Protein AF-A0AA46SJN4-F1 (afdb_monomer_lite)

Foldseek 3Di:
DDLQKDWDADPVLFWIWIDGPDLVVPPDQPDLVSVVVNCVVVLQDAAFDVVVSVCCRPCVPVDDPRDTGGGKFDKFAKAAKDKAFPQDDPPPPPPDDDDLQPEPPFSKDAAFDWGIAIDAIAQIGWIAGSNRDIRDYHTHHYQAADEDPQWDDDPRIIGGRHIAHWDDDSRYIDGDLEDEAEEEDDSVNGAYAGAHEYAYAYEYEADHHYEYVAEYHAAYEYALYEAEYCAEYHYAEEYANVCRYEHYHVYEYEYQEYHNYEYEYQEEYAYEEEYYQYHAYYQYEYHAQHYEYAHDEHAYLAEYHHAEAYDPVLGAYEYEYNDHVVLVVVLVVLVVVLVVLVVVLVVLVVVVVVLVVVCVVVVHDDPVSVVVNVVSVVVNVVSVVVNVVSVVVNVVSVVVSVVSQFHKYWHQAKYAFNYWYHRPPDIDGDHHIDTTDIDHDD

pLDDT: mean 83.05, std 11.33, range [38.12, 98.0]

Organism: Cytobacillus firmus (NCBI:txid1399)

Radius of gyration: 43.24 Å; chains: 1; bounding box: 99×78×110 Å

Secondary structure (DSSP, 8-state):
----EEEEE-TTSSEEEEEES-STT--S---HHHHHHHHHHTT--SSB-HHHHHHHHH-TTSSPSSEEEEEPBPPBPPPPPEEEE----------SS--TT-EEE--EE-TT-EEEEEEPPPPPB-EE-TTS-EEPPPPPPPP-PEEPTTEEEETTEEEESSSEEEEE-SSEEEEESEEEE-SS--TTT-EEEESSEEEESS-B-TT-EEEESS-EEESS-EES-EEEESS-EEEEEEEE-TTT-EEEESS-EEEEEEES-EEEESS-EEEEEEEEEEEEEESS-EEEEEEEEEEEEEEESS-EEEEEES-TT---EEEEES--HHHHHHHHHHHHHHHHHHHHHHHHHHHHHHHHHHHHHHSS--HHHHHHHHHHHHHHHHHHHHHHHHHHHHHHHHHHHHHTTT-EEEEEEEE-TTEEEEETTEEEEE-S-EEEEEEE--

Structure (mmCIF, N/CA/C/O backbone):
data_AF-A0AA46SJN4-F1
#
_entry.id   AF-A0AA46SJN4-F1
#
loop_
_atom_site.group_PDB
_atom_site.id
_atom_site.type_symbol
_atom_site.label_atom_id
_atom_site.label_alt_id
_atom_site.label_comp_id
_atom_site.label_asym_id
_atom_site.label_entity_id
_atom_site.label_seq_id
_atom_site.pdbx_PDB_ins_code
_atom_site.Cartn_x
_atom_site.Cartn_y
_atom_site.Cartn_z
_atom_site.occupancy
_atom_site.B_iso_or_equiv
_atom_site.auth_seq_id
_atom_site.auth_comp_id
_atom_site.auth_asym_id
_atom_site.auth_atom_id
_atom_site.pdbx_PDB_model_num
ATOM 1 N N . MET A 1 1 ? 60.130 16.871 -68.233 1.00 47.28 1 MET A N 1
ATOM 2 C CA . MET A 1 1 ? 59.474 17.885 -67.389 1.00 47.28 1 MET A CA 1
ATOM 3 C C . MET A 1 1 ? 59.466 17.303 -66.002 1.00 47.28 1 MET A C 1
ATOM 5 O O . MET A 1 1 ? 58.764 16.326 -65.778 1.00 47.28 1 MET A O 1
ATOM 9 N N . GLU A 1 2 ? 60.376 17.788 -65.167 1.00 53.44 2 GLU A N 1
ATOM 10 C CA . GLU A 1 2 ? 60.485 17.390 -63.766 1.00 53.44 2 GLU A CA 1
ATOM 11 C C . GLU A 1 2 ? 59.190 17.768 -63.045 1.00 53.44 2 GLU A C 1
ATOM 13 O O . GLU A 1 2 ? 58.645 18.856 -63.247 1.00 53.44 2 GLU A O 1
ATOM 18 N N . ASN A 1 3 ? 58.651 16.841 -62.258 1.00 61.62 3 ASN A N 1
ATOM 19 C CA . ASN A 1 3 ? 57.495 17.125 -61.422 1.00 61.62 3 ASN A CA 1
ATOM 20 C C . ASN A 1 3 ? 57.971 18.025 -60.277 1.00 61.62 3 ASN A C 1
ATOM 22 O O . ASN A 1 3 ? 58.484 17.525 -59.291 1.00 61.62 3 ASN A O 1
ATOM 26 N N . LEU A 1 4 ? 57.812 19.344 -60.399 1.00 70.88 4 LEU A N 1
ATOM 27 C CA . LEU A 1 4 ? 58.236 20.312 -59.369 1.00 70.88 4 LEU A CA 1
ATOM 28 C C . LEU A 1 4 ? 57.467 20.163 -58.042 1.00 70.88 4 LEU A C 1
ATOM 30 O O . LEU A 1 4 ? 57.902 20.641 -56.997 1.00 70.88 4 LEU A O 1
ATOM 34 N N . PHE A 1 5 ? 56.326 19.473 -58.071 1.00 77.62 5 PHE A N 1
ATOM 35 C CA . PHE A 1 5 ? 55.485 19.217 -56.911 1.00 77.62 5 PHE A CA 1
ATOM 36 C C . PHE A 1 5 ? 55.179 17.725 -56.768 1.00 77.62 5 PHE A C 1
ATOM 38 O O . PHE A 1 5 ? 55.080 16.983 -57.745 1.00 77.62 5 PHE A O 1
ATOM 45 N N . GLN A 1 6 ? 54.962 17.309 -55.528 1.00 80.94 6 GLN A N 1
ATOM 46 C CA . GLN A 1 6 ? 54.455 16.009 -55.132 1.00 80.94 6 GLN A CA 1
ATOM 47 C C . GLN A 1 6 ? 53.056 16.168 -54.526 1.00 80.94 6 GLN A C 1
ATOM 49 O O . GLN A 1 6 ? 52.810 17.036 -53.683 1.00 80.94 6 GLN A O 1
ATOM 54 N N . LEU A 1 7 ? 52.133 15.303 -54.953 1.00 82.25 7 LEU A N 1
ATOM 55 C CA . LEU A 1 7 ? 50.811 15.181 -54.348 1.00 82.25 7 LEU A CA 1
ATOM 56 C C . LEU A 1 7 ? 50.877 14.196 -53.180 1.00 82.25 7 LEU A C 1
ATOM 58 O O . LEU A 1 7 ? 51.206 13.024 -53.365 1.00 82.25 7 LEU A O 1
ATOM 62 N N . LEU A 1 8 ? 50.515 14.655 -51.990 1.00 82.56 8 LEU A N 1
ATOM 63 C CA . LEU A 1 8 ? 50.321 13.813 -50.819 1.00 82.56 8 LEU A CA 1
ATOM 64 C C . LEU A 1 8 ? 48.823 13.613 -50.634 1.00 82.56 8 LEU A C 1
ATOM 66 O O . LEU A 1 8 ? 48.085 14.572 -50.436 1.00 82.56 8 LEU A O 1
ATOM 70 N N . VAL A 1 9 ? 48.356 12.372 -50.714 1.00 83.12 9 VAL A N 1
ATOM 71 C CA . VAL A 1 9 ? 46.944 12.046 -50.500 1.00 83.12 9 VAL A CA 1
ATOM 72 C C . VAL A 1 9 ? 46.804 11.274 -49.202 1.00 83.12 9 VAL A C 1
ATOM 74 O O . VAL A 1 9 ? 47.594 10.375 -48.918 1.00 83.12 9 VAL A O 1
ATOM 77 N N . ASP A 1 10 ? 45.785 11.623 -48.425 1.00 82.69 10 ASP A N 1
ATOM 78 C CA . ASP A 1 10 ? 45.419 10.880 -47.225 1.00 82.69 10 ASP A CA 1
ATOM 79 C C . ASP A 1 10 ? 45.097 9.408 -47.549 1.00 82.69 10 ASP A C 1
ATOM 81 O O . ASP A 1 10 ? 44.529 9.101 -48.600 1.00 82.69 10 ASP A O 1
ATOM 85 N N . ALA A 1 11 ? 45.371 8.492 -46.617 1.00 73.56 11 ALA A N 1
ATOM 86 C CA . ALA A 1 11 ? 45.121 7.057 -46.780 1.00 73.56 11 ALA A CA 1
ATOM 87 C C . ALA A 1 11 ? 43.641 6.738 -47.076 1.00 73.56 11 ALA A C 1
ATOM 89 O O . ALA A 1 11 ? 43.330 5.752 -47.747 1.00 73.56 11 ALA A O 1
ATOM 90 N N . HIS A 1 12 ? 42.724 7.594 -46.615 1.00 72.19 12 HIS A N 1
ATOM 91 C CA . HIS A 1 12 ? 41.286 7.474 -46.854 1.00 72.19 12 HIS A CA 1
ATOM 92 C C . HIS A 1 12 ? 40.788 8.290 -48.062 1.00 72.19 12 HIS A C 1
ATOM 94 O O . HIS A 1 12 ? 39.598 8.253 -48.385 1.00 72.19 12 HIS A O 1
ATOM 100 N N . GLY A 1 13 ? 41.675 9.012 -48.760 1.00 78.00 13 GLY A N 1
ATOM 101 C CA . GLY A 1 13 ? 41.341 9.814 -49.942 1.00 78.00 13 GLY A CA 1
ATOM 102 C C . GLY A 1 13 ? 40.425 11.007 -49.653 1.00 78.00 13 GLY A C 1
ATOM 103 O O . GLY A 1 13 ? 39.707 11.460 -50.546 1.00 78.00 13 GLY A O 1
ATOM 104 N N . LEU A 1 14 ? 40.388 11.487 -48.407 1.00 81.69 14 LEU A N 1
ATOM 105 C CA . LEU A 1 14 ? 39.530 12.598 -47.978 1.00 81.69 14 LEU A CA 1
ATOM 106 C C . LEU A 1 14 ? 40.184 13.966 -48.156 1.00 81.69 14 LEU A C 1
ATOM 108 O O . LEU A 1 14 ? 39.474 14.951 -48.326 1.00 81.69 14 LEU A O 1
ATOM 112 N N . SER A 1 15 ? 41.510 14.024 -48.173 1.00 85.94 15 SER A N 1
ATOM 113 C CA . SER A 1 15 ? 42.264 15.260 -48.353 1.00 85.94 15 SER A CA 1
ATOM 114 C C . SER A 1 15 ? 43.470 14.998 -49.243 1.00 85.94 15 SER A C 1
ATOM 116 O O . SER A 1 15 ? 44.088 13.933 -49.160 1.00 85.94 15 SER A O 1
ATOM 118 N N . ALA A 1 16 ? 43.801 15.971 -50.082 1.00 85.69 16 ALA A N 1
ATOM 119 C CA . ALA A 1 16 ? 45.083 16.031 -50.763 1.00 85.69 16 ALA A CA 1
ATOM 120 C C . ALA A 1 16 ? 45.815 17.305 -50.370 1.00 85.69 16 ALA A C 1
ATOM 122 O O . ALA A 1 16 ? 45.220 18.383 -50.286 1.00 85.69 16 ALA A O 1
ATOM 123 N N . TRP A 1 17 ? 47.119 17.166 -50.194 1.00 86.62 17 TRP A N 1
ATOM 124 C CA . TRP A 1 17 ? 48.059 18.248 -50.005 1.00 86.62 17 TRP A CA 1
ATOM 125 C C . TRP A 1 17 ? 49.054 18.258 -51.148 1.00 86.62 17 TRP A C 1
ATOM 127 O O . TRP A 1 17 ? 49.358 17.224 -51.744 1.00 86.62 17 TRP A O 1
ATOM 137 N N . ILE A 1 18 ? 49.571 19.439 -51.435 1.00 84.69 18 ILE A N 1
ATOM 138 C CA . ILE A 1 18 ? 50.655 19.615 -52.388 1.00 84.69 18 ILE A CA 1
ATOM 139 C C . ILE A 1 18 ? 51.894 20.091 -51.635 1.00 84.69 18 ILE A C 1
ATOM 141 O O . ILE A 1 18 ? 51.794 20.905 -50.712 1.00 84.69 18 ILE A O 1
ATOM 145 N N . GLN A 1 19 ? 53.050 19.552 -52.007 1.00 83.38 19 GLN A N 1
ATOM 146 C CA . GLN A 1 19 ? 54.352 19.935 -51.471 1.00 83.38 19 GLN A CA 1
ATOM 147 C C . GLN A 1 19 ? 55.363 19.983 -52.624 1.00 83.38 19 GLN A C 1
ATOM 149 O O . GLN A 1 19 ? 55.338 19.086 -53.464 1.00 83.38 19 GLN A O 1
ATOM 154 N N . PRO A 1 20 ? 56.230 21.001 -52.718 1.00 81.19 20 PRO A N 1
ATOM 155 C CA . PRO A 1 20 ? 57.312 21.009 -53.700 1.00 81.19 20 PRO A CA 1
ATOM 156 C C . PRO A 1 20 ? 58.342 19.910 -53.404 1.00 81.19 20 PRO A C 1
ATOM 158 O O . PRO A 1 20 ? 58.604 19.612 -52.239 1.00 81.19 20 PRO A O 1
ATOM 161 N N . ILE A 1 21 ? 58.904 19.299 -54.453 1.00 78.38 21 ILE A N 1
ATOM 162 C CA . ILE A 1 21 ? 59.955 18.271 -54.306 1.00 78.38 21 ILE A CA 1
ATOM 163 C C . ILE A 1 21 ? 61.258 18.915 -53.823 1.00 78.38 21 ILE A C 1
ATOM 165 O O . ILE A 1 21 ? 61.913 18.377 -52.932 1.00 78.38 21 ILE A O 1
ATOM 169 N N . ASP A 1 22 ? 61.566 20.096 -54.355 1.00 72.81 22 ASP A N 1
ATOM 170 C CA . ASP A 1 22 ? 62.615 20.982 -53.871 1.00 72.81 22 ASP A CA 1
ATOM 171 C C . ASP A 1 22 ? 62.093 22.430 -53.902 1.00 72.81 22 ASP A C 1
ATOM 173 O O . ASP A 1 22 ? 61.552 22.894 -54.909 1.00 72.81 22 ASP A O 1
ATOM 177 N N . ILE A 1 23 ? 62.193 23.130 -52.770 1.00 66.19 23 ILE A N 1
ATOM 178 C CA . ILE A 1 23 ? 61.750 24.525 -52.641 1.00 66.19 23 ILE A CA 1
ATOM 179 C C . ILE A 1 23 ? 62.678 25.454 -53.434 1.00 66.19 23 ILE A C 1
ATOM 181 O O . ILE A 1 23 ? 62.208 26.457 -53.971 1.00 66.19 23 ILE A O 1
ATOM 185 N N . ASP A 1 24 ? 63.958 25.103 -53.570 1.00 64.12 24 ASP A N 1
ATOM 186 C CA . ASP A 1 24 ? 64.963 25.927 -54.246 1.00 64.12 24 ASP A CA 1
ATOM 187 C C . ASP A 1 24 ? 64.877 25.811 -55.784 1.00 64.12 24 ASP A C 1
ATOM 189 O O . ASP A 1 24 ? 65.355 26.687 -56.512 1.00 64.12 24 ASP A O 1
ATOM 193 N N . GLU A 1 25 ? 64.195 24.780 -56.301 1.00 63.19 25 GLU A N 1
ATOM 194 C CA . GLU A 1 25 ? 63.928 24.576 -57.734 1.00 63.19 25 GLU A CA 1
ATOM 195 C C . GLU A 1 25 ? 62.684 25.333 -58.245 1.00 63.19 25 GLU A C 1
ATOM 197 O O . GLU A 1 25 ? 62.446 25.402 -59.453 1.00 63.19 25 GLU A O 1
ATOM 202 N N . LEU A 1 26 ? 61.920 25.997 -57.366 1.00 64.12 26 LEU A N 1
ATOM 203 C CA . LEU A 1 26 ? 60.740 26.810 -57.717 1.00 64.12 26 LEU A CA 1
ATOM 204 C C . LEU A 1 26 ? 61.076 28.154 -58.405 1.00 64.12 26 LEU A C 1
ATOM 206 O O . LEU A 1 26 ? 60.251 29.069 -58.432 1.00 64.12 26 LEU A O 1
ATOM 210 N N . ASN A 1 27 ? 62.262 28.290 -59.005 1.00 56.41 27 ASN A N 1
ATOM 211 C CA . ASN A 1 27 ? 62.788 29.520 -59.618 1.00 56.41 27 ASN A CA 1
ATOM 212 C C . ASN A 1 27 ? 62.156 29.887 -60.981 1.00 56.41 27 ASN A C 1
ATOM 214 O O . ASN A 1 27 ? 62.793 30.488 -61.847 1.00 56.41 27 ASN A O 1
ATOM 218 N N . GLY A 1 28 ? 60.876 29.569 -61.178 1.00 59.59 28 GLY A N 1
ATOM 219 C CA . GLY A 1 28 ? 60.120 29.872 -62.389 1.00 59.59 28 GLY A CA 1
ATOM 220 C C . GLY A 1 28 ? 58.643 30.137 -62.111 1.00 59.59 28 GLY A C 1
ATOM 221 O O . GLY A 1 28 ? 58.105 29.783 -61.065 1.00 59.59 28 GLY A O 1
ATOM 222 N N . THR A 1 29 ? 57.965 30.775 -63.069 1.00 61.56 29 THR A N 1
ATOM 223 C CA . THR A 1 29 ? 56.521 31.031 -63.014 1.00 61.56 29 THR A CA 1
ATOM 224 C C . THR A 1 29 ? 55.766 29.701 -62.987 1.00 61.56 29 THR A C 1
ATOM 226 O O . THR A 1 29 ? 55.608 29.052 -64.022 1.00 61.56 29 THR A O 1
ATOM 229 N N . VAL A 1 30 ? 55.304 29.278 -61.809 1.00 68.56 30 VAL A N 1
ATOM 230 C CA . VAL A 1 30 ? 54.466 28.083 -61.663 1.00 68.56 30 VAL A CA 1
ATOM 231 C C . VAL A 1 30 ? 53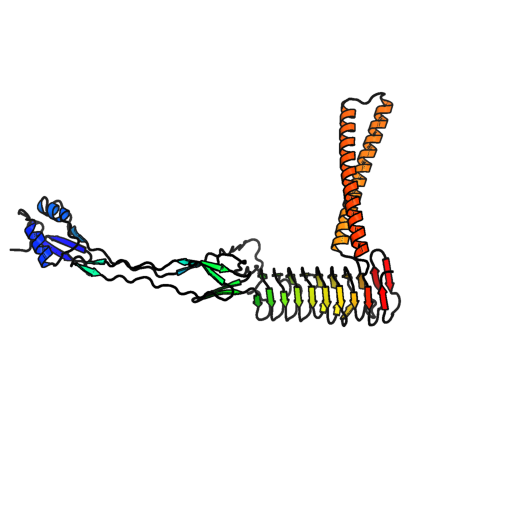.148 28.340 -62.388 1.00 68.56 30 VAL A C 1
ATOM 233 O O . VAL A 1 30 ? 52.306 29.105 -61.922 1.00 68.56 30 VAL A O 1
ATOM 236 N N . GLN A 1 31 ? 52.968 27.721 -63.555 1.00 76.12 31 GLN A N 1
ATOM 237 C CA . GLN A 1 31 ? 51.732 27.857 -64.322 1.00 76.12 31 GLN A CA 1
ATOM 238 C C . GLN A 1 31 ? 50.616 27.013 -63.683 1.00 76.12 31 GLN A C 1
ATOM 240 O O . GLN A 1 31 ? 50.867 25.846 -63.357 1.00 76.12 31 GLN A O 1
ATOM 245 N N . PRO A 1 32 ? 49.377 27.532 -63.562 1.00 76.81 32 PRO A N 1
ATOM 246 C CA . PRO A 1 32 ? 48.240 26.776 -63.026 1.00 76.81 32 PRO A CA 1
ATOM 247 C C . PRO A 1 32 ? 48.026 25.435 -63.740 1.00 76.81 32 PRO A C 1
ATOM 249 O O . PRO A 1 32 ? 47.672 24.441 -63.113 1.00 76.81 32 PRO A O 1
ATOM 252 N N . GLU A 1 33 ? 48.314 25.378 -65.044 1.00 78.50 33 GLU A N 1
ATOM 253 C CA . GLU A 1 33 ? 48.209 24.168 -65.869 1.00 78.50 33 GLU A CA 1
ATOM 254 C C . GLU A 1 33 ? 49.065 23.003 -65.358 1.00 78.50 33 GLU A C 1
ATOM 256 O O . GLU A 1 33 ? 48.687 21.845 -65.520 1.00 78.50 33 GLU A O 1
ATOM 261 N N . MET A 1 34 ? 50.211 23.287 -64.735 1.00 76.94 34 MET A N 1
ATOM 262 C CA . MET A 1 34 ? 51.106 22.260 -64.200 1.00 76.94 34 MET A CA 1
ATOM 263 C C . MET A 1 34 ? 50.522 21.617 -62.937 1.00 76.94 34 MET A C 1
ATOM 265 O O . MET A 1 34 ? 50.569 20.397 -62.791 1.00 76.94 34 MET A O 1
ATOM 269 N N . ILE A 1 35 ? 49.900 22.424 -62.072 1.00 78.25 35 ILE A N 1
ATOM 270 C CA . ILE A 1 35 ? 49.197 21.950 -60.872 1.00 78.25 35 ILE A CA 1
ATOM 271 C C . ILE A 1 35 ? 47.926 21.190 -61.275 1.00 78.25 35 ILE A C 1
ATOM 273 O O . ILE A 1 35 ? 47.667 20.108 -60.756 1.00 78.25 35 ILE A O 1
ATOM 277 N N . HIS A 1 36 ? 47.180 21.695 -62.263 1.00 80.31 36 HIS A N 1
ATOM 278 C CA . HIS A 1 36 ? 45.999 21.019 -62.810 1.00 80.31 36 HIS A CA 1
ATOM 279 C C . HIS A 1 36 ? 46.337 19.669 -63.460 1.00 80.31 36 HIS A C 1
ATOM 281 O O . HIS A 1 36 ? 45.621 18.694 -63.232 1.00 80.31 36 HIS A O 1
ATOM 287 N N . LYS A 1 37 ? 47.450 19.563 -64.204 1.00 81.44 37 LYS A N 1
ATOM 288 C CA . LYS A 1 37 ? 47.941 18.279 -64.746 1.00 81.44 37 LYS A CA 1
ATOM 289 C C . LYS A 1 37 ? 48.314 17.296 -63.641 1.00 81.44 37 LYS A C 1
ATOM 291 O O . LYS A 1 37 ? 47.904 16.145 -63.701 1.00 81.44 37 LYS A O 1
ATOM 296 N N . LEU A 1 38 ? 49.009 17.755 -62.603 1.00 81.56 38 LEU A N 1
ATOM 297 C CA . LEU A 1 38 ? 49.392 16.921 -61.464 1.00 81.56 38 LEU A CA 1
ATOM 298 C C . LEU A 1 38 ? 48.176 16.423 -60.664 1.00 81.56 38 LEU A C 1
ATOM 300 O O . LEU A 1 38 ? 48.137 15.260 -60.259 1.00 81.56 38 LEU A O 1
ATOM 304 N N . LEU A 1 39 ? 47.152 17.262 -60.478 1.00 81.81 39 LEU A N 1
ATOM 305 C CA . LEU A 1 39 ? 45.880 16.855 -59.873 1.00 81.81 39 LEU A CA 1
ATOM 306 C C . LEU A 1 39 ? 45.121 15.852 -60.758 1.00 81.81 39 LEU A C 1
ATOM 308 O O . LEU A 1 39 ? 44.564 14.884 -60.235 1.00 81.81 39 LEU A O 1
ATOM 312 N N . ALA A 1 40 ? 45.142 16.038 -62.083 1.00 80.06 40 ALA A N 1
ATOM 313 C CA . ALA A 1 40 ? 44.530 15.122 -63.045 1.00 80.06 40 ALA A CA 1
ATOM 314 C C . ALA A 1 40 ? 45.237 13.754 -63.088 1.00 80.06 40 ALA A C 1
ATOM 316 O O . ALA A 1 40 ? 44.565 12.721 -63.041 1.00 80.06 40 ALA A O 1
ATOM 317 N N . ASP A 1 41 ? 46.573 13.735 -63.085 1.00 80.94 41 ASP A N 1
ATOM 318 C CA . ASP A 1 41 ? 47.391 12.517 -63.006 1.00 80.94 41 ASP A CA 1
ATOM 319 C C . ASP A 1 41 ? 47.164 11.789 -61.671 1.00 80.94 41 ASP A C 1
ATOM 321 O O . ASP A 1 41 ? 47.029 10.562 -61.624 1.00 80.94 41 ASP A O 1
ATOM 325 N N . GLY A 1 42 ? 47.008 12.559 -60.589 1.00 78.25 42 GLY A N 1
ATOM 326 C CA . GLY A 1 42 ? 46.590 12.086 -59.271 1.00 78.25 42 GLY A CA 1
ATOM 327 C C . GLY A 1 42 ? 45.108 11.704 -59.164 1.00 78.25 42 GLY A C 1
ATOM 328 O O . GLY A 1 42 ? 44.680 11.273 -58.098 1.00 78.25 42 GLY A O 1
ATOM 329 N N . LYS A 1 43 ? 44.311 11.834 -60.238 1.00 80.69 43 LYS A N 1
ATOM 330 C CA . LYS A 1 43 ? 42.858 11.563 -60.294 1.00 80.69 43 LYS A CA 1
ATOM 331 C C . LYS A 1 43 ? 42.019 12.350 -59.276 1.00 80.69 43 LYS A C 1
ATOM 333 O O . LYS A 1 43 ? 40.917 11.922 -58.927 1.00 80.69 43 LYS A O 1
ATOM 338 N N . VAL A 1 44 ? 42.511 13.488 -58.799 1.00 83.81 44 VAL A N 1
ATOM 339 C CA . VAL A 1 44 ? 41.788 14.387 -57.894 1.00 83.81 44 VAL A CA 1
ATOM 340 C C . VAL A 1 44 ? 40.804 15.210 -58.725 1.00 83.81 44 VAL A C 1
ATOM 342 O O . VAL A 1 44 ? 41.199 16.066 -59.506 1.00 83.81 44 VAL A O 1
ATOM 345 N N . ILE A 1 45 ? 39.511 14.919 -58.585 1.00 81.25 45 ILE A N 1
ATOM 346 C CA . ILE A 1 45 ? 38.433 15.469 -59.429 1.00 81.25 45 ILE A CA 1
ATOM 347 C C . ILE A 1 45 ? 37.474 16.343 -58.605 1.00 81.25 45 ILE A C 1
ATOM 349 O O . ILE A 1 45 ? 36.744 17.167 -59.150 1.00 81.25 45 ILE A O 1
ATOM 353 N N . PHE A 1 46 ? 37.436 16.162 -57.283 1.00 79.00 46 PHE A N 1
ATOM 354 C CA . PHE A 1 46 ? 36.432 16.763 -56.412 1.00 79.00 46 PHE A CA 1
ATOM 355 C C . PHE A 1 46 ? 37.066 17.507 -55.233 1.00 79.00 46 PHE A C 1
ATOM 357 O O . PHE A 1 46 ? 38.010 17.016 -54.616 1.00 79.00 46 PHE A O 1
ATOM 364 N N . GLY A 1 47 ? 36.513 18.679 -54.903 1.00 80.12 47 GLY A N 1
ATOM 365 C CA . GLY A 1 47 ? 36.916 19.465 -53.734 1.00 80.12 47 GLY A CA 1
ATOM 366 C C . GLY A 1 47 ? 38.211 20.261 -53.893 1.00 80.12 47 GLY A C 1
ATOM 367 O O . GLY A 1 47 ? 38.778 20.660 -52.880 1.00 80.12 47 GLY A O 1
ATOM 368 N N . VAL A 1 48 ? 38.686 20.461 -55.127 1.00 85.88 48 VAL A N 1
ATOM 369 C CA . VAL A 1 48 ? 39.891 21.244 -55.447 1.00 85.88 48 VAL A CA 1
ATOM 370 C C . VAL A 1 48 ? 39.647 22.729 -55.168 1.00 85.88 48 VAL A C 1
ATOM 372 O O . VAL A 1 48 ? 38.636 23.283 -55.600 1.00 85.88 48 VAL A O 1
ATOM 375 N N . SER A 1 49 ? 40.570 23.372 -54.451 1.00 85.38 49 SER A N 1
ATOM 376 C CA . SER A 1 49 ? 40.505 24.804 -54.150 1.00 85.38 49 SER A CA 1
ATOM 377 C C . SER A 1 49 ? 41.304 25.617 -55.167 1.00 85.38 49 SER A C 1
ATOM 379 O O . SER A 1 49 ? 42.533 25.673 -55.108 1.00 85.38 49 SER A O 1
ATOM 381 N N . GLU A 1 50 ? 40.605 26.286 -56.086 1.00 82.50 50 GLU A N 1
ATOM 382 C CA . GLU A 1 50 ? 41.238 27.124 -57.116 1.00 82.50 50 GLU A CA 1
ATOM 383 C C . GLU A 1 50 ? 41.985 28.325 -56.510 1.00 82.50 50 GLU A C 1
ATOM 385 O O . GLU A 1 50 ? 43.013 28.760 -57.024 1.00 82.50 50 GLU A O 1
ATOM 390 N N . GLU A 1 51 ? 41.515 28.832 -55.370 1.00 82.38 51 GLU A N 1
ATOM 391 C CA . GLU A 1 51 ? 42.158 29.931 -54.642 1.00 82.38 51 GLU A CA 1
ATOM 392 C C . GLU A 1 51 ? 43.558 29.543 -54.147 1.00 82.38 51 GLU A C 1
ATOM 394 O O . GLU A 1 51 ? 44.500 30.334 -54.229 1.00 82.38 51 GLU A O 1
ATOM 399 N N . VAL A 1 52 ? 43.712 28.300 -53.678 1.00 82.50 52 VAL A N 1
ATOM 400 C CA . VAL A 1 52 ? 45.002 27.757 -53.230 1.00 82.50 52 VAL A CA 1
ATOM 401 C C . VAL A 1 52 ? 45.956 27.604 -54.414 1.00 82.50 52 VAL A C 1
ATOM 403 O O . VAL A 1 52 ? 47.122 27.978 -54.301 1.00 82.50 52 VAL A O 1
ATOM 406 N N . ILE A 1 53 ? 45.460 27.144 -55.567 1.00 81.06 53 ILE A N 1
ATOM 407 C CA . ILE A 1 53 ? 46.248 27.027 -56.804 1.00 81.06 53 ILE A CA 1
ATOM 408 C C . ILE A 1 53 ? 46.767 28.403 -57.235 1.00 81.06 53 ILE A C 1
ATOM 410 O O . ILE A 1 53 ? 47.963 28.575 -57.463 1.00 81.06 53 ILE A O 1
ATOM 414 N N . GLN A 1 54 ? 45.897 29.414 -57.270 1.00 81.06 54 GLN A N 1
ATOM 415 C CA . GLN A 1 54 ? 46.290 30.777 -57.637 1.00 81.06 54 GLN A CA 1
ATOM 416 C C . GLN A 1 54 ? 47.299 31.388 -56.660 1.00 81.06 54 GLN A C 1
ATOM 418 O O . GLN A 1 54 ? 48.184 32.135 -57.084 1.00 81.06 54 GLN A O 1
ATOM 423 N N . ARG A 1 55 ? 47.186 31.079 -55.363 1.00 80.25 55 ARG A N 1
ATOM 424 C CA . ARG A 1 55 ? 48.127 31.546 -54.339 1.00 80.25 55 ARG A CA 1
ATOM 425 C C . ARG A 1 55 ? 49.518 30.942 -54.534 1.00 80.25 55 ARG A C 1
ATOM 427 O O . ARG A 1 55 ? 50.495 31.684 -54.496 1.00 80.25 55 ARG A O 1
ATOM 434 N N . ILE A 1 56 ? 49.597 29.643 -54.825 1.00 80.06 56 ILE A N 1
ATOM 435 C CA . ILE A 1 56 ? 50.858 28.950 -55.140 1.00 80.06 56 ILE A CA 1
ATOM 436 C C . ILE A 1 56 ? 51.487 29.514 -56.426 1.00 80.06 56 ILE A C 1
ATOM 438 O O . ILE A 1 56 ? 52.698 29.700 -56.483 1.00 80.06 56 ILE A O 1
ATOM 442 N N . CYS A 1 57 ? 50.681 29.845 -57.441 1.00 79.06 57 CYS A N 1
ATOM 443 C CA . CYS A 1 57 ? 51.173 30.418 -58.699 1.00 79.06 57 CYS A CA 1
ATOM 444 C C . CYS A 1 57 ? 51.698 31.859 -58.572 1.00 79.06 57 CYS A C 1
ATOM 446 O O . CYS A 1 57 ? 52.603 32.240 -59.313 1.00 79.06 57 CYS A O 1
ATOM 448 N N . LYS A 1 58 ? 51.119 32.677 -57.680 1.00 77.88 58 LYS A N 1
ATOM 449 C CA . LYS A 1 58 ? 51.516 34.084 -57.490 1.00 77.88 58 LYS A CA 1
ATOM 450 C C . LYS A 1 58 ? 52.704 34.244 -56.546 1.00 77.88 58 LYS A C 1
ATOM 452 O O . LYS A 1 58 ? 53.586 35.046 -56.828 1.00 77.88 58 LYS A O 1
ATOM 457 N N . GLU A 1 59 ? 52.715 33.507 -5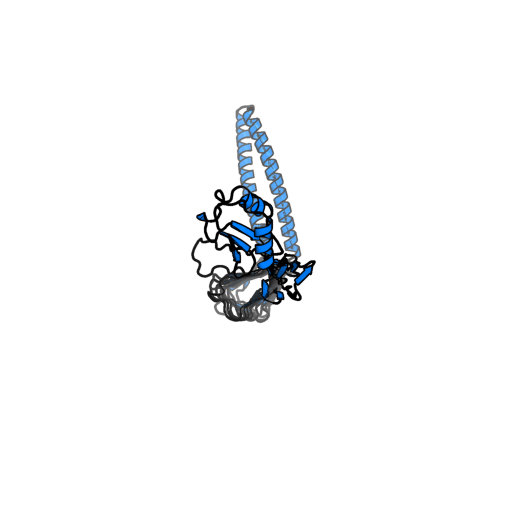5.438 1.00 76.56 59 GLU A N 1
ATOM 458 C CA . GLU A 1 59 ? 53.724 33.646 -54.383 1.00 76.56 59 GLU A CA 1
ATOM 459 C C . GLU A 1 59 ? 54.124 32.270 -53.818 1.00 76.56 59 GLU A C 1
ATOM 461 O O . GLU A 1 59 ? 53.758 31.927 -52.691 1.00 76.56 59 GLU A O 1
ATOM 466 N N . PRO A 1 60 ? 54.884 31.458 -54.576 1.00 70.50 60 PRO A N 1
ATOM 467 C CA . PRO A 1 60 ? 55.203 30.080 -54.194 1.00 70.50 60 PRO A CA 1
ATOM 468 C C . PRO A 1 60 ? 56.023 29.965 -52.899 1.00 70.50 60 PRO A C 1
ATOM 470 O O . PRO A 1 60 ? 55.895 28.958 -52.207 1.00 70.50 60 PRO A O 1
ATOM 473 N N . PHE A 1 61 ? 56.814 30.989 -52.552 1.00 70.44 61 PHE A N 1
ATOM 474 C CA . PHE A 1 61 ? 57.667 31.038 -51.353 1.00 70.44 61 PHE A CA 1
ATOM 475 C C . PHE A 1 61 ? 56.962 31.596 -50.100 1.00 70.44 61 PHE A C 1
ATOM 477 O O . PHE A 1 61 ? 57.475 31.444 -48.996 1.00 70.44 61 PHE A O 1
ATOM 484 N N . SER A 1 62 ? 55.789 32.225 -50.249 1.00 71.62 62 SER A N 1
ATOM 485 C CA . SER A 1 62 ? 55.009 32.812 -49.138 1.00 71.62 62 SER A CA 1
ATOM 486 C C . SER A 1 62 ? 53.987 31.834 -48.539 1.00 71.62 62 SER A C 1
ATOM 488 O O . SER A 1 62 ? 53.129 32.221 -47.739 1.00 71.62 62 SER A O 1
ATOM 490 N N . VAL A 1 63 ? 54.008 30.575 -48.979 1.00 75.81 63 VAL A N 1
ATOM 491 C CA . VAL A 1 63 ? 53.053 29.536 -48.588 1.00 75.81 63 VAL A CA 1
ATOM 492 C C . VAL A 1 63 ? 53.759 28.498 -47.727 1.00 75.81 63 VAL A C 1
ATOM 494 O O . VAL A 1 63 ? 54.807 27.978 -48.097 1.00 75.81 63 VAL A O 1
ATOM 497 N N . GLU A 1 64 ? 53.162 28.165 -46.587 1.00 76.00 64 GLU A N 1
ATOM 498 C CA . GLU A 1 64 ? 53.627 27.060 -45.753 1.00 76.00 64 GLU A CA 1
ATOM 499 C C . GLU A 1 64 ? 53.143 25.727 -46.342 1.00 76.00 64 GLU A C 1
ATOM 501 O O . GLU A 1 64 ? 51.939 25.483 -46.466 1.00 76.00 64 GLU A O 1
ATOM 506 N N . TYR A 1 65 ? 54.091 24.868 -46.723 1.00 78.88 65 TYR A N 1
ATOM 507 C CA . TYR A 1 65 ? 53.827 23.516 -47.214 1.00 78.88 65 TYR A CA 1
ATOM 508 C C . TYR A 1 65 ? 53.945 22.483 -46.080 1.00 78.88 65 TYR A C 1
ATOM 510 O O . TYR A 1 65 ? 54.752 22.677 -45.169 1.00 78.88 65 TYR A O 1
ATOM 518 N N . PRO A 1 66 ? 53.216 21.352 -46.144 1.00 80.62 66 PRO A N 1
ATOM 519 C CA . PRO A 1 66 ? 52.249 20.963 -47.176 1.00 80.62 66 PRO A CA 1
ATOM 520 C C . PRO A 1 66 ? 50.901 21.701 -47.043 1.00 80.62 66 PRO A C 1
ATOM 522 O O . PRO A 1 66 ? 50.292 21.716 -45.974 1.00 80.62 66 PRO A O 1
ATOM 525 N N . ILE A 1 67 ? 50.392 22.266 -48.146 1.00 82.19 67 ILE A N 1
ATOM 526 C CA . ILE A 1 67 ? 49.123 23.021 -48.166 1.00 82.19 67 ILE A CA 1
ATOM 527 C C . ILE A 1 67 ? 47.974 22.149 -48.705 1.00 82.19 67 ILE A C 1
ATOM 529 O O . ILE A 1 67 ? 48.155 21.474 -49.724 1.00 82.19 67 ILE A O 1
ATOM 533 N N . PRO A 1 68 ? 46.789 22.121 -48.056 1.00 83.81 68 PRO A N 1
ATOM 534 C CA . PRO A 1 68 ? 45.646 21.354 -48.546 1.00 83.81 68 PRO A CA 1
ATOM 535 C C . PRO A 1 68 ? 45.113 21.945 -49.855 1.00 83.81 68 PRO A C 1
ATOM 537 O O . PRO A 1 68 ? 44.663 23.089 -49.895 1.00 83.81 68 PRO A O 1
ATOM 540 N N . ILE A 1 69 ? 45.140 21.144 -50.920 1.00 84.81 69 ILE A N 1
ATOM 541 C CA . ILE A 1 69 ? 44.729 21.545 -52.271 1.00 84.81 69 ILE A CA 1
ATOM 542 C C . ILE A 1 69 ? 43.358 20.988 -52.662 1.00 84.81 69 ILE A C 1
ATOM 544 O O . ILE A 1 69 ? 42.659 21.597 -53.470 1.00 84.81 69 ILE A O 1
ATOM 548 N N . ALA A 1 70 ? 42.939 19.866 -52.067 1.00 84.81 70 ALA A N 1
ATOM 549 C CA . ALA A 1 70 ? 41.595 19.333 -52.249 1.00 84.81 70 ALA A CA 1
ATOM 550 C C . ALA A 1 70 ? 41.036 18.715 -50.967 1.00 84.81 70 ALA A C 1
ATOM 552 O O . ALA A 1 70 ? 41.761 18.045 -50.229 1.00 84.81 70 ALA A O 1
ATOM 553 N N . LYS A 1 71 ? 39.734 18.904 -50.725 1.00 85.75 71 LYS A N 1
ATOM 554 C CA . LYS A 1 71 ? 39.024 18.347 -49.568 1.00 85.75 71 LYS A CA 1
ATOM 555 C C . LYS A 1 71 ? 37.713 17.688 -49.994 1.00 85.75 71 LYS A C 1
ATOM 557 O O . LYS A 1 71 ? 36.823 18.330 -50.543 1.00 85.75 71 LYS A O 1
ATOM 562 N N . GLY A 1 72 ? 37.603 16.394 -49.728 1.00 84.50 72 GLY A N 1
ATOM 563 C CA . GLY A 1 72 ? 36.386 15.616 -49.893 1.00 84.50 72 GLY A CA 1
ATOM 564 C C . GLY A 1 72 ? 35.384 15.877 -48.770 1.00 84.50 72 GLY A C 1
ATOM 565 O O . GLY A 1 72 ? 35.689 16.498 -47.752 1.00 84.50 72 GLY A O 1
ATOM 566 N N . VAL A 1 73 ? 34.173 15.361 -48.952 1.00 85.88 73 VAL A N 1
ATOM 567 C CA . VAL A 1 73 ? 33.119 15.377 -47.933 1.00 85.88 73 VAL A CA 1
ATOM 568 C C . VAL A 1 73 ? 33.125 14.012 -47.237 1.00 85.88 73 VAL A C 1
ATOM 570 O O . VAL A 1 73 ? 32.910 13.006 -47.919 1.00 85.88 73 VAL A O 1
ATOM 573 N N . PRO A 1 74 ? 33.405 13.925 -45.923 1.00 84.19 74 PRO A N 1
ATOM 574 C CA . PRO A 1 74 ? 33.334 12.659 -45.201 1.00 84.19 74 PRO A CA 1
ATOM 575 C C . PRO A 1 74 ? 31.896 12.135 -45.153 1.00 84.19 74 PRO A C 1
ATOM 577 O O . PRO A 1 74 ? 30.943 12.906 -45.212 1.00 84.19 74 PRO A O 1
ATOM 580 N N . ALA A 1 75 ? 31.743 10.813 -45.072 1.00 86.94 75 ALA A N 1
ATOM 581 C CA . ALA A 1 75 ? 30.439 10.209 -44.829 1.00 86.94 75 ALA A CA 1
ATOM 582 C C . ALA A 1 75 ? 30.096 10.291 -43.338 1.00 86.94 75 ALA A C 1
ATOM 584 O O . ALA A 1 75 ? 30.938 9.975 -42.495 1.00 86.94 75 ALA A O 1
ATOM 585 N N . GLU A 1 76 ? 28.856 10.652 -43.025 1.00 87.00 76 GLU A N 1
ATOM 586 C CA . GLU A 1 76 ? 28.338 10.695 -41.658 1.00 87.00 76 GLU A CA 1
ATOM 587 C C . GLU A 1 76 ? 27.270 9.616 -41.500 1.00 87.00 76 GLU A C 1
ATOM 589 O O . GLU A 1 76 ? 26.265 9.607 -42.208 1.00 87.00 76 GLU A O 1
ATOM 594 N N . ASN A 1 77 ? 27.500 8.664 -40.594 1.00 87.94 77 ASN A N 1
ATOM 595 C CA . ASN A 1 77 ? 26.504 7.634 -40.312 1.00 87.94 77 ASN A CA 1
ATOM 596 C C . ASN A 1 77 ? 25.330 8.233 -39.539 1.00 87.94 77 ASN A C 1
ATOM 598 O O . ASN A 1 77 ? 25.520 9.060 -38.647 1.00 87.94 77 ASN A O 1
ATOM 602 N N . GLY A 1 78 ? 24.133 7.743 -39.842 1.00 85.00 78 GLY A N 1
ATOM 603 C CA . GLY A 1 78 ? 22.944 8.027 -39.060 1.00 85.00 78 GLY A CA 1
ATOM 604 C C . GLY A 1 78 ? 23.030 7.417 -37.660 1.00 85.00 78 GLY A C 1
ATOM 605 O O . GLY A 1 78 ? 23.689 6.399 -37.436 1.00 85.00 78 GLY A O 1
ATOM 606 N N . SER A 1 79 ? 22.348 8.038 -36.708 1.00 85.75 79 SER A N 1
ATOM 607 C CA . SER A 1 79 ? 22.187 7.545 -35.344 1.00 85.75 79 SER A CA 1
ATOM 608 C C . SER A 1 79 ? 20.976 6.620 -35.249 1.00 85.75 79 SER A C 1
ATOM 610 O O . SER A 1 79 ? 19.898 6.950 -35.751 1.00 85.75 79 SER A O 1
ATOM 612 N N . ASP A 1 80 ? 21.142 5.486 -34.569 1.00 85.94 80 ASP A N 1
ATOM 613 C CA . ASP A 1 80 ? 20.055 4.543 -34.296 1.00 85.94 80 ASP A CA 1
ATOM 614 C C . ASP A 1 80 ? 18.942 5.199 -33.464 1.00 85.94 80 ASP A C 1
ATOM 616 O O . ASP A 1 80 ? 19.192 6.062 -32.619 1.00 85.94 80 ASP A O 1
ATOM 620 N N . ALA A 1 81 ? 17.702 4.763 -33.690 1.00 82.50 81 ALA A N 1
ATOM 621 C CA . ALA A 1 81 ? 16.582 5.173 -32.858 1.00 82.50 81 ALA A CA 1
ATOM 622 C C . ALA A 1 81 ? 16.756 4.621 -31.438 1.00 82.50 81 ALA A C 1
ATOM 624 O O . ALA A 1 81 ? 17.088 3.446 -31.256 1.00 82.50 81 ALA A O 1
ATOM 625 N N . TYR A 1 82 ? 16.465 5.434 -30.427 1.00 81.00 82 TYR A N 1
ATOM 626 C CA . TYR A 1 82 ? 16.526 5.012 -29.030 1.00 81.00 82 TYR A CA 1
ATOM 627 C C . TYR A 1 82 ? 15.307 5.487 -28.247 1.00 81.00 82 TYR A C 1
ATOM 629 O O . TYR A 1 82 ? 14.591 6.410 -28.641 1.00 81.00 82 TYR A O 1
ATOM 637 N N . LEU A 1 83 ? 15.049 4.803 -27.136 1.00 80.94 83 LEU A N 1
ATOM 638 C CA . LEU A 1 83 ? 13.970 5.140 -26.225 1.00 80.94 83 LEU A CA 1
ATOM 639 C C . LEU A 1 83 ? 14.497 6.107 -25.159 1.00 80.94 83 LEU A C 1
ATOM 641 O O . LEU A 1 83 ? 15.409 5.761 -24.409 1.00 80.94 83 LEU A O 1
ATOM 645 N N . LEU A 1 84 ? 13.920 7.301 -25.083 1.00 81.38 84 LEU A N 1
ATOM 646 C CA . LEU A 1 84 ? 14.165 8.248 -24.005 1.00 81.38 84 LEU A CA 1
ATOM 647 C C . LEU A 1 84 ? 13.194 7.950 -22.856 1.00 81.38 84 LEU A C 1
ATOM 649 O O . LEU A 1 84 ? 11.979 7.941 -23.052 1.00 81.38 84 LEU A O 1
ATOM 653 N N . ASN A 1 85 ? 13.735 7.672 -21.668 1.00 80.31 85 ASN A N 1
ATOM 654 C CA . ASN A 1 85 ? 12.938 7.499 -20.456 1.00 80.31 85 ASN A CA 1
ATOM 655 C C . ASN A 1 85 ? 12.546 8.877 -19.909 1.00 80.31 85 ASN A C 1
ATOM 657 O O . ASN A 1 85 ? 13.417 9.667 -19.553 1.00 80.31 85 ASN A O 1
ATOM 661 N N . GLU A 1 86 ? 11.243 9.137 -19.847 1.00 79.50 86 GLU A N 1
ATOM 662 C CA . GLU A 1 86 ? 10.667 10.415 -19.407 1.00 79.50 86 GLU A CA 1
ATOM 663 C C . GLU A 1 86 ? 10.226 10.360 -17.934 1.00 79.50 86 GLU A C 1
ATOM 665 O O . GLU A 1 86 ? 9.780 11.360 -17.371 1.00 79.50 86 GLU A O 1
ATOM 670 N N . VAL A 1 87 ? 10.346 9.194 -17.284 1.00 76.44 87 VAL A N 1
ATOM 671 C CA . VAL A 1 87 ? 9.996 9.032 -15.873 1.00 76.44 87 VAL A CA 1
ATOM 672 C C . VAL A 1 87 ? 11.144 9.523 -14.997 1.00 76.44 87 VAL A C 1
ATOM 674 O O . VAL A 1 87 ? 12.198 8.892 -14.885 1.00 76.44 87 VAL A O 1
ATOM 677 N N . SER A 1 88 ? 10.923 10.646 -14.325 1.00 65.69 88 SER A N 1
ATOM 678 C CA . SER A 1 88 ? 11.789 11.147 -13.265 1.00 65.69 88 SER A CA 1
ATOM 679 C C . SER A 1 88 ? 11.520 10.386 -11.966 1.00 65.69 88 SER A C 1
ATOM 681 O O . SER A 1 88 ? 10.543 10.627 -11.263 1.00 65.69 88 SER A O 1
ATOM 683 N N . PHE A 1 89 ? 12.408 9.454 -11.619 1.00 63.69 89 PHE A N 1
ATOM 684 C CA . PHE A 1 89 ? 12.394 8.847 -10.290 1.00 63.69 89 PHE A CA 1
ATOM 685 C C . PHE A 1 89 ? 13.087 9.790 -9.319 1.00 63.69 89 PHE A C 1
ATOM 687 O O . PHE A 1 89 ? 14.313 9.932 -9.341 1.00 63.69 89 PHE A O 1
ATOM 694 N N . ASP A 1 90 ? 12.294 10.444 -8.478 1.00 51.88 90 ASP A N 1
ATOM 695 C CA . ASP A 1 90 ? 12.782 11.314 -7.419 1.00 51.88 90 ASP A CA 1
ATOM 696 C C . ASP A 1 90 ? 13.509 10.437 -6.383 1.00 51.88 90 ASP A C 1
ATOM 698 O O . ASP A 1 90 ? 12.926 9.925 -5.427 1.00 51.88 90 ASP A O 1
ATOM 702 N N . ARG A 1 91 ? 14.804 10.174 -6.607 1.00 48.62 91 ARG A N 1
ATOM 703 C CA . ARG A 1 91 ? 15.676 9.523 -5.624 1.00 48.62 91 ARG A CA 1
ATOM 704 C C . ARG A 1 91 ? 15.893 10.505 -4.478 1.00 48.62 91 ARG A C 1
ATOM 706 O O . ARG A 1 91 ? 16.966 11.087 -4.335 1.00 48.62 91 ARG A O 1
ATOM 713 N N . LYS A 1 92 ? 14.889 10.667 -3.619 1.00 45.03 92 LYS A N 1
ATOM 714 C CA . LYS A 1 92 ? 15.066 11.267 -2.297 1.00 45.03 92 LYS A CA 1
ATOM 715 C C . LYS A 1 92 ? 15.841 10.289 -1.417 1.00 45.03 92 LYS A C 1
ATOM 717 O O . LYS A 1 92 ? 15.323 9.752 -0.448 1.00 45.03 92 LYS A O 1
ATOM 722 N N . THR A 1 93 ? 17.124 10.089 -1.712 1.00 41.56 93 THR A N 1
ATOM 723 C CA . THR A 1 93 ? 18.091 9.631 -0.711 1.00 41.56 93 THR A CA 1
ATOM 724 C C . THR A 1 93 ? 18.371 10.809 0.216 1.00 41.56 93 THR A C 1
ATOM 726 O O . THR A 1 93 ? 19.406 11.473 0.128 1.00 41.56 93 THR A O 1
ATOM 729 N N . GLY A 1 94 ? 17.397 11.131 1.065 1.00 39.72 94 GLY A N 1
ATOM 730 C CA . GLY A 1 94 ? 17.586 12.061 2.163 1.00 39.72 94 GLY A CA 1
ATOM 731 C C . GLY A 1 94 ? 18.533 11.425 3.169 1.00 39.72 94 GLY A C 1
ATOM 732 O O . GLY A 1 94 ? 18.100 10.686 4.042 1.00 39.72 94 GLY A O 1
ATOM 733 N N . ARG A 1 95 ? 19.834 11.712 3.055 1.00 42.66 95 ARG A N 1
ATOM 734 C CA . ARG A 1 95 ? 20.825 11.420 4.098 1.00 42.66 95 ARG A CA 1
ATOM 735 C C . ARG A 1 95 ? 20.488 12.230 5.357 1.00 42.66 95 ARG A C 1
ATOM 737 O O . ARG A 1 95 ? 21.050 13.299 5.578 1.00 42.66 95 ARG A O 1
ATOM 744 N N . LYS A 1 96 ? 19.581 11.721 6.188 1.00 38.12 96 LYS A N 1
ATOM 745 C CA . LYS A 1 96 ? 19.437 12.094 7.599 1.00 38.12 96 LYS A CA 1
ATOM 746 C C . LYS A 1 96 ? 19.125 10.833 8.401 1.00 38.12 96 LYS A C 1
ATOM 748 O O . LYS A 1 96 ? 17.981 10.417 8.484 1.00 38.12 96 LYS A O 1
ATOM 753 N N . GLY A 1 97 ? 20.175 10.264 8.995 1.00 43.03 97 GLY A N 1
ATOM 754 C CA . GLY A 1 97 ? 20.110 9.069 9.837 1.00 43.03 97 GLY A CA 1
ATOM 755 C C . GLY A 1 97 ? 20.187 7.781 9.020 1.00 43.03 97 GLY A C 1
ATOM 756 O O . GLY A 1 97 ? 19.322 7.511 8.201 1.00 43.03 97 GLY A O 1
ATOM 757 N N . PHE A 1 98 ? 21.241 6.991 9.232 1.00 39.25 98 PHE A N 1
ATOM 758 C CA . PHE A 1 98 ? 21.348 5.629 8.706 1.00 39.25 98 PHE A CA 1
ATOM 759 C C . PHE A 1 98 ? 20.249 4.767 9.354 1.00 39.25 98 PHE A C 1
ATOM 761 O O . PHE A 1 98 ? 20.442 4.229 10.442 1.00 39.25 98 PHE A O 1
ATOM 768 N N . ASN A 1 99 ? 19.092 4.649 8.706 1.00 49.91 99 ASN A N 1
ATOM 769 C CA . ASN A 1 99 ? 18.169 3.551 8.952 1.00 49.91 99 ASN A CA 1
ATOM 770 C C . ASN A 1 99 ? 18.555 2.438 7.980 1.00 49.91 99 ASN A C 1
ATOM 772 O O . ASN A 1 99 ? 18.468 2.609 6.773 1.00 49.91 99 ASN A O 1
ATOM 776 N N . PHE A 1 100 ? 18.944 1.264 8.477 1.00 49.78 100 PHE A N 1
ATOM 777 C CA . PHE A 1 100 ? 19.256 0.093 7.635 1.00 49.78 100 PHE A CA 1
ATOM 778 C C . PHE A 1 100 ? 18.017 -0.500 6.918 1.00 49.78 100 PHE A C 1
ATOM 780 O O . PHE A 1 100 ? 18.038 -1.644 6.478 1.00 49.78 100 PHE A O 1
ATOM 787 N N . ARG A 1 101 ? 16.927 0.270 6.838 1.00 56.78 101 ARG A N 1
ATOM 788 C CA . ARG A 1 101 ? 15.623 -0.038 6.240 1.00 56.78 101 ARG A CA 1
ATOM 789 C C . ARG A 1 101 ? 15.146 1.165 5.428 1.00 56.78 101 ARG A C 1
ATOM 791 O O . ARG A 1 101 ? 14.022 1.629 5.602 1.00 56.78 101 ARG A O 1
ATOM 798 N N . ASP A 1 102 ? 16.034 1.732 4.615 1.00 60.78 102 ASP A N 1
ATOM 799 C CA . ASP A 1 102 ? 15.662 2.809 3.701 1.00 60.78 102 ASP A CA 1
ATOM 800 C C . ASP A 1 102 ? 14.437 2.378 2.877 1.00 60.78 102 ASP A C 1
ATOM 802 O O . ASP A 1 102 ? 14.350 1.234 2.422 1.00 60.78 102 ASP A O 1
ATOM 806 N N . VAL A 1 103 ? 13.459 3.279 2.744 1.00 59.44 103 VAL A N 1
ATOM 807 C CA . VAL A 1 103 ? 12.225 3.010 1.997 1.00 59.44 103 VAL A CA 1
ATOM 808 C C . VAL A 1 103 ? 12.592 2.799 0.537 1.00 59.44 103 VAL A C 1
ATOM 810 O O . VAL A 1 103 ? 13.077 3.712 -0.137 1.00 59.44 103 VAL A O 1
ATOM 813 N N . LEU A 1 104 ? 12.364 1.586 0.045 1.00 61.38 104 LEU A N 1
ATOM 814 C CA . LEU A 1 104 ? 12.532 1.256 -1.355 1.00 61.38 104 LEU A CA 1
ATOM 815 C C . LEU A 1 104 ? 11.388 1.910 -2.122 1.00 61.38 104 LEU A C 1
ATOM 817 O O . LEU A 1 104 ? 10.269 1.404 -2.194 1.00 61.38 104 LEU A O 1
ATOM 821 N N . HIS A 1 105 ? 11.679 3.082 -2.685 1.00 62.56 105 HIS A N 1
ATOM 822 C CA . HIS A 1 105 ? 10.743 3.747 -3.572 1.00 62.56 105 HIS A CA 1
ATOM 823 C C . HIS A 1 105 ? 10.749 3.011 -4.910 1.00 62.56 105 HIS A C 1
ATOM 825 O O . HIS A 1 105 ? 11.665 3.147 -5.727 1.00 62.56 105 HIS A O 1
ATOM 831 N N . ILE A 1 106 ? 9.739 2.167 -5.099 1.00 69.88 106 ILE A N 1
ATOM 832 C CA . ILE A 1 106 ? 9.566 1.405 -6.329 1.00 69.88 106 ILE A CA 1
ATOM 833 C C . ILE A 1 106 ? 9.291 2.401 -7.461 1.00 69.88 106 ILE A C 1
ATOM 835 O O . ILE A 1 106 ? 8.428 3.266 -7.284 1.00 69.88 106 ILE A O 1
ATOM 839 N N . PRO A 1 107 ? 9.989 2.304 -8.611 1.00 69.19 107 PRO A N 1
ATOM 840 C CA . PRO A 1 107 ? 9.752 3.155 -9.771 1.00 69.19 107 PRO A CA 1
ATOM 841 C C . PRO A 1 107 ? 8.309 2.993 -10.258 1.00 69.19 107 PRO A C 1
ATOM 843 O O . PRO A 1 107 ? 7.981 2.064 -11.000 1.00 69.19 107 PRO A O 1
ATOM 846 N N . SER A 1 108 ? 7.448 3.887 -9.785 1.00 80.56 108 SER A N 1
ATOM 847 C CA . SER A 1 108 ? 6.002 3.820 -9.951 1.00 80.56 108 SER A CA 1
ATOM 848 C C . SER A 1 108 ? 5.526 4.985 -10.800 1.00 80.56 108 SER A C 1
ATOM 850 O O . SER A 1 108 ? 6.121 6.063 -10.778 1.00 80.56 108 SER A O 1
ATOM 852 N N . VAL A 1 109 ? 4.467 4.749 -11.558 1.00 84.31 109 VAL A N 1
ATOM 853 C CA . VAL A 1 109 ? 3.854 5.713 -12.467 1.00 84.31 109 VAL A CA 1
ATOM 854 C C . VAL A 1 109 ? 2.354 5.742 -12.243 1.00 84.31 109 VAL A C 1
ATOM 856 O O . VAL A 1 109 ? 1.777 4.739 -11.818 1.00 84.31 109 VAL A O 1
ATOM 859 N N . THR A 1 110 ? 1.734 6.880 -12.536 1.00 84.94 110 THR A N 1
ATOM 860 C CA . THR A 1 110 ? 0.281 7.042 -12.463 1.00 84.94 110 THR A CA 1
ATOM 861 C C . THR A 1 110 ? -0.379 6.902 -13.834 1.00 84.94 110 THR A C 1
ATOM 863 O O . THR A 1 110 ? 0.259 7.043 -14.885 1.00 84.94 110 THR A O 1
ATOM 866 N N . GLN A 1 111 ? -1.678 6.625 -13.848 1.00 86.50 111 GLN A N 1
ATOM 867 C CA . GLN A 1 111 ? -2.493 6.581 -15.050 1.00 86.50 111 GLN A CA 1
ATOM 868 C C . GLN A 1 111 ? -2.386 7.907 -15.821 1.00 86.50 111 GLN A C 1
ATOM 870 O O . GLN A 1 111 ? -2.526 8.998 -15.274 1.00 86.50 111 GLN A O 1
ATOM 875 N N . GLY A 1 112 ? -2.135 7.808 -17.126 1.00 87.25 112 GLY A N 1
ATOM 876 C CA . GLY A 1 112 ? -1.937 8.947 -18.021 1.00 87.25 112 GLY A CA 1
ATOM 877 C C . GLY A 1 112 ? -0.515 9.516 -18.034 1.00 87.25 112 GLY A C 1
ATOM 878 O O . GLY A 1 112 ? -0.222 10.366 -18.876 1.00 87.25 112 GLY A O 1
ATOM 879 N N . GLN A 1 113 ? 0.392 9.048 -17.170 1.00 88.44 113 GLN A N 1
ATOM 880 C CA . GLN A 1 113 ? 1.771 9.535 -17.135 1.00 88.44 113 GLN A CA 1
ATOM 881 C C . GLN A 1 113 ? 2.560 9.114 -18.384 1.00 88.44 113 GLN A C 1
ATOM 883 O O . GLN A 1 113 ? 2.452 7.980 -18.860 1.00 88.44 113 GLN A O 1
ATOM 888 N N . LEU A 1 114 ? 3.381 10.033 -18.903 1.00 87.56 114 LEU A N 1
ATOM 889 C CA . LEU A 1 114 ? 4.329 9.765 -19.983 1.00 87.56 114 LEU A CA 1
ATOM 890 C C . LEU A 1 114 ? 5.478 8.894 -19.458 1.00 87.56 114 LEU A C 1
ATOM 892 O O . LEU A 1 114 ? 6.196 9.286 -18.544 1.00 87.56 114 LEU A O 1
ATOM 896 N N . LEU A 1 115 ? 5.643 7.715 -20.051 1.00 86.25 115 LEU A N 1
ATOM 897 C CA . LEU A 1 115 ? 6.666 6.739 -19.679 1.00 86.25 115 LEU A CA 1
ATOM 898 C C . LEU A 1 115 ? 7.947 6.948 -20.480 1.00 86.25 115 LEU A C 1
ATOM 900 O O . LEU A 1 115 ? 9.052 6.939 -19.945 1.00 86.25 115 LEU A O 1
ATOM 904 N N . ALA A 1 116 ? 7.793 7.091 -21.794 1.00 85.25 116 ALA A N 1
ATOM 905 C CA . ALA A 1 116 ? 8.920 7.171 -22.700 1.00 85.25 116 ALA A CA 1
ATOM 906 C C . ALA A 1 116 ? 8.548 7.795 -24.042 1.00 85.25 116 ALA A C 1
ATOM 908 O O . ALA A 1 116 ? 7.394 7.734 -24.481 1.00 85.25 116 ALA A O 1
ATOM 909 N N . SER A 1 117 ? 9.557 8.327 -24.720 1.00 85.88 117 SER A N 1
ATOM 910 C CA . SER A 1 117 ? 9.467 8.861 -26.074 1.00 85.88 117 SER A CA 1
ATOM 911 C C . SER A 1 117 ? 10.489 8.170 -26.985 1.00 85.88 117 SER A C 1
ATOM 913 O O . SER A 1 117 ? 11.611 7.869 -26.584 1.00 85.88 117 SER A O 1
ATOM 915 N N . VAL A 1 118 ? 10.093 7.840 -28.216 1.00 84.69 118 VAL A N 1
ATOM 916 C CA . VAL A 1 118 ? 11.011 7.291 -29.226 1.00 84.69 118 VAL A CA 1
ATOM 917 C C . VAL A 1 118 ? 11.656 8.442 -29.971 1.00 84.69 118 VAL A C 1
ATOM 919 O O . VAL A 1 118 ? 10.967 9.223 -30.629 1.00 84.69 118 VAL A O 1
ATOM 922 N N . ILE A 1 119 ? 12.982 8.505 -29.907 1.00 85.06 119 ILE A N 1
ATOM 923 C CA . ILE A 1 119 ? 13.772 9.396 -30.747 1.00 85.06 119 ILE A CA 1
ATOM 924 C C . ILE A 1 119 ? 14.057 8.643 -32.054 1.00 85.06 119 ILE A C 1
ATOM 926 O O . ILE A 1 119 ? 14.627 7.548 -32.006 1.00 85.06 119 ILE A O 1
ATOM 930 N N . PRO A 1 120 ? 13.591 9.153 -33.211 1.00 84.06 120 PRO A N 1
ATOM 931 C CA . PRO A 1 120 ? 13.688 8.446 -34.482 1.00 84.06 120 PRO A CA 1
ATOM 932 C C . PRO A 1 120 ? 15.138 8.332 -34.958 1.00 84.06 120 PRO A C 1
ATOM 934 O O . PRO A 1 120 ? 15.992 9.145 -34.610 1.00 84.06 120 PRO A O 1
ATOM 937 N N . ALA A 1 121 ? 15.395 7.324 -35.791 1.00 88.00 121 ALA A N 1
ATOM 938 C CA . ALA A 1 121 ? 16.692 7.155 -36.429 1.00 88.00 121 ALA A CA 1
ATOM 939 C C . ALA A 1 121 ? 16.943 8.285 -37.433 1.00 88.00 121 ALA A C 1
ATOM 941 O O . ALA A 1 121 ? 16.011 8.737 -38.106 1.00 88.00 121 ALA A O 1
ATOM 942 N N . THR A 1 122 ? 18.196 8.717 -37.554 1.00 88.25 122 THR A N 1
ATOM 943 C CA . THR A 1 122 ? 18.593 9.710 -38.558 1.00 88.25 122 THR A CA 1
ATOM 944 C C . THR A 1 122 ? 19.165 9.014 -39.799 1.00 88.25 122 THR A C 1
ATOM 946 O O . THR A 1 122 ? 19.774 7.944 -39.679 1.00 88.25 122 THR A O 1
ATOM 949 N N . PRO A 1 123 ? 18.931 9.555 -41.008 1.00 85.69 123 PRO A N 1
ATOM 950 C CA . PRO A 1 123 ? 19.548 9.033 -42.223 1.00 85.69 123 PRO A CA 1
ATOM 951 C C . PRO A 1 123 ? 21.053 9.317 -42.218 1.00 85.69 123 PRO A C 1
ATOM 953 O O . PRO A 1 123 ? 21.494 10.341 -41.695 1.00 85.69 123 PRO A O 1
ATOM 956 N N . GLY A 1 124 ? 21.840 8.425 -42.816 1.00 86.75 124 GLY A N 1
ATOM 957 C CA . GLY A 1 124 ? 23.258 8.676 -43.044 1.00 86.75 124 GLY A CA 1
ATOM 958 C C . GLY A 1 124 ? 23.465 9.627 -44.223 1.00 86.75 124 GLY A C 1
ATOM 959 O O . GLY A 1 124 ? 22.798 9.519 -45.252 1.00 86.75 124 GLY A O 1
ATOM 960 N N . ALA A 1 125 ? 24.424 10.543 -44.115 1.00 86.62 125 ALA A N 1
ATOM 961 C CA . ALA A 1 125 ? 24.826 11.412 -45.214 1.00 86.62 125 ALA A CA 1
ATOM 962 C C . ALA A 1 125 ? 26.027 10.797 -45.942 1.00 86.62 125 ALA A C 1
ATOM 964 O O . ALA A 1 125 ? 27.135 10.731 -45.407 1.00 86.62 125 ALA A O 1
ATOM 965 N N . SER A 1 126 ? 25.809 10.321 -47.172 1.00 88.19 126 SER A N 1
ATOM 966 C CA . SER A 1 126 ? 26.892 9.760 -47.987 1.00 88.19 126 SER A CA 1
ATOM 967 C C . SER A 1 126 ? 27.925 10.832 -48.326 1.00 88.19 126 SER A C 1
ATOM 969 O O . SER A 1 126 ? 27.587 11.914 -48.805 1.00 88.19 126 SER A O 1
ATOM 971 N N . GLY A 1 127 ? 29.193 10.504 -48.101 1.00 86.62 127 GLY A N 1
ATOM 972 C CA . GLY A 1 127 ? 30.322 11.367 -48.414 1.00 86.62 127 GLY A CA 1
ATOM 973 C C . GLY A 1 127 ? 30.776 11.220 -49.863 1.00 86.62 127 GLY A C 1
ATOM 974 O O . GLY A 1 127 ? 30.324 10.347 -50.610 1.00 86.62 127 GLY A O 1
ATOM 975 N N . LYS A 1 128 ? 31.737 12.045 -50.263 1.00 88.50 128 LYS A N 1
ATOM 976 C CA . LYS A 1 128 ? 32.395 11.969 -51.566 1.00 88.50 128 LYS A CA 1
ATOM 977 C C . LYS A 1 128 ? 33.877 12.260 -51.398 1.00 88.50 128 LYS A C 1
ATOM 979 O O . LYS A 1 128 ? 34.253 13.327 -50.918 1.00 88.50 128 LYS A O 1
ATOM 984 N N . ASN A 1 129 ? 34.717 11.304 -51.779 1.00 86.19 129 ASN A N 1
ATOM 985 C CA . ASN A 1 129 ? 36.163 11.464 -51.682 1.00 86.19 129 ASN A CA 1
ATOM 986 C C . ASN A 1 129 ? 36.699 12.405 -52.779 1.00 86.19 129 ASN A C 1
ATOM 988 O O . ASN A 1 129 ? 35.983 12.749 -53.725 1.00 86.19 129 ASN A O 1
ATOM 992 N N . ILE A 1 130 ? 37.969 12.801 -52.679 1.00 85.19 130 ILE A N 1
ATOM 993 C CA . ILE A 1 130 ? 38.586 13.730 -53.642 1.00 85.19 130 ILE A CA 1
ATOM 994 C C . ILE A 1 130 ? 38.695 13.148 -55.063 1.00 85.19 130 ILE A C 1
ATOM 996 O O . ILE A 1 130 ? 38.802 13.885 -56.039 1.00 85.19 130 ILE A O 1
ATOM 1000 N N . PHE A 1 131 ? 38.607 11.821 -55.198 1.00 83.44 131 PHE A N 1
ATOM 1001 C CA . PHE A 1 131 ? 38.591 11.103 -56.477 1.00 83.44 131 PHE A CA 1
ATOM 1002 C C . PHE A 1 131 ? 37.190 11.032 -57.112 1.00 83.44 131 PHE A C 1
ATOM 1004 O O . PHE A 1 131 ? 36.990 10.357 -58.120 1.00 83.44 131 PHE A O 1
ATOM 1011 N N . GLY A 1 132 ? 36.188 11.666 -56.497 1.00 78.00 132 GLY A N 1
ATOM 1012 C CA . GLY A 1 132 ? 34.808 11.678 -56.970 1.00 78.00 132 GLY A CA 1
ATOM 1013 C C . GLY A 1 132 ? 34.007 10.401 -56.688 1.00 78.00 132 GLY A C 1
ATOM 1014 O O . GLY A 1 132 ? 32.847 10.328 -57.097 1.00 78.00 132 GLY A O 1
ATOM 1015 N N . LYS A 1 133 ? 34.573 9.417 -55.975 1.00 83.75 133 LYS A N 1
ATOM 1016 C CA . LYS A 1 133 ? 33.860 8.203 -55.551 1.00 83.75 133 LYS A CA 1
ATOM 1017 C C . LYS A 1 133 ? 32.987 8.492 -54.331 1.00 83.75 133 LYS A C 1
ATOM 1019 O O . LYS A 1 133 ? 33.407 9.172 -53.392 1.00 83.75 133 LYS A O 1
ATOM 1024 N N . LEU A 1 134 ? 31.781 7.931 -54.344 1.00 83.62 134 LEU A N 1
ATOM 1025 C CA . LEU A 1 134 ? 30.845 8.005 -53.228 1.00 83.62 134 LEU A CA 1
ATOM 1026 C C . LEU A 1 134 ? 31.352 7.153 -52.055 1.00 83.62 134 LEU A C 1
ATOM 1028 O O . LEU A 1 134 ? 31.738 5.999 -52.247 1.00 83.62 134 LEU A O 1
ATOM 1032 N N . ILE A 1 135 ? 31.322 7.717 -50.851 1.00 84.94 135 ILE A N 1
ATOM 1033 C CA . ILE A 1 135 ? 31.556 7.003 -49.597 1.00 84.94 135 ILE A CA 1
ATOM 1034 C C . ILE A 1 135 ? 30.170 6.711 -49.001 1.00 84.94 135 ILE A C 1
ATOM 1036 O O . ILE A 1 135 ? 29.506 7.649 -48.554 1.00 84.94 135 ILE A O 1
ATOM 1040 N N . PRO A 1 136 ? 29.689 5.456 -49.022 1.00 84.00 136 PRO A N 1
ATOM 1041 C CA . PRO A 1 136 ? 28.356 5.139 -48.524 1.00 84.00 136 PRO A CA 1
ATOM 1042 C C . PRO A 1 136 ? 28.289 5.335 -47.006 1.00 84.00 136 PRO A C 1
ATOM 1044 O O . PRO A 1 136 ? 29.124 4.804 -46.270 1.00 84.00 136 PRO A O 1
ATOM 1047 N N . ALA A 1 137 ? 27.279 6.068 -46.543 1.00 86.94 137 ALA A N 1
ATOM 1048 C CA . ALA A 1 137 ? 26.920 6.132 -45.130 1.00 86.94 137 ALA A CA 1
ATOM 1049 C C . ALA A 1 137 ? 25.916 5.031 -44.775 1.00 86.94 137 ALA A C 1
ATOM 1051 O O . ALA A 1 137 ? 25.176 4.545 -45.633 1.00 86.94 137 ALA A O 1
ATOM 1052 N N . LYS A 1 138 ? 25.890 4.632 -43.503 1.00 87.00 138 LYS A N 1
ATOM 1053 C CA . LYS A 1 138 ? 24.859 3.732 -42.977 1.00 87.00 138 LYS A CA 1
ATOM 1054 C C . LYS A 1 138 ? 23.744 4.548 -42.340 1.00 87.00 138 LYS A C 1
ATOM 1056 O O . LYS A 1 138 ? 24.025 5.430 -41.531 1.00 87.00 138 LYS A O 1
ATOM 1061 N N . ASP A 1 139 ? 22.505 4.211 -42.670 1.00 87.69 139 ASP A N 1
ATOM 1062 C CA . ASP A 1 139 ? 21.333 4.754 -41.987 1.00 87.69 139 ASP A CA 1
ATOM 1063 C C . ASP A 1 139 ? 21.215 4.183 -40.572 1.00 87.69 139 ASP A C 1
ATOM 1065 O O . ASP A 1 139 ? 21.565 3.021 -40.325 1.00 87.69 139 ASP A O 1
ATOM 1069 N N . GLY A 1 140 ? 20.685 4.993 -39.654 1.00 84.38 140 GLY A N 1
ATOM 1070 C CA . GLY A 1 140 ? 20.338 4.530 -38.318 1.00 84.38 140 GLY A CA 1
ATOM 1071 C C . GLY A 1 140 ? 19.222 3.484 -38.360 1.00 84.38 140 GLY A C 1
ATOM 1072 O O . GLY A 1 140 ? 18.295 3.543 -39.174 1.00 84.38 140 GLY A O 1
ATOM 1073 N N . LYS A 1 141 ? 19.281 2.505 -37.461 1.00 82.62 141 LYS A N 1
ATOM 1074 C CA . LYS A 1 141 ? 18.277 1.442 -37.366 1.00 82.62 141 LYS A CA 1
ATOM 1075 C C . LYS A 1 141 ? 17.028 1.917 -36.616 1.00 82.62 141 LYS A C 1
ATOM 1077 O O . LYS A 1 141 ? 17.149 2.547 -35.563 1.00 82.62 141 LYS A O 1
ATOM 1082 N N . PRO A 1 142 ? 15.816 1.570 -37.089 1.00 80.50 142 PRO A N 1
ATOM 1083 C CA . PRO A 1 142 ? 14.588 1.867 -36.366 1.00 80.50 142 PRO A CA 1
ATOM 1084 C C . PRO A 1 142 ? 14.433 0.955 -35.143 1.00 80.50 142 PRO A C 1
ATOM 1086 O O . PRO A 1 142 ? 14.684 -0.251 -35.207 1.00 80.50 142 PRO A O 1
ATOM 1089 N N . LEU A 1 143 ? 13.935 1.520 -34.046 1.00 78.88 143 LEU A N 1
ATOM 1090 C CA . LEU A 1 143 ? 13.637 0.795 -32.818 1.00 78.88 143 LEU A CA 1
ATOM 1091 C C . LEU A 1 143 ? 12.167 0.365 -32.817 1.00 78.88 143 LEU A C 1
ATOM 1093 O O . LEU A 1 143 ? 11.266 1.187 -32.979 1.00 78.88 143 LEU A O 1
ATOM 1097 N N . ARG A 1 144 ? 11.913 -0.931 -32.611 1.00 76.69 144 ARG A N 1
ATOM 1098 C CA . ARG A 1 144 ? 10.560 -1.475 -32.437 1.00 76.69 144 ARG A CA 1
ATOM 1099 C C . ARG A 1 144 ? 10.365 -1.911 -30.992 1.00 76.69 144 ARG A C 1
ATOM 1101 O O . ARG A 1 144 ? 10.768 -3.009 -30.622 1.00 76.69 144 ARG A O 1
ATOM 1108 N N . VAL A 1 145 ? 9.713 -1.066 -30.201 1.00 79.00 145 VAL A N 1
ATOM 1109 C CA . VAL A 1 145 ? 9.307 -1.396 -28.829 1.00 79.00 145 VAL A CA 1
ATOM 1110 C C . VAL A 1 145 ? 7.835 -1.790 -28.828 1.00 79.00 145 VAL A C 1
ATOM 1112 O O . VAL A 1 145 ? 6.998 -1.115 -29.423 1.00 79.00 145 VAL A O 1
ATOM 1115 N N . LYS A 1 146 ? 7.506 -2.912 -28.188 1.00 83.06 146 LYS A N 1
ATOM 1116 C CA . LYS A 1 146 ? 6.121 -3.359 -28.023 1.00 83.06 146 LYS A CA 1
ATOM 1117 C C . LYS A 1 146 ? 5.514 -2.714 -26.781 1.00 83.06 146 LYS A C 1
ATOM 1119 O O . LYS A 1 146 ? 6.066 -2.821 -25.688 1.00 83.06 146 LYS A O 1
ATOM 1124 N N . ALA A 1 147 ? 4.348 -2.101 -26.921 1.00 84.38 147 ALA A N 1
ATOM 1125 C CA . ALA A 1 147 ? 3.560 -1.713 -25.760 1.00 84.38 147 ALA A CA 1
ATOM 1126 C C . ALA A 1 147 ? 2.890 -2.945 -25.140 1.00 84.38 147 ALA A C 1
ATOM 1128 O O . ALA A 1 147 ? 2.277 -3.753 -25.842 1.00 84.38 147 ALA A O 1
ATOM 1129 N N . GLY A 1 148 ? 3.038 -3.107 -23.827 1.00 81.38 148 GLY A N 1
ATOM 1130 C CA . GLY A 1 148 ? 2.257 -4.060 -23.049 1.00 81.38 148 GLY A CA 1
ATOM 1131 C C . GLY A 1 148 ? 0.786 -3.643 -22.965 1.00 81.38 148 GLY A C 1
ATOM 1132 O O . GLY A 1 148 ? 0.418 -2.530 -23.331 1.00 81.38 148 GLY A O 1
ATOM 1133 N N . LYS A 1 149 ? -0.066 -4.527 -22.434 1.00 81.88 149 LYS A N 1
ATOM 1134 C CA . LYS A 1 149 ? -1.522 -4.293 -22.325 1.00 81.88 149 LYS A CA 1
ATOM 1135 C C . LYS A 1 149 ? -1.890 -3.030 -21.530 1.00 81.88 149 LYS A C 1
ATOM 1137 O O . LYS A 1 149 ? -2.926 -2.438 -21.796 1.00 81.88 149 LYS A O 1
ATOM 1142 N N . SER A 1 150 ? -1.040 -2.624 -20.588 1.00 84.38 150 SER A N 1
ATOM 1143 C CA . SER A 1 150 ? -1.243 -1.463 -19.708 1.00 84.38 150 SER A CA 1
ATOM 1144 C C . SER A 1 150 ? -0.648 -0.159 -20.257 1.00 84.38 150 SER A C 1
ATOM 1146 O O . SER A 1 150 ? -0.513 0.804 -19.507 1.00 84.38 150 SER A O 1
ATOM 1148 N N . VAL A 1 151 ? -0.218 -0.130 -21.524 1.00 87.00 151 VAL A N 1
ATOM 1149 C CA . VAL A 1 151 ? 0.496 1.009 -22.113 1.00 87.00 151 VAL A CA 1
ATOM 1150 C C . VAL A 1 151 ? -0.162 1.420 -23.423 1.00 87.00 151 VAL A C 1
ATOM 1152 O O . VAL A 1 151 ? -0.358 0.608 -24.324 1.00 87.00 151 VAL A O 1
ATOM 1155 N N . PHE A 1 152 ? -0.474 2.705 -23.536 1.00 89.06 152 PHE A N 1
ATOM 1156 C CA . PHE A 1 152 ? -1.029 3.313 -24.737 1.00 89.06 152 PHE A CA 1
ATOM 1157 C C . PHE A 1 152 ? 0.069 4.017 -25.537 1.00 89.06 152 PHE A C 1
ATOM 1159 O O . PHE A 1 152 ? 0.909 4.710 -24.964 1.00 89.06 152 PHE A O 1
ATOM 1166 N N . VAL A 1 153 ? 0.066 3.851 -26.863 1.00 88.50 153 VAL A N 1
ATOM 1167 C CA . VAL A 1 153 ? 1.054 4.471 -27.758 1.00 88.50 153 VAL A CA 1
ATOM 1168 C C . VAL A 1 153 ? 0.375 5.494 -28.647 1.00 88.50 153 VAL A C 1
ATOM 1170 O O . VAL A 1 153 ? -0.561 5.162 -29.371 1.00 88.50 153 VAL A O 1
ATOM 1173 N N . ASN A 1 154 ? 0.895 6.719 -28.647 1.00 87.75 154 ASN A N 1
ATOM 1174 C CA . ASN A 1 154 ? 0.462 7.768 -29.560 1.00 87.75 154 ASN A CA 1
ATOM 1175 C C . ASN A 1 154 ? 1.674 8.534 -30.100 1.00 87.75 154 ASN A C 1
ATOM 1177 O O . ASN A 1 154 ? 2.449 9.093 -29.327 1.00 87.75 154 ASN A O 1
ATOM 1181 N N . GLY A 1 155 ? 1.866 8.532 -31.422 1.00 83.44 155 GLY A N 1
ATOM 1182 C CA . GLY A 1 155 ? 2.924 9.310 -32.080 1.00 83.44 155 GLY A CA 1
ATOM 1183 C C . GLY A 1 155 ? 4.350 9.026 -31.582 1.00 83.44 155 GLY A C 1
ATOM 1184 O O . GLY A 1 155 ? 5.149 9.949 -31.484 1.00 83.44 155 GLY A O 1
ATOM 1185 N N . GLY A 1 156 ? 4.667 7.779 -31.209 1.00 81.88 156 GLY A N 1
ATOM 1186 C CA . GLY A 1 156 ? 5.987 7.409 -30.670 1.00 81.88 156 GLY A CA 1
ATOM 1187 C C . GLY A 1 156 ? 6.188 7.717 -29.180 1.00 81.88 156 GLY A C 1
ATOM 1188 O O . GLY A 1 156 ? 7.282 7.502 -28.662 1.00 81.88 156 GLY A O 1
ATOM 1189 N N . LYS A 1 157 ? 5.145 8.181 -28.480 1.00 88.06 157 LYS A N 1
ATOM 1190 C CA . LYS A 1 157 ? 5.114 8.354 -27.022 1.00 88.06 157 LYS A CA 1
ATOM 1191 C C . LYS A 1 157 ? 4.308 7.242 -26.355 1.00 88.06 157 LYS A C 1
ATOM 1193 O O . LYS A 1 157 ? 3.287 6.813 -26.894 1.00 88.06 157 LYS A O 1
ATOM 1198 N N . TYR A 1 158 ? 4.766 6.805 -25.187 1.00 88.94 158 TYR A N 1
ATOM 1199 C CA . TYR A 1 158 ? 4.183 5.718 -24.402 1.00 88.94 158 TYR A CA 1
ATOM 1200 C C . TYR A 1 158 ? 3.584 6.282 -23.118 1.00 88.94 158 TYR A C 1
ATOM 1202 O O . TYR A 1 158 ? 4.288 6.945 -22.360 1.00 88.94 158 TYR A O 1
ATOM 1210 N N . TYR A 1 159 ? 2.312 5.997 -22.865 1.00 89.69 159 TYR A N 1
ATOM 1211 C CA . TYR A 1 159 ? 1.560 6.478 -21.707 1.00 89.69 159 TYR A CA 1
ATOM 1212 C C . TYR A 1 159 ? 1.059 5.310 -20.866 1.00 89.69 159 TYR A C 1
ATOM 1214 O O . TYR A 1 159 ? 0.666 4.280 -21.420 1.00 89.69 159 TYR A O 1
ATOM 1222 N N . SER A 1 160 ? 1.031 5.471 -19.543 1.00 89.81 160 SER A N 1
ATOM 1223 C CA . SER A 1 160 ? 0.414 4.468 -18.674 1.00 89.81 160 SER A CA 1
ATOM 1224 C C . SER A 1 160 ? -1.110 4.507 -18.767 1.00 89.81 160 SER A C 1
ATOM 1226 O O . SER A 1 160 ? -1.707 5.581 -18.759 1.00 89.81 160 SER A O 1
ATOM 1228 N N . LEU A 1 161 ? -1.755 3.342 -18.802 1.00 88.06 161 LEU A N 1
ATOM 1229 C CA . LEU A 1 161 ? -3.209 3.220 -18.658 1.00 88.06 161 LEU A CA 1
ATOM 1230 C C . LEU A 1 161 ? -3.654 2.986 -17.207 1.00 88.06 161 LEU A C 1
ATOM 1232 O O . LEU A 1 161 ? -4.846 3.073 -16.939 1.00 88.06 161 LEU A O 1
ATOM 1236 N N . LEU A 1 162 ? -2.726 2.668 -16.299 1.00 86.62 162 LEU A N 1
ATOM 1237 C CA . LEU A 1 162 ? -2.998 2.266 -14.914 1.00 86.62 162 LEU A CA 1
ATOM 1238 C C . LEU A 1 162 ? -1.917 2.813 -13.968 1.00 86.62 162 LEU A C 1
ATOM 1240 O O . LEU A 1 162 ? -0.813 3.133 -14.410 1.00 86.62 162 LEU A O 1
ATOM 1244 N N . ASP A 1 163 ? -2.196 2.854 -12.670 1.00 84.38 163 ASP A N 1
ATOM 1245 C CA . ASP A 1 163 ? -1.168 3.097 -11.655 1.00 84.38 163 ASP A CA 1
ATOM 1246 C C . ASP A 1 163 ? -0.340 1.824 -11.427 1.00 84.38 163 ASP A C 1
ATOM 1248 O O . ASP A 1 163 ? -0.879 0.713 -11.419 1.00 84.38 163 ASP A O 1
ATOM 1252 N N . GLY A 1 164 ? 0.977 1.949 -11.247 1.00 84.81 164 GLY A N 1
ATOM 1253 C CA . GLY A 1 164 ? 1.803 0.789 -10.909 1.00 84.81 164 GLY A CA 1
ATOM 1254 C C . GLY A 1 164 ? 3.295 0.929 -11.181 1.00 84.81 164 GLY A C 1
ATOM 1255 O O . GLY A 1 164 ? 3.801 1.997 -11.510 1.00 84.81 164 GLY A O 1
ATOM 1256 N N . GLN A 1 165 ? 4.015 -0.184 -11.055 1.00 83.81 165 GLN A N 1
ATOM 1257 C CA . GLN A 1 165 ? 5.447 -0.274 -11.312 1.00 83.81 165 GLN A CA 1
ATOM 1258 C C . GLN A 1 165 ? 5.709 -0.328 -12.816 1.00 83.81 165 GLN A C 1
ATOM 1260 O O . GLN A 1 165 ? 5.199 -1.212 -13.511 1.00 83.81 165 GLN A O 1
ATOM 1265 N N . VAL A 1 166 ? 6.557 0.569 -13.316 1.00 82.56 166 VAL A N 1
ATOM 1266 C CA . VAL A 1 166 ? 6.985 0.536 -14.717 1.00 82.56 166 VAL A CA 1
ATOM 1267 C C . VAL A 1 166 ? 8.127 -0.465 -14.910 1.00 82.56 166 VAL A C 1
ATOM 1269 O O . VAL A 1 166 ? 9.115 -0.468 -14.177 1.00 82.56 166 VAL A O 1
ATOM 1272 N N . SER A 1 167 ? 7.996 -1.321 -15.922 1.00 81.00 167 SER A N 1
ATOM 1273 C CA . SER A 1 167 ? 9.028 -2.258 -16.355 1.00 81.00 167 SER A CA 1
ATOM 1274 C C . SER A 1 167 ? 9.454 -1.931 -17.781 1.00 81.00 167 SER A C 1
ATOM 1276 O O . SER A 1 167 ? 8.649 -1.978 -18.717 1.00 81.00 167 SER A O 1
ATOM 1278 N N . PHE A 1 168 ? 10.736 -1.602 -17.928 1.00 78.06 168 PHE A N 1
ATOM 1279 C CA . PHE A 1 168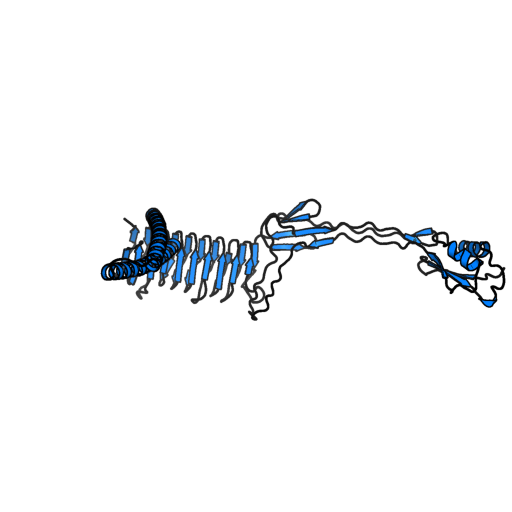 ? 11.391 -1.416 -19.214 1.00 78.06 168 PHE A CA 1
ATOM 1280 C C . PHE A 1 168 ? 12.205 -2.668 -19.530 1.00 78.06 168 PHE A C 1
ATOM 1282 O O . PHE A 1 168 ? 13.178 -2.977 -18.843 1.00 78.06 168 PHE A O 1
ATOM 1289 N N . THR A 1 169 ? 11.825 -3.387 -20.582 1.00 74.06 169 THR A N 1
ATOM 1290 C CA . THR A 1 169 ? 12.674 -4.422 -21.181 1.00 74.06 169 THR A CA 1
ATOM 1291 C C . THR A 1 169 ? 13.217 -3.923 -22.516 1.00 74.06 169 THR A C 1
ATOM 1293 O O . THR A 1 169 ? 12.722 -2.942 -23.069 1.00 74.06 169 THR A O 1
ATOM 1296 N N . GLN A 1 170 ? 14.212 -4.617 -23.077 1.00 66.75 170 GLN A N 1
ATOM 1297 C CA . GLN A 1 170 ? 14.785 -4.257 -24.383 1.00 66.75 170 GLN A CA 1
ATOM 1298 C C . GLN A 1 170 ? 13.730 -4.180 -25.501 1.00 66.75 170 GLN A C 1
ATOM 1300 O O . GLN A 1 170 ? 13.897 -3.414 -26.445 1.00 66.75 170 GLN A O 1
ATOM 1305 N N . ASN A 1 171 ? 12.633 -4.939 -25.376 1.00 73.56 171 ASN A N 1
ATOM 1306 C CA . ASN A 1 171 ? 11.634 -5.090 -26.433 1.00 73.56 171 ASN A CA 1
ATOM 1307 C C . ASN A 1 171 ? 10.220 -4.657 -26.025 1.00 73.56 171 ASN A C 1
ATOM 1309 O O . ASN A 1 171 ? 9.334 -4.658 -26.884 1.00 73.56 171 ASN A O 1
ATOM 1313 N N . SER A 1 172 ? 9.965 -4.318 -24.758 1.00 82.75 172 SER A N 1
ATOM 1314 C CA . SER A 1 172 ? 8.631 -3.917 -24.311 1.00 82.75 172 SER A CA 1
ATOM 1315 C C . SER A 1 172 ? 8.610 -2.994 -23.101 1.00 82.75 172 SER A C 1
ATOM 1317 O O . SER A 1 172 ? 9.491 -3.042 -22.244 1.00 82.75 172 SER A O 1
ATOM 1319 N N . ILE A 1 173 ? 7.539 -2.204 -23.019 1.00 84.56 173 ILE A N 1
ATOM 1320 C CA . ILE A 1 173 ? 7.204 -1.362 -21.866 1.00 84.56 173 ILE A CA 1
ATOM 1321 C C . ILE A 1 173 ? 5.880 -1.856 -21.296 1.00 84.56 173 ILE A C 1
ATOM 1323 O O . ILE A 1 173 ? 4.905 -2.004 -22.037 1.00 84.56 173 ILE A O 1
ATOM 1327 N N . SER A 1 174 ? 5.833 -2.108 -19.993 1.00 84.69 174 SER A N 1
ATOM 1328 C CA . SER A 1 174 ? 4.613 -2.512 -19.289 1.00 84.69 174 SER A CA 1
ATOM 1329 C C . SER A 1 174 ? 4.522 -1.860 -17.917 1.00 84.69 174 SER A C 1
ATOM 1331 O O . SER A 1 174 ? 5.544 -1.568 -17.301 1.00 84.69 174 SER A O 1
ATOM 1333 N N . VAL A 1 175 ? 3.295 -1.675 -17.431 1.00 86.00 175 VAL A N 1
ATOM 1334 C CA . VAL A 1 175 ? 3.015 -1.177 -16.081 1.00 86.00 175 VAL A CA 1
ATOM 1335 C C . VAL A 1 175 ? 2.255 -2.251 -15.312 1.00 86.00 175 VAL A C 1
ATOM 1337 O O . VAL A 1 175 ? 1.230 -2.749 -15.790 1.00 86.00 175 VAL A O 1
ATOM 1340 N N . ASN A 1 176 ? 2.793 -2.620 -14.151 1.00 83.88 176 ASN A N 1
ATOM 1341 C CA . ASN A 1 176 ? 2.264 -3.655 -13.274 1.00 83.88 176 ASN A CA 1
ATOM 1342 C C . ASN A 1 176 ? 1.618 -3.003 -12.040 1.00 83.88 176 ASN A C 1
ATOM 1344 O O . ASN A 1 176 ? 2.337 -2.399 -11.247 1.00 83.88 176 ASN A O 1
ATOM 1348 N N . PRO A 1 177 ? 0.299 -3.148 -11.826 1.00 87.44 177 PRO A N 1
ATOM 1349 C CA . PRO A 1 177 ? -0.393 -2.555 -10.676 1.00 87.44 177 PRO A CA 1
ATOM 1350 C C . PRO A 1 177 ? -0.139 -3.301 -9.357 1.00 87.44 177 PRO A C 1
ATOM 1352 O O . PRO A 1 177 ? -0.635 -2.892 -8.312 1.00 87.44 177 PRO A O 1
ATOM 1355 N N . VAL A 1 178 ? 0.602 -4.412 -9.401 1.00 90.38 178 VAL A N 1
ATOM 1356 C CA . VAL A 1 178 ? 0.910 -5.260 -8.249 1.00 90.38 178 VAL A CA 1
ATOM 1357 C C . VAL A 1 178 ? 2.419 -5.339 -8.075 1.00 90.38 178 VAL A C 1
ATOM 1359 O O . VAL A 1 178 ? 3.131 -5.701 -9.014 1.00 90.38 178 VAL A O 1
ATOM 1362 N N . PHE A 1 179 ? 2.892 -5.040 -6.871 1.00 90.25 179 PHE A N 1
ATOM 1363 C CA . PHE A 1 179 ? 4.258 -5.300 -6.445 1.00 90.25 179 PHE A CA 1
ATOM 1364 C C . PHE A 1 179 ? 4.295 -6.582 -5.612 1.00 90.25 179 PHE A C 1
ATOM 1366 O O . PHE A 1 179 ? 3.656 -6.661 -4.564 1.00 90.25 179 PHE A O 1
ATOM 1373 N N . GLU A 1 180 ? 5.024 -7.593 -6.083 1.00 91.75 180 GLU A N 1
ATOM 1374 C CA . GLU A 1 180 ? 5.081 -8.911 -5.447 1.00 91.75 180 GLU A CA 1
ATOM 1375 C C . GLU A 1 180 ? 6.471 -9.200 -4.870 1.00 91.75 180 GLU A C 1
ATOM 1377 O O . GLU A 1 180 ? 7.480 -9.156 -5.577 1.00 91.75 180 GLU A O 1
ATOM 1382 N N . VAL A 1 181 ? 6.510 -9.547 -3.582 1.00 91.50 181 VAL A N 1
ATOM 1383 C CA . VAL A 1 181 ? 7.698 -10.030 -2.875 1.00 91.50 181 VAL A CA 1
ATOM 1384 C C . VAL A 1 181 ? 7.576 -11.540 -2.697 1.00 91.50 181 VAL A C 1
ATOM 1386 O O . VAL A 1 181 ? 6.715 -12.048 -1.971 1.00 91.50 181 VAL A O 1
ATOM 1389 N N . ASN A 1 182 ? 8.458 -12.269 -3.378 1.00 92.19 182 ASN A N 1
ATOM 1390 C CA . ASN A 1 182 ? 8.542 -13.722 -3.288 1.00 92.19 182 ASN A CA 1
ATOM 1391 C C . ASN A 1 182 ? 9.350 -14.130 -2.051 1.00 92.19 182 ASN A C 1
ATOM 1393 O O . ASN A 1 182 ? 10.571 -14.252 -2.117 1.00 92.19 182 ASN A O 1
ATOM 1397 N N . GLY A 1 183 ? 8.653 -14.351 -0.937 1.00 92.81 183 GLY A N 1
ATOM 1398 C CA . GLY A 1 183 ? 9.237 -14.770 0.336 1.00 92.81 183 GLY A CA 1
ATOM 1399 C C . GLY A 1 183 ? 9.059 -13.725 1.432 1.00 92.81 183 GLY A C 1
ATOM 1400 O O . GLY A 1 183 ? 8.131 -12.914 1.382 1.00 92.81 183 GLY A O 1
ATOM 1401 N N . ASP A 1 184 ? 9.929 -13.798 2.435 1.00 92.31 184 ASP A N 1
ATOM 1402 C CA . ASP A 1 184 ? 9.909 -12.924 3.607 1.00 92.31 184 ASP A CA 1
ATOM 1403 C C . ASP A 1 184 ? 10.544 -11.566 3.291 1.00 92.31 184 ASP A C 1
ATOM 1405 O O . ASP A 1 184 ? 11.462 -11.464 2.473 1.00 92.31 184 ASP A O 1
ATOM 1409 N N . LEU A 1 185 ? 10.075 -10.519 3.969 1.00 89.69 185 LEU A N 1
ATOM 1410 C CA . LEU A 1 185 ? 10.638 -9.183 3.825 1.00 89.69 185 LEU A CA 1
ATOM 1411 C C . LEU A 1 185 ? 12.017 -9.102 4.501 1.00 89.69 185 LEU A C 1
ATOM 1413 O O . LEU A 1 185 ? 12.162 -9.336 5.704 1.00 89.69 185 LEU A O 1
ATOM 1417 N N . ASP A 1 186 ? 13.035 -8.750 3.721 1.00 85.81 186 ASP A N 1
ATOM 1418 C CA . ASP A 1 186 ? 14.432 -8.707 4.144 1.00 85.81 186 ASP A CA 1
ATOM 1419 C C . ASP A 1 186 ? 15.043 -7.300 4.028 1.00 85.81 186 ASP A C 1
ATOM 1421 O O . ASP A 1 186 ? 14.441 -6.363 3.502 1.00 85.81 186 ASP A O 1
ATOM 1425 N N . LEU A 1 187 ? 16.283 -7.142 4.503 1.00 77.88 187 LEU A N 1
ATOM 1426 C CA . LEU A 1 187 ? 17.006 -5.865 4.433 1.00 77.88 187 LEU A CA 1
ATOM 1427 C C . LEU A 1 187 ? 17.288 -5.414 2.991 1.00 77.88 187 LEU A C 1
ATOM 1429 O O . LEU A 1 187 ? 17.587 -4.243 2.773 1.00 77.88 187 LEU A O 1
ATOM 1433 N N . LYS A 1 188 ? 17.220 -6.324 2.008 1.00 76.19 188 LYS A N 1
ATOM 1434 C CA . LYS A 1 188 ? 17.372 -5.973 0.591 1.00 76.19 188 LYS A CA 1
ATOM 1435 C C . LYS A 1 188 ? 16.117 -5.306 0.048 1.00 76.19 188 LYS A C 1
ATOM 1437 O O . LYS A 1 188 ? 16.246 -4.432 -0.799 1.00 76.19 188 LYS A O 1
ATOM 1442 N N . THR A 1 189 ? 14.945 -5.728 0.520 1.00 79.50 189 THR A N 1
ATOM 1443 C CA . THR A 1 189 ? 13.641 -5.184 0.121 1.00 79.50 189 THR A CA 1
ATOM 1444 C C . THR A 1 189 ? 13.235 -3.975 0.965 1.00 79.50 189 THR A C 1
ATOM 1446 O O . THR A 1 189 ? 12.561 -3.084 0.462 1.00 79.50 189 THR A O 1
ATOM 1449 N N . GLY A 1 190 ? 13.677 -3.897 2.222 1.00 84.00 190 GLY A N 1
ATOM 1450 C CA . GLY A 1 190 ? 13.460 -2.725 3.070 1.00 84.00 190 GLY A CA 1
ATOM 1451 C C . GLY A 1 190 ? 11.981 -2.405 3.313 1.00 84.00 190 GLY A C 1
ATOM 1452 O O . GLY A 1 190 ? 11.119 -3.281 3.261 1.00 84.00 190 GLY A O 1
ATOM 1453 N N . ASN A 1 191 ? 11.697 -1.136 3.612 1.00 88.06 191 ASN A N 1
ATOM 1454 C CA . ASN A 1 191 ? 10.325 -0.638 3.719 1.00 88.06 191 ASN A CA 1
ATOM 1455 C C . ASN A 1 191 ? 9.735 -0.427 2.318 1.00 88.06 191 ASN A C 1
ATOM 1457 O O . ASN A 1 191 ? 10.446 -0.013 1.402 1.00 88.06 191 ASN A O 1
ATOM 1461 N N . ILE A 1 192 ? 8.435 -0.661 2.157 1.00 89.62 192 ILE A N 1
ATOM 1462 C CA . ILE A 1 192 ? 7.749 -0.593 0.862 1.00 89.62 192 ILE A CA 1
ATOM 1463 C C . ILE A 1 192 ? 6.787 0.592 0.869 1.00 89.62 192 ILE A C 1
ATOM 1465 O O . ILE A 1 192 ? 5.962 0.716 1.768 1.00 89.62 192 ILE A O 1
ATOM 1469 N N . ASN A 1 193 ? 6.862 1.438 -0.158 1.00 88.94 193 ASN A N 1
ATOM 1470 C CA . ASN A 1 193 ? 5.841 2.442 -0.449 1.00 88.94 193 ASN A CA 1
ATOM 1471 C C . ASN A 1 193 ? 5.470 2.351 -1.932 1.00 88.94 193 ASN A C 1
ATOM 1473 O O . ASN A 1 193 ? 6.301 2.639 -2.804 1.00 88.94 193 ASN A O 1
ATOM 1477 N N . PHE A 1 194 ? 4.248 1.896 -2.207 1.00 87.31 194 PHE A N 1
ATOM 1478 C CA . PHE A 1 194 ? 3.780 1.596 -3.552 1.00 87.31 194 PHE A CA 1
ATOM 1479 C C . PHE A 1 194 ? 2.372 2.137 -3.800 1.00 87.31 194 PHE A C 1
ATOM 1481 O O . PHE A 1 194 ? 1.489 2.007 -2.967 1.00 87.31 194 PHE A O 1
ATOM 1488 N N . VAL A 1 195 ? 2.142 2.717 -4.978 1.00 87.00 195 VAL A N 1
ATOM 1489 C CA . VAL A 1 195 ? 0.841 3.315 -5.337 1.00 87.00 195 VAL A CA 1
ATOM 1490 C C . VAL A 1 195 ? -0.245 2.277 -5.640 1.00 87.00 195 VAL A C 1
ATOM 1492 O O . VAL A 1 195 ? -1.422 2.605 -5.611 1.00 87.00 195 VAL A O 1
ATOM 1495 N N . GLY A 1 196 ? 0.140 1.035 -5.943 1.00 88.94 196 GLY A N 1
ATOM 1496 C CA . GLY A 1 196 ? -0.782 -0.057 -6.254 1.00 88.94 196 GLY A CA 1
ATOM 1497 C C . GLY A 1 196 ? -0.882 -1.094 -5.136 1.00 88.94 196 GLY A C 1
ATOM 1498 O O . GLY A 1 196 ? -0.625 -0.812 -3.967 1.00 88.94 196 GLY A O 1
ATOM 1499 N N . ASN A 1 197 ? -1.216 -2.327 -5.515 1.00 92.12 197 ASN A N 1
ATOM 1500 C CA . ASN A 1 197 ? -1.359 -3.444 -4.583 1.00 92.12 197 ASN A CA 1
ATOM 1501 C C . ASN A 1 197 ? 0.007 -4.030 -4.212 1.00 92.12 197 ASN A C 1
ATOM 1503 O O . ASN A 1 197 ? 0.875 -4.186 -5.074 1.00 92.12 197 ASN A O 1
ATOM 1507 N N . VAL A 1 198 ? 0.178 -4.437 -2.957 1.00 94.62 198 VAL A N 1
ATOM 1508 C CA . VAL A 1 198 ? 1.396 -5.100 -2.473 1.00 94.62 198 VAL A CA 1
ATOM 1509 C C . VAL A 1 198 ? 1.067 -6.526 -2.052 1.00 94.62 198 VAL A C 1
ATOM 1511 O O . VAL A 1 198 ? 0.180 -6.755 -1.233 1.00 94.62 198 VAL A O 1
ATOM 1514 N N . VAL A 1 199 ? 1.795 -7.500 -2.598 1.00 96.19 199 VAL A N 1
ATOM 1515 C CA . VAL A 1 199 ? 1.632 -8.925 -2.289 1.00 96.19 199 VAL A CA 1
ATOM 1516 C C . VAL A 1 199 ? 2.934 -9.476 -1.727 1.00 96.19 199 VAL A C 1
ATOM 1518 O O . VAL A 1 199 ? 3.971 -9.429 -2.379 1.00 96.19 199 VAL A O 1
ATOM 1521 N N . ILE A 1 200 ? 2.882 -10.049 -0.531 1.00 96.31 200 ILE A N 1
ATOM 1522 C CA . ILE A 1 200 ? 4.027 -10.647 0.156 1.00 96.31 200 ILE A CA 1
ATOM 1523 C C . ILE A 1 200 ? 3.713 -12.116 0.382 1.00 96.31 200 ILE A C 1
ATOM 1525 O O . ILE A 1 200 ? 2.778 -12.472 1.100 1.00 96.31 200 ILE A O 1
ATOM 1529 N N . ARG A 1 201 ? 4.481 -12.991 -0.269 1.00 96.00 201 ARG A N 1
ATOM 1530 C CA . ARG A 1 201 ? 4.266 -14.445 -0.204 1.00 96.00 201 ARG A CA 1
ATOM 1531 C C . ARG A 1 201 ? 4.786 -15.083 1.084 1.00 96.00 201 ARG A C 1
ATOM 1533 O O . ARG A 1 201 ? 4.415 -16.217 1.368 1.0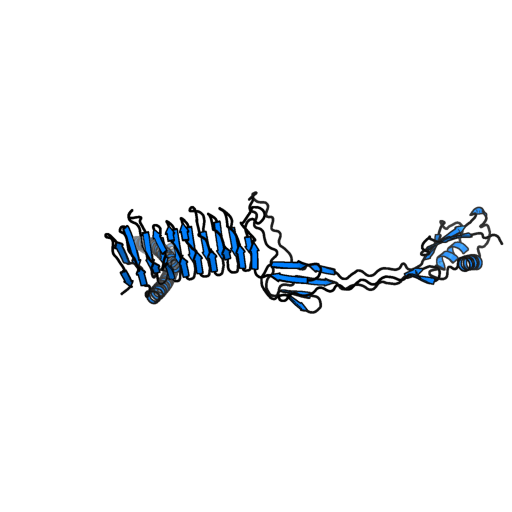0 96.00 201 ARG A O 1
ATOM 1540 N N . GLY A 1 202 ? 5.622 -14.379 1.839 1.00 95.56 202 GLY A N 1
ATOM 1541 C CA . GLY A 1 202 ? 6.153 -14.823 3.123 1.00 95.56 202 GLY A CA 1
ATOM 1542 C C . GLY A 1 202 ? 5.715 -13.941 4.290 1.00 95.56 202 GLY A C 1
ATOM 1543 O O . GLY A 1 202 ? 4.596 -13.425 4.318 1.00 95.56 202 GLY A O 1
ATOM 1544 N N . ASN A 1 203 ? 6.607 -13.807 5.266 1.00 95.31 203 ASN A N 1
ATOM 1545 C CA . ASN A 1 203 ? 6.406 -13.078 6.515 1.00 95.31 203 ASN A CA 1
ATOM 1546 C C . ASN A 1 203 ? 6.895 -11.624 6.432 1.00 95.31 203 ASN A C 1
ATOM 1548 O O . ASN A 1 203 ? 7.806 -11.292 5.671 1.00 95.31 203 ASN A O 1
ATOM 1552 N N . VAL A 1 204 ? 6.332 -10.771 7.287 1.00 95.19 204 VAL A N 1
ATOM 1553 C CA . VAL A 1 204 ? 6.771 -9.389 7.516 1.00 95.19 204 VAL A CA 1
ATOM 1554 C C . VAL A 1 204 ? 7.323 -9.280 8.942 1.00 95.19 204 VAL A C 1
ATOM 1556 O O . VAL A 1 204 ? 6.532 -9.190 9.885 1.00 95.19 204 VAL A O 1
ATOM 1559 N N . PRO A 1 205 ? 8.657 -9.289 9.127 1.00 92.69 205 PRO A N 1
ATOM 1560 C CA . PRO A 1 205 ? 9.270 -9.216 10.452 1.00 92.69 205 PRO A CA 1
ATOM 1561 C C . PRO A 1 205 ? 9.098 -7.853 11.148 1.00 92.69 205 PRO A C 1
ATOM 1563 O O . PRO A 1 205 ? 8.671 -6.859 10.557 1.00 92.69 205 PRO A O 1
ATOM 1566 N N . ALA A 1 206 ? 9.531 -7.783 12.408 1.00 91.25 206 ALA A N 1
ATOM 1567 C CA . ALA A 1 206 ? 9.407 -6.591 13.248 1.00 91.25 206 ALA A CA 1
ATOM 1568 C C . ALA A 1 206 ? 10.097 -5.329 12.706 1.00 91.25 206 ALA A C 1
ATOM 1570 O O . ALA A 1 206 ? 11.297 -5.302 12.407 1.00 91.25 206 ALA A O 1
ATOM 1571 N N . GLY A 1 207 ? 9.334 -4.233 12.716 1.00 87.19 207 GLY A N 1
ATOM 1572 C CA . GLY A 1 207 ? 9.743 -2.857 12.440 1.00 87.19 207 GLY A CA 1
ATOM 1573 C C . GLY A 1 207 ? 9.922 -2.502 10.962 1.00 87.19 207 GLY A C 1
ATOM 1574 O O . GLY A 1 207 ? 10.624 -1.532 10.669 1.00 87.19 207 GLY A O 1
ATOM 1575 N N . TYR A 1 208 ? 9.366 -3.295 10.051 1.00 90.88 208 TYR A N 1
ATOM 1576 C CA . TYR A 1 208 ? 9.180 -2.856 8.672 1.00 90.88 208 TYR A CA 1
ATOM 1577 C C . TYR A 1 208 ? 7.912 -2.018 8.529 1.00 90.88 208 TYR A C 1
ATOM 1579 O O . TYR A 1 208 ? 6.971 -2.151 9.315 1.00 90.88 208 TYR A O 1
ATOM 1587 N N . GLU A 1 209 ? 7.914 -1.167 7.513 1.00 92.25 209 GLU A N 1
ATOM 1588 C CA . GLU A 1 209 ? 6.805 -0.299 7.141 1.00 92.25 209 GLU A CA 1
ATOM 1589 C C . GLU A 1 209 ? 6.399 -0.569 5.693 1.00 92.25 209 GLU A C 1
ATOM 1591 O O . GLU A 1 209 ? 7.246 -0.623 4.797 1.00 92.25 209 GLU A O 1
ATOM 1596 N N . ILE A 1 210 ? 5.100 -0.781 5.488 1.00 93.81 210 ILE A N 1
ATOM 1597 C CA . ILE A 1 210 ? 4.503 -1.130 4.201 1.00 93.81 210 ILE A CA 1
ATOM 1598 C C . ILE A 1 210 ? 3.305 -0.221 3.976 1.00 93.81 210 ILE A C 1
ATOM 1600 O O . ILE A 1 210 ? 2.303 -0.329 4.681 1.00 93.81 210 ILE A O 1
ATOM 1604 N N . ILE A 1 211 ? 3.418 0.659 2.987 1.00 94.00 211 ILE A N 1
ATOM 1605 C CA . ILE A 1 211 ? 2.365 1.575 2.561 1.00 94.00 211 ILE A CA 1
ATOM 1606 C C . ILE A 1 211 ? 1.954 1.206 1.136 1.00 94.00 211 ILE A C 1
ATOM 1608 O O . ILE A 1 211 ? 2.803 1.131 0.241 1.00 94.00 211 ILE A O 1
ATOM 1612 N N . ALA A 1 212 ? 0.659 0.984 0.935 1.00 93.38 212 ALA A N 1
ATOM 1613 C CA . ALA A 1 212 ? 0.070 0.690 -0.362 1.00 93.38 212 ALA A CA 1
ATOM 1614 C C . ALA A 1 212 ? -1.107 1.631 -0.653 1.00 93.38 212 ALA A C 1
ATOM 1616 O O . ALA A 1 212 ? -2.018 1.745 0.164 1.00 93.38 212 ALA A O 1
ATOM 1617 N N . GLY A 1 213 ? -1.125 2.238 -1.841 1.00 89.62 213 GLY A N 1
ATOM 1618 C CA . GLY A 1 213 ? -2.305 2.949 -2.359 1.00 89.62 213 GLY A CA 1
ATOM 1619 C C . GLY A 1 213 ? -3.438 2.006 -2.792 1.00 89.62 213 GLY A C 1
ATOM 1620 O O . GLY A 1 213 ? -4.549 2.439 -3.082 1.00 89.62 213 GLY A O 1
ATOM 1621 N N . GLY A 1 214 ? -3.164 0.699 -2.845 1.00 91.88 214 GLY A N 1
ATOM 1622 C CA . GLY A 1 214 ? -4.142 -0.354 -3.096 1.00 91.88 214 GLY A CA 1
ATOM 1623 C C . GLY A 1 214 ? -4.352 -1.271 -1.889 1.00 91.88 214 GLY A C 1
ATOM 1624 O O . GLY A 1 214 ? -4.361 -0.832 -0.741 1.00 91.88 214 GLY A O 1
ATOM 1625 N N . ASP A 1 215 ? -4.530 -2.562 -2.162 1.00 95.94 215 ASP A N 1
ATOM 1626 C CA . ASP A 1 215 ? -4.629 -3.611 -1.144 1.00 95.94 215 ASP A CA 1
ATOM 1627 C C . ASP A 1 215 ? -3.239 -4.107 -0.697 1.00 95.94 215 ASP A C 1
ATOM 1629 O O . ASP A 1 215 ? -2.296 -4.172 -1.494 1.00 95.94 215 ASP A O 1
ATOM 1633 N N . ILE A 1 216 ? -3.125 -4.552 0.558 1.00 97.69 216 ILE A N 1
ATOM 1634 C CA . ILE A 1 216 ? -1.963 -5.299 1.068 1.00 97.69 216 ILE A CA 1
ATOM 1635 C C . ILE A 1 216 ? -2.372 -6.745 1.330 1.00 97.69 216 ILE A C 1
ATOM 1637 O O . ILE A 1 216 ? -3.276 -7.011 2.119 1.00 97.69 216 ILE A O 1
ATOM 1641 N N . ILE A 1 217 ? -1.664 -7.695 0.719 1.00 97.75 217 ILE A N 1
ATOM 1642 C CA . ILE A 1 217 ? -1.873 -9.130 0.922 1.00 97.75 217 ILE A CA 1
ATOM 1643 C C . ILE A 1 217 ? -0.588 -9.751 1.464 1.00 97.75 217 ILE A C 1
ATOM 1645 O O . ILE A 1 217 ? 0.430 -9.777 0.777 1.00 97.75 217 ILE A O 1
ATOM 1649 N N . VAL A 1 218 ? -0.643 -10.309 2.670 1.00 97.62 218 VAL A N 1
ATOM 1650 C CA . VAL A 1 218 ? 0.456 -11.054 3.295 1.00 97.62 218 VAL A CA 1
ATOM 1651 C C . VAL A 1 218 ? 0.025 -12.503 3.486 1.00 97.62 218 VAL A C 1
ATOM 1653 O O . VAL A 1 218 ? -0.950 -12.793 4.180 1.00 97.62 218 VAL A O 1
ATOM 1656 N N . ALA A 1 219 ? 0.734 -13.442 2.866 1.00 96.56 219 ALA A N 1
ATOM 1657 C CA . ALA A 1 219 ? 0.432 -14.865 3.007 1.00 96.56 219 ALA A CA 1
ATOM 1658 C C . ALA A 1 219 ? 0.947 -15.447 4.339 1.00 96.56 219 ALA A C 1
ATOM 1660 O O . ALA A 1 219 ? 0.341 -16.372 4.878 1.00 96.56 219 ALA A O 1
ATOM 1661 N N . GLY A 1 220 ? 2.049 -14.909 4.870 1.00 95.38 220 GLY A N 1
ATOM 1662 C CA . GLY A 1 220 ? 2.647 -15.334 6.133 1.00 95.38 220 GLY A CA 1
ATOM 1663 C C . GLY A 1 220 ? 2.154 -14.554 7.354 1.00 95.38 220 GLY A C 1
ATOM 1664 O O . GLY A 1 220 ? 1.004 -14.117 7.434 1.00 95.38 220 GLY A O 1
ATOM 1665 N N . LEU A 1 221 ? 3.048 -14.420 8.332 1.00 95.38 221 LEU A N 1
ATOM 1666 C CA . LEU A 1 221 ? 2.840 -13.701 9.586 1.00 95.38 221 LEU A CA 1
ATOM 1667 C C . LEU A 1 221 ? 3.277 -12.241 9.471 1.00 95.38 221 LEU A C 1
ATOM 1669 O O . LEU A 1 221 ? 4.231 -11.917 8.766 1.00 95.38 221 LEU A O 1
ATOM 1673 N N . VAL A 1 222 ? 2.609 -11.375 10.226 1.00 96.38 222 VAL A N 1
ATOM 1674 C CA . VAL A 1 222 ? 2.984 -9.969 10.390 1.00 96.38 222 VAL A CA 1
ATOM 1675 C C . VAL A 1 222 ? 3.404 -9.766 11.838 1.00 96.38 222 VAL A C 1
ATOM 1677 O O . VAL A 1 222 ? 2.586 -9.890 12.747 1.00 96.38 222 VAL A O 1
ATOM 1680 N N . GLU A 1 223 ? 4.675 -9.465 12.067 1.00 94.31 223 GLU A N 1
ATOM 1681 C CA . GLU A 1 223 ? 5.241 -9.299 13.403 1.00 94.31 223 GLU A CA 1
ATOM 1682 C C . GLU A 1 223 ? 5.700 -7.859 13.583 1.00 94.31 223 GLU A C 1
ATOM 1684 O O . GLU A 1 223 ? 6.504 -7.386 12.797 1.00 94.31 223 GLU A O 1
ATOM 1689 N N . GLY A 1 224 ? 5.205 -7.150 14.599 1.00 91.12 224 GLY A N 1
ATOM 1690 C CA . GLY A 1 224 ? 5.718 -5.854 15.055 1.00 91.12 224 GLY A CA 1
ATOM 1691 C C . GLY A 1 224 ? 5.954 -4.793 13.971 1.00 91.12 224 GLY A C 1
ATOM 1692 O O . GLY A 1 224 ? 6.869 -3.985 14.129 1.00 91.12 224 GLY A O 1
ATOM 1693 N N . SER A 1 225 ? 5.204 -4.819 12.871 1.00 92.75 225 SER A N 1
ATOM 1694 C CA . SER A 1 225 ? 5.382 -3.963 11.691 1.00 92.75 225 SER A CA 1
ATOM 1695 C C . SER A 1 225 ? 4.202 -3.011 11.487 1.00 92.75 225 SER A C 1
ATOM 1697 O O . SER A 1 225 ? 3.139 -3.173 12.093 1.00 92.75 225 SER A O 1
ATOM 1699 N N . PHE A 1 226 ? 4.427 -1.974 10.681 1.00 94.69 226 PHE A N 1
ATOM 1700 C CA . PHE A 1 226 ? 3.419 -0.984 10.321 1.00 94.69 226 PHE A CA 1
ATOM 1701 C C . PHE A 1 226 ? 2.905 -1.252 8.909 1.00 94.69 226 PHE A C 1
ATOM 1703 O O . PHE A 1 226 ? 3.683 -1.240 7.954 1.00 94.69 226 PHE A O 1
ATOM 1710 N N . LEU A 1 227 ? 1.608 -1.514 8.782 1.00 96.56 227 LEU A N 1
ATOM 1711 C CA . LEU A 1 227 ? 0.943 -1.723 7.499 1.00 96.56 227 LEU A CA 1
ATOM 1712 C C . LEU A 1 227 ? -0.120 -0.640 7.325 1.00 96.56 227 LEU A C 1
ATOM 1714 O O . LEU A 1 227 ? -0.974 -0.482 8.198 1.00 96.56 227 LEU A O 1
ATOM 1718 N N . GLN A 1 228 ? -0.093 0.062 6.197 1.00 97.00 228 GLN A N 1
ATOM 1719 C CA . GLN A 1 228 ? -1.118 1.025 5.812 1.00 97.00 228 GLN A CA 1
ATOM 1720 C C . GLN A 1 228 ? -1.560 0.771 4.372 1.00 97.00 228 GLN A C 1
ATOM 1722 O O . GLN A 1 228 ? -0.754 0.870 3.450 1.00 97.00 228 GLN A O 1
ATOM 1727 N N . ALA A 1 229 ? -2.840 0.461 4.190 1.00 96.50 229 ALA A N 1
ATOM 1728 C CA . ALA A 1 229 ? -3.463 0.305 2.881 1.00 96.50 229 ALA A CA 1
ATOM 1729 C C . ALA A 1 229 ? -4.607 1.307 2.726 1.00 96.50 229 ALA A C 1
ATOM 1731 O O . ALA A 1 229 ? -5.422 1.444 3.640 1.00 96.50 229 ALA A O 1
ATOM 1732 N N . ASP A 1 230 ? -4.711 1.953 1.568 1.00 94.81 230 ASP A N 1
ATOM 1733 C CA . ASP A 1 230 ? -5.867 2.809 1.266 1.00 94.81 230 ASP A CA 1
ATOM 1734 C C . ASP A 1 230 ? -7.139 1.972 1.040 1.00 94.81 230 ASP A C 1
ATOM 1736 O O . ASP A 1 230 ? -8.240 2.428 1.337 1.00 94.81 230 ASP A O 1
ATOM 1740 N N . ASN A 1 231 ? -6.991 0.717 0.595 1.00 94.88 231 ASN A N 1
ATOM 1741 C CA . ASN A 1 231 ? -8.077 -0.261 0.516 1.00 94.88 231 ASN A CA 1
ATOM 1742 C C . ASN A 1 231 ? -7.921 -1.323 1.619 1.00 94.88 231 ASN A C 1
ATOM 1744 O O . ASN A 1 231 ? -7.833 -0.979 2.797 1.00 94.88 231 ASN A O 1
ATOM 1748 N N . ASN A 1 232 ? -7.911 -2.615 1.280 1.00 97.31 232 ASN A N 1
ATOM 1749 C CA . ASN A 1 232 ? -8.008 -3.716 2.238 1.00 97.31 232 ASN A CA 1
ATOM 1750 C C . ASN A 1 232 ? -6.639 -4.251 2.677 1.00 97.31 232 ASN A C 1
ATOM 1752 O O . ASN A 1 232 ? -5.669 -4.239 1.917 1.00 97.31 232 ASN A O 1
ATOM 1756 N N . VAL A 1 233 ? -6.584 -4.818 3.884 1.00 98.00 233 VAL A N 1
ATOM 1757 C CA . VAL A 1 233 ? -5.428 -5.589 4.365 1.00 98.00 233 VAL A CA 1
ATOM 1758 C C . VAL A 1 233 ? -5.846 -7.031 4.633 1.00 98.00 233 VAL A C 1
ATOM 1760 O O . VAL A 1 233 ? -6.648 -7.304 5.525 1.00 98.00 233 VAL A O 1
ATOM 1763 N N . LEU A 1 234 ? -5.264 -7.973 3.896 1.00 97.94 234 LEU A N 1
ATOM 1764 C CA . LEU A 1 234 ? -5.474 -9.407 4.072 1.00 97.94 234 LEU A CA 1
ATOM 1765 C C . LEU A 1 234 ? -4.188 -10.075 4.557 1.00 97.94 234 LEU A C 1
ATOM 1767 O O . LEU A 1 234 ? -3.209 -10.172 3.821 1.00 97.94 234 LEU A O 1
ATOM 1771 N N . VAL A 1 235 ? -4.216 -10.615 5.770 1.00 97.56 235 VAL A N 1
ATOM 1772 C CA . VAL A 1 235 ? -3.140 -11.433 6.333 1.00 97.56 235 VAL A CA 1
ATOM 1773 C C . VAL A 1 235 ? -3.651 -12.862 6.472 1.00 97.56 235 VAL A C 1
ATOM 1775 O O . VAL A 1 235 ? -4.509 -13.153 7.294 1.00 97.56 235 VAL A O 1
ATOM 1778 N N . THR A 1 236 ? -3.149 -13.787 5.657 1.00 95.75 236 THR A N 1
ATOM 1779 C CA . THR A 1 236 ? -3.590 -15.194 5.730 1.00 95.75 236 THR A CA 1
ATOM 1780 C C . THR A 1 236 ? -3.118 -15.855 7.029 1.00 95.75 236 THR A C 1
ATOM 1782 O O . THR A 1 236 ? -3.820 -16.695 7.592 1.00 95.75 236 THR A O 1
ATOM 1785 N N . GLY A 1 237 ? -1.942 -15.458 7.525 1.00 93.88 237 GLY A N 1
ATOM 1786 C CA . GLY A 1 237 ? -1.460 -15.801 8.858 1.00 93.88 237 GLY A CA 1
ATOM 1787 C C . GLY A 1 237 ? -2.071 -14.925 9.956 1.00 93.88 237 GLY A C 1
ATOM 1788 O O . GLY A 1 237 ? -3.218 -14.490 9.881 1.00 93.88 237 GLY A O 1
ATOM 1789 N N . GLY A 1 238 ? -1.305 -14.677 11.016 1.00 93.38 238 GLY A N 1
ATOM 1790 C CA . GLY A 1 238 ? -1.710 -13.803 12.114 1.00 93.38 238 GLY A CA 1
ATOM 1791 C C . GLY A 1 238 ? -0.887 -12.527 12.204 1.00 93.38 238 GLY A C 1
ATOM 1792 O O . GLY A 1 238 ? 0.206 -12.423 11.645 1.00 93.38 238 GLY A O 1
ATOM 1793 N N . ILE A 1 239 ? -1.428 -11.575 12.958 1.00 96.38 239 ILE A N 1
ATOM 1794 C CA . ILE A 1 239 ? -0.807 -10.286 13.246 1.00 96.38 239 ILE A CA 1
ATOM 1795 C C . ILE A 1 239 ? -0.384 -10.288 14.712 1.00 96.38 239 ILE A C 1
ATOM 1797 O O . ILE A 1 239 ? -1.219 -10.314 15.617 1.00 96.38 239 ILE A O 1
ATOM 1801 N N . SER A 1 240 ? 0.922 -10.269 14.950 1.00 95.31 240 SER A N 1
ATOM 1802 C CA . SER A 1 240 ? 1.528 -10.193 16.274 1.00 95.31 240 SER A CA 1
ATOM 1803 C C . SER A 1 240 ? 2.185 -8.829 16.442 1.00 95.31 240 SER A C 1
ATOM 1805 O O . SER A 1 240 ? 3.303 -8.612 15.989 1.00 95.31 240 SER A O 1
ATOM 1807 N N . GLY A 1 241 ? 1.500 -7.876 17.069 1.00 86.25 241 GLY A N 1
ATOM 1808 C CA . GLY A 1 241 ? 1.976 -6.493 17.130 1.00 86.25 241 GLY A CA 1
ATOM 1809 C C . GLY A 1 241 ? 3.114 -6.261 18.125 1.00 86.25 241 GLY A C 1
ATOM 1810 O O . GLY A 1 241 ? 3.839 -5.277 17.992 1.00 86.25 241 GLY A O 1
ATOM 1811 N N . SER A 1 242 ? 3.299 -7.125 19.128 1.00 86.94 242 SER A N 1
ATOM 1812 C CA . SER A 1 242 ? 4.289 -6.919 20.203 1.00 86.94 242 SER A CA 1
ATOM 1813 C C . SER A 1 242 ? 4.236 -5.498 20.807 1.00 86.94 242 SER A C 1
ATOM 1815 O O . SER A 1 242 ? 5.270 -4.933 21.162 1.00 86.94 242 SER A O 1
ATOM 1817 N N . HIS A 1 243 ? 3.035 -4.904 20.897 1.00 75.50 243 HIS A N 1
ATOM 1818 C CA . HIS A 1 243 ? 2.761 -3.521 21.336 1.00 75.50 243 HIS A CA 1
ATOM 1819 C C . HIS A 1 243 ? 3.331 -2.388 20.457 1.00 75.50 243 HIS A C 1
ATOM 1821 O O . HIS A 1 243 ? 3.253 -1.224 20.846 1.00 75.50 243 HIS A O 1
ATOM 1827 N N . LYS A 1 244 ? 3.907 -2.693 19.288 1.00 81.75 244 LYS A N 1
ATOM 1828 C CA . LYS A 1 244 ? 4.457 -1.694 18.349 1.00 81.75 244 LYS A CA 1
ATOM 1829 C C . LYS A 1 244 ? 3.843 -1.765 16.955 1.00 81.75 244 LYS A C 1
ATOM 1831 O O . LYS A 1 244 ? 3.762 -0.745 16.282 1.00 81.75 244 LYS A O 1
ATOM 1836 N N . GLY A 1 245 ? 3.436 -2.955 16.526 1.00 82.88 245 GLY A N 1
ATOM 1837 C CA . GLY A 1 245 ? 2.814 -3.178 15.231 1.00 82.88 245 GLY A CA 1
ATOM 1838 C C . GLY A 1 245 ? 1.421 -2.563 15.170 1.00 82.88 245 GLY A C 1
ATOM 1839 O O . GLY A 1 245 ? 0.619 -2.721 16.096 1.00 82.88 245 GLY A O 1
ATOM 1840 N N . SER A 1 246 ? 1.154 -1.869 14.070 1.00 93.19 246 SER A N 1
ATOM 1841 C CA . SER A 1 246 ? -0.113 -1.201 13.801 1.00 93.19 246 SER A CA 1
ATOM 1842 C C . SER A 1 246 ? -0.526 -1.481 12.366 1.00 93.19 246 SER A C 1
ATOM 1844 O O . SER A 1 246 ? 0.296 -1.408 11.455 1.00 93.19 246 SER A O 1
ATOM 1846 N N . VAL A 1 247 ? -1.801 -1.790 12.172 1.00 96.75 247 VAL A N 1
ATOM 1847 C CA . VAL A 1 247 ? -2.382 -2.050 10.856 1.00 96.75 247 VAL A CA 1
ATOM 1848 C C . VAL A 1 247 ? -3.530 -1.082 10.639 1.00 96.75 247 VAL A C 1
ATOM 1850 O O . VAL A 1 247 ? -4.448 -1.028 11.455 1.00 96.75 247 VAL A O 1
ATOM 1853 N N . ILE A 1 248 ? -3.451 -0.306 9.565 1.00 96.81 248 ILE A N 1
ATOM 1854 C CA . ILE A 1 248 ? -4.430 0.709 9.183 1.00 96.81 248 ILE A CA 1
ATOM 1855 C C . ILE A 1 248 ? -4.920 0.385 7.773 1.00 96.81 248 ILE A C 1
ATOM 1857 O O . ILE A 1 248 ? -4.122 0.130 6.872 1.00 96.81 248 ILE A O 1
ATOM 1861 N N . SER A 1 249 ? -6.234 0.375 7.588 1.00 96.69 249 SER A N 1
ATOM 1862 C CA . SER A 1 249 ? -6.878 0.050 6.319 1.00 96.69 249 SER A CA 1
ATOM 1863 C C . SER A 1 249 ? -8.017 1.030 6.059 1.00 96.69 249 SER A C 1
ATOM 1865 O O . SER A 1 249 ? -8.904 1.167 6.901 1.00 96.69 249 SER A O 1
ATOM 1867 N N . GLY A 1 250 ? -8.010 1.690 4.899 1.00 93.75 250 GLY A N 1
ATOM 1868 C CA . GLY A 1 250 ? -9.153 2.479 4.419 1.00 93.75 250 GLY A CA 1
ATOM 1869 C C . GLY A 1 250 ? -10.337 1.614 3.955 1.00 93.75 250 GLY A C 1
ATOM 1870 O O . GLY A 1 250 ? -11.430 2.117 3.710 1.00 93.75 250 GLY A O 1
ATOM 1871 N N . GLY A 1 251 ? -10.138 0.297 3.871 1.00 95.00 251 GLY A N 1
ATOM 1872 C CA . GLY A 1 251 ? -11.163 -0.721 3.677 1.00 95.00 251 GLY A CA 1
ATOM 1873 C C . GLY A 1 251 ? -11.283 -1.654 4.883 1.00 95.00 251 GLY A C 1
ATOM 1874 O O . GLY A 1 251 ? -11.369 -1.216 6.032 1.00 95.00 251 GLY A O 1
ATOM 1875 N N . SER A 1 252 ? -11.330 -2.958 4.606 1.00 97.19 252 SER A N 1
ATOM 1876 C CA . SER A 1 252 ? -11.485 -4.014 5.611 1.00 97.19 252 SER A CA 1
ATOM 1877 C C . SER A 1 252 ? -10.154 -4.687 5.971 1.00 97.19 252 SER A C 1
ATOM 1879 O O . SER A 1 252 ? -9.267 -4.838 5.127 1.00 97.19 252 SER A O 1
ATOM 1881 N N . VAL A 1 253 ? -10.037 -5.179 7.210 1.00 97.94 253 VAL A N 1
ATOM 1882 C CA . VAL A 1 253 ? -8.885 -5.984 7.663 1.00 97.94 253 VAL A CA 1
ATOM 1883 C C . VAL A 1 253 ? -9.312 -7.422 7.916 1.00 97.94 253 VAL A C 1
ATOM 1885 O O . VAL A 1 253 ? -10.219 -7.677 8.705 1.00 97.94 253 VAL A O 1
ATOM 1888 N N . GLN A 1 254 ? -8.611 -8.377 7.310 1.00 97.69 254 GLN A N 1
ATOM 1889 C CA . GLN A 1 254 ? -8.821 -9.801 7.543 1.00 97.69 254 GLN A CA 1
ATOM 1890 C C . GLN A 1 254 ? -7.539 -10.473 8.034 1.00 97.69 254 GLN A C 1
ATOM 1892 O O . GLN A 1 254 ? -6.487 -10.331 7.413 1.00 97.69 254 GLN A O 1
ATOM 1897 N N . ALA A 1 255 ? -7.631 -11.242 9.124 1.00 97.25 255 ALA A N 1
ATOM 1898 C CA . ALA A 1 255 ? -6.511 -12.034 9.635 1.00 97.25 255 ALA A CA 1
ATOM 1899 C C . ALA A 1 255 ? -6.940 -13.355 10.290 1.00 97.25 255 ALA A C 1
ATOM 1901 O O . ALA A 1 255 ? -8.068 -13.496 10.770 1.00 97.25 255 ALA A O 1
ATOM 1902 N N . ALA A 1 256 ? -6.034 -14.335 10.372 1.00 96.25 256 ALA A N 1
ATOM 1903 C CA . ALA A 1 256 ? -6.319 -15.566 11.108 1.00 96.25 256 ALA A CA 1
ATOM 1904 C C . ALA A 1 256 ? -6.409 -15.310 12.618 1.00 96.25 256 ALA A C 1
ATOM 1906 O O . ALA A 1 256 ? -7.306 -15.829 13.275 1.00 96.25 256 ALA A O 1
ATOM 1907 N N . TYR A 1 257 ? -5.501 -14.513 13.181 1.00 96.38 257 TYR A N 1
ATOM 1908 C CA . TYR A 1 257 ? -5.537 -14.116 14.589 1.00 96.38 257 TYR A CA 1
ATOM 1909 C C . TYR A 1 257 ? -4.831 -12.779 14.819 1.00 96.38 257 TYR A C 1
ATOM 1911 O O . TYR A 1 257 ? -3.971 -12.384 14.033 1.00 96.38 257 TYR A O 1
ATOM 1919 N N . LEU A 1 258 ? -5.162 -12.122 15.930 1.00 96.31 258 LEU A N 1
ATOM 1920 C CA . LEU A 1 258 ? -4.493 -10.921 16.430 1.00 96.31 258 LEU A CA 1
ATOM 1921 C C . LEU A 1 258 ? -3.882 -11.204 17.803 1.00 96.31 258 LEU A C 1
ATOM 1923 O O . LEU A 1 258 ? -4.533 -11.809 18.656 1.00 96.31 258 LEU A O 1
ATOM 1927 N N . ASN A 1 259 ? -2.653 -10.752 18.030 1.00 95.19 259 ASN A N 1
ATOM 1928 C CA . ASN A 1 259 ? -1.993 -10.820 19.327 1.00 95.19 259 ASN A CA 1
ATOM 1929 C C . ASN A 1 259 ? -1.225 -9.527 19.609 1.00 95.19 259 ASN A C 1
ATOM 1931 O O . ASN A 1 259 ? -0.323 -9.172 18.851 1.00 95.19 259 ASN A O 1
ATOM 1935 N N . GLN A 1 260 ? -1.558 -8.833 20.701 1.00 94.56 260 GLN A N 1
ATOM 1936 C CA . GLN A 1 260 ? -0.907 -7.577 21.103 1.00 94.56 260 GLN A CA 1
ATOM 1937 C C . GLN A 1 260 ? -0.780 -6.570 19.943 1.00 94.56 260 GLN A C 1
ATOM 1939 O O . GLN A 1 260 ? 0.253 -5.908 19.793 1.00 94.56 260 GLN A O 1
ATOM 1944 N N . ALA A 1 261 ? -1.804 -6.512 19.087 1.00 94.06 261 ALA A N 1
ATOM 1945 C CA . ALA A 1 261 ? -1.831 -5.713 17.868 1.00 94.06 261 ALA A CA 1
ATOM 1946 C C . ALA A 1 261 ? -2.793 -4.528 17.997 1.00 94.06 261 ALA A C 1
ATOM 1948 O O . ALA A 1 261 ? -3.777 -4.594 18.738 1.00 94.06 261 ALA A O 1
ATOM 1949 N N . ASN A 1 262 ? -2.505 -3.456 17.259 1.00 94.94 262 ASN A N 1
ATOM 1950 C CA . ASN A 1 262 ? -3.411 -2.331 17.069 1.00 94.94 262 ASN A CA 1
ATOM 1951 C C . ASN A 1 262 ? -3.923 -2.353 15.625 1.00 94.94 262 ASN A C 1
ATOM 1953 O O . ASN A 1 262 ? -3.126 -2.263 14.693 1.00 94.94 262 ASN A O 1
ATOM 1957 N N . VAL A 1 263 ? -5.228 -2.526 15.438 1.00 96.00 263 VAL A N 1
ATOM 1958 C CA . VAL A 1 263 ? -5.851 -2.650 14.117 1.00 96.00 263 VAL A CA 1
ATOM 1959 C C . VAL A 1 263 ? -6.940 -1.598 13.973 1.00 96.00 263 VAL A C 1
ATOM 1961 O O . VAL A 1 263 ? -7.828 -1.515 14.820 1.00 96.00 263 VAL A O 1
ATOM 1964 N N . LYS A 1 264 ? -6.880 -0.823 12.890 1.00 95.62 264 LYS A N 1
ATOM 1965 C CA . LYS A 1 264 ? -7.886 0.167 12.504 1.00 95.62 264 LYS A CA 1
ATOM 1966 C C . LYS A 1 264 ? -8.362 -0.098 11.080 1.00 95.62 264 LYS A C 1
ATOM 1968 O O . LYS A 1 264 ? -7.537 -0.222 10.176 1.00 95.62 264 LYS A O 1
ATOM 1973 N N . ALA A 1 265 ? -9.674 -0.168 10.898 1.00 95.75 265 ALA A N 1
ATOM 1974 C CA . ALA A 1 265 ? -10.319 -0.351 9.606 1.00 95.75 265 ALA A CA 1
ATOM 1975 C C . ALA A 1 265 ? -11.486 0.633 9.452 1.00 95.75 265 ALA A C 1
ATOM 1977 O O . ALA A 1 265 ? -12.312 0.762 10.359 1.00 95.75 265 ALA A O 1
ATOM 1978 N N . GLU A 1 266 ? -11.581 1.286 8.298 1.00 92.62 266 GLU A N 1
ATOM 1979 C CA . GLU A 1 266 ? -12.724 2.147 7.951 1.00 92.62 266 GLU A CA 1
ATOM 1980 C C . GLU A 1 266 ? -13.957 1.334 7.501 1.00 92.62 266 GLU A C 1
ATOM 1982 O O . GLU A 1 266 ? -15.047 1.877 7.335 1.00 92.62 266 GLU A O 1
ATOM 1987 N N . GLN A 1 267 ? -13.821 0.016 7.328 1.00 92.81 267 GLN A N 1
ATOM 1988 C CA . GLN A 1 267 ? -14.933 -0.910 7.087 1.00 92.81 267 GLN A CA 1
ATOM 1989 C C . GLN A 1 267 ? -14.946 -2.032 8.139 1.00 92.81 267 GLN A C 1
ATOM 1991 O O . GLN A 1 267 ? -14.944 -1.750 9.338 1.00 92.81 267 GLN A O 1
ATOM 1996 N N . ASP A 1 268 ? -14.986 -3.298 7.717 1.00 95.25 268 ASP A N 1
ATOM 1997 C CA . ASP A 1 268 ? -15.146 -4.451 8.598 1.00 95.25 268 ASP A CA 1
ATOM 1998 C C . ASP A 1 268 ? -13.782 -5.002 9.063 1.00 95.25 268 ASP A C 1
ATOM 2000 O O . ASP A 1 268 ? -12.781 -4.970 8.342 1.00 95.25 268 ASP A O 1
ATOM 2004 N N . VAL A 1 269 ? -13.747 -5.589 10.263 1.00 97.12 269 VAL A N 1
ATOM 2005 C CA . VAL A 1 269 ? -12.610 -6.400 10.733 1.00 97.12 269 VAL A CA 1
ATOM 2006 C C . VAL A 1 269 ? -13.047 -7.851 10.884 1.00 97.12 269 VAL A C 1
ATOM 2008 O O . VAL A 1 269 ? -13.957 -8.164 11.652 1.00 97.12 269 VAL A O 1
ATOM 2011 N N . ILE A 1 270 ? -12.381 -8.754 10.164 1.00 97.12 270 ILE A N 1
ATOM 2012 C CA . ILE A 1 270 ? -12.754 -10.166 10.053 1.00 97.12 270 ILE A CA 1
ATOM 2013 C C . ILE A 1 270 ? -11.625 -11.038 10.599 1.00 97.12 270 ILE A C 1
ATOM 2015 O O . ILE A 1 270 ? -10.587 -11.202 9.956 1.00 97.12 270 ILE A O 1
ATOM 2019 N N . ILE A 1 271 ? -11.832 -11.642 11.772 1.00 97.25 271 ILE A N 1
ATOM 2020 C CA . ILE A 1 271 ? -10.829 -12.500 12.419 1.00 97.25 271 ILE A CA 1
ATOM 2021 C C . ILE A 1 271 ? -11.341 -13.931 12.544 1.00 97.25 271 ILE A C 1
ATOM 2023 O O . ILE A 1 271 ? -12.451 -14.172 13.017 1.00 97.25 271 ILE A O 1
ATOM 2027 N N . GLN A 1 272 ? -10.518 -14.896 12.132 1.00 94.75 272 GLN A N 1
ATOM 2028 C CA . GLN A 1 272 ? -10.949 -16.294 12.031 1.00 94.75 272 GLN A CA 1
ATOM 2029 C C . GLN A 1 272 ? -10.816 -17.077 13.348 1.00 94.75 272 GLN A C 1
ATOM 2031 O O . GLN A 1 272 ? -11.738 -17.792 13.720 1.00 94.75 272 GLN A O 1
ATOM 2036 N N . LYS A 1 273 ? -9.688 -16.965 14.063 1.00 94.56 273 LYS A N 1
ATOM 2037 C CA . LYS A 1 273 ? -9.336 -17.862 15.184 1.00 94.56 273 LYS A CA 1
ATOM 2038 C C . LYS A 1 273 ? -9.332 -17.195 16.555 1.00 94.56 273 LYS A C 1
ATOM 2040 O O . LYS A 1 273 ? -9.924 -17.729 17.489 1.00 94.56 273 LYS A O 1
ATOM 2045 N N . SER A 1 274 ? -8.641 -16.068 16.727 1.00 95.94 274 SER A N 1
ATOM 2046 C CA . SER A 1 274 ? -8.559 -15.425 18.048 1.00 95.94 274 SER A CA 1
ATOM 2047 C C . SER A 1 274 ? -8.091 -13.976 18.007 1.00 95.94 274 SER A C 1
ATOM 2049 O O . SER A 1 274 ? -7.276 -13.606 17.166 1.00 95.94 274 SER A O 1
ATOM 2051 N N . ILE A 1 275 ? -8.535 -13.185 18.981 1.00 96.31 275 ILE A N 1
ATOM 2052 C CA . ILE A 1 275 ? -8.037 -11.841 19.285 1.00 96.31 275 ILE A CA 1
ATOM 2053 C C . ILE A 1 275 ? -7.525 -11.855 20.724 1.00 96.31 275 ILE A C 1
ATOM 2055 O O . ILE A 1 275 ? -8.293 -12.099 21.652 1.00 96.31 275 ILE A O 1
ATOM 2059 N N . LEU A 1 276 ? -6.230 -11.606 20.908 1.00 95.06 276 LEU A N 1
ATOM 2060 C CA . LEU A 1 276 ? -5.550 -11.690 22.198 1.00 95.06 276 LEU A CA 1
ATOM 2061 C C . LEU A 1 276 ? -4.905 -10.347 22.540 1.00 95.06 276 LEU A C 1
ATOM 2063 O O . LEU A 1 276 ? -4.077 -9.848 21.776 1.00 95.06 276 LEU A O 1
ATOM 2067 N N . HIS A 1 277 ? -5.274 -9.757 23.678 1.00 94.19 277 HIS A N 1
ATOM 2068 C CA . HIS A 1 277 ? -4.683 -8.523 24.216 1.00 94.19 277 HIS A CA 1
ATOM 2069 C C . HIS A 1 277 ? -4.513 -7.402 23.174 1.00 94.19 277 HIS A C 1
ATOM 2071 O O . HIS A 1 277 ? -3.494 -6.715 23.157 1.00 94.19 277 HIS A O 1
ATOM 2077 N N . SER A 1 278 ? -5.475 -7.257 22.264 1.00 95.06 278 SER A N 1
ATOM 2078 C CA . SER A 1 278 ? -5.361 -6.374 21.097 1.00 95.06 278 SER A CA 1
ATOM 2079 C C . SER A 1 278 ? -6.356 -5.219 21.173 1.00 95.06 278 SER A C 1
ATOM 2081 O O . SER A 1 278 ? -7.394 -5.312 21.831 1.00 95.06 278 SER A O 1
ATOM 2083 N N . TYR A 1 279 ? -6.024 -4.125 20.495 1.00 94.38 279 TYR A N 1
ATOM 2084 C CA . TYR A 1 279 ? -6.929 -3.005 20.274 1.00 94.38 279 TYR A CA 1
ATOM 2085 C C . TYR A 1 279 ? -7.432 -3.073 18.836 1.00 94.38 279 TYR A C 1
ATOM 2087 O O . TYR A 1 279 ? -6.629 -3.056 17.903 1.00 94.38 279 TYR A O 1
ATOM 2095 N N . VAL A 1 280 ? -8.743 -3.191 18.658 1.00 95.00 280 VAL A N 1
ATOM 2096 C CA . VAL A 1 280 ? -9.364 -3.311 17.335 1.00 95.00 280 VAL A CA 1
ATOM 2097 C C . VAL A 1 280 ? -10.426 -2.241 17.199 1.00 95.00 280 VAL A C 1
ATOM 2099 O O . VAL A 1 280 ? -11.313 -2.145 18.042 1.00 95.00 280 VAL A O 1
ATOM 2102 N N . GLN A 1 281 ? -10.341 -1.464 16.131 1.00 94.06 281 GLN A N 1
ATOM 2103 C CA . GLN A 1 281 ? -11.289 -0.418 15.798 1.00 94.06 281 GLN A CA 1
ATOM 2104 C C . GLN A 1 281 ? -11.782 -0.630 14.367 1.00 94.06 281 GLN A C 1
ATOM 2106 O O . GLN A 1 281 ? -10.982 -0.667 13.434 1.00 94.06 281 GLN A O 1
ATOM 2111 N N . ALA A 1 282 ? -13.092 -0.762 14.212 1.00 92.88 282 ALA A N 1
ATOM 2112 C CA . ALA A 1 282 ? -13.772 -0.880 12.933 1.00 92.88 282 ALA A CA 1
ATOM 2113 C C . ALA A 1 282 ? -14.880 0.175 12.871 1.00 92.88 282 ALA A C 1
ATOM 2115 O O . ALA A 1 282 ? -15.694 0.256 13.792 1.00 92.88 282 ALA A O 1
ATOM 2116 N N . VAL A 1 283 ? -14.939 0.974 11.808 1.00 89.12 283 VAL A N 1
ATOM 2117 C CA . VAL A 1 283 ? -16.115 1.830 11.562 1.00 89.12 283 VAL A CA 1
ATOM 2118 C C . VAL A 1 283 ? -17.313 0.964 11.150 1.00 89.12 283 VAL A C 1
ATOM 2120 O O . VAL A 1 283 ? -18.442 1.226 11.559 1.00 89.12 283 VAL A O 1
ATOM 2123 N N . GLY A 1 284 ? -17.065 -0.120 10.412 1.00 89.06 284 GLY A N 1
ATOM 2124 C CA . GLY A 1 284 ? -18.043 -1.163 10.117 1.00 89.06 284 GLY A CA 1
ATOM 2125 C C . GLY A 1 284 ? -18.174 -2.201 11.236 1.00 89.06 284 GLY A C 1
ATOM 2126 O O . GLY A 1 284 ? -18.064 -1.896 12.430 1.00 89.06 284 GLY A O 1
ATOM 2127 N N . ALA A 1 285 ? -18.421 -3.449 10.837 1.00 91.75 285 ALA A N 1
ATOM 2128 C CA . ALA A 1 285 ? -18.682 -4.572 11.733 1.00 91.75 285 ALA A CA 1
ATOM 2129 C C . ALA A 1 285 ? -17.397 -5.309 12.141 1.00 91.75 285 ALA A C 1
ATOM 2131 O O . ALA A 1 285 ? -16.459 -5.461 11.355 1.00 91.75 285 ALA A O 1
ATOM 2132 N N . ILE A 1 286 ? -17.379 -5.871 13.351 1.00 95.00 286 ILE A N 1
ATOM 2133 C CA . ILE A 1 286 ? -16.347 -6.832 13.767 1.00 95.00 286 ILE A CA 1
ATOM 2134 C C . ILE A 1 286 ? -16.922 -8.246 13.677 1.00 95.00 286 ILE A C 1
ATOM 2136 O O . ILE A 1 286 ? -17.785 -8.639 14.462 1.00 95.00 286 ILE A O 1
ATOM 2140 N N . ARG A 1 287 ? -16.410 -9.047 12.737 1.00 95.25 287 ARG A N 1
ATOM 2141 C CA . ARG A 1 287 ? -16.885 -10.410 12.464 1.00 95.25 287 ARG A CA 1
ATOM 2142 C C . ARG A 1 287 ? -15.856 -11.445 12.904 1.00 95.25 287 ARG A C 1
ATOM 2144 O O . ARG A 1 287 ? -14.842 -11.676 12.255 1.00 95.25 287 ARG A O 1
ATOM 2151 N N . CYS A 1 288 ? -16.159 -12.100 14.012 1.00 92.94 288 CYS A N 1
ATOM 2152 C CA . CYS A 1 288 ? -15.313 -13.045 14.737 1.00 92.94 288 CYS A CA 1
ATOM 2153 C C . CYS A 1 288 ? -16.091 -14.338 15.051 1.00 92.94 288 CYS A C 1
ATOM 2155 O O . CYS A 1 288 ? -16.037 -14.857 16.167 1.00 92.94 288 CYS A O 1
ATOM 2157 N N . ARG A 1 289 ? -16.843 -14.862 14.070 1.00 87.38 289 ARG A N 1
ATOM 2158 C CA . ARG A 1 289 ? -17.808 -15.973 14.247 1.00 87.38 289 ARG A CA 1
ATOM 2159 C C . ARG A 1 289 ? -17.231 -17.228 14.888 1.00 87.38 289 ARG A C 1
ATOM 2161 O O . ARG A 1 289 ? -17.930 -17.909 15.630 1.00 87.38 289 ARG A O 1
ATOM 2168 N N . GLU A 1 290 ? -15.974 -17.533 14.589 1.00 88.94 290 GLU A N 1
ATOM 2169 C CA . GLU A 1 290 ? -15.271 -18.694 15.137 1.00 88.94 290 GLU A CA 1
ATOM 2170 C C . GLU A 1 290 ? -14.212 -18.310 16.175 1.00 88.94 290 GLU A C 1
ATOM 2172 O O . GLU A 1 290 ? -13.635 -19.191 16.817 1.00 88.94 290 GLU A O 1
ATOM 2177 N N . ALA A 1 291 ? -13.989 -17.008 16.375 1.00 90.25 291 ALA A N 1
ATOM 2178 C CA . ALA A 1 291 ? -12.844 -16.513 17.108 1.00 90.25 291 ALA A CA 1
ATOM 2179 C C . ALA A 1 291 ? -13.106 -16.324 18.607 1.00 90.25 291 ALA A C 1
ATOM 2181 O O . ALA A 1 291 ? -14.190 -15.924 19.043 1.00 90.25 291 ALA A O 1
ATOM 2182 N N . LEU A 1 292 ? -12.061 -16.596 19.388 1.00 93.69 292 LEU A N 1
ATOM 2183 C CA . LEU A 1 292 ? -11.998 -16.358 20.829 1.00 93.69 292 LEU A CA 1
ATOM 2184 C C . LEU A 1 292 ? -11.427 -14.961 21.089 1.00 93.69 292 LEU A C 1
ATOM 2186 O O . LEU A 1 292 ? -10.357 -14.638 20.572 1.00 93.69 292 LEU A O 1
ATOM 2190 N N . VAL A 1 293 ? -12.091 -14.146 21.905 1.00 95.38 293 VAL A N 1
ATOM 2191 C CA . VAL A 1 293 ? -11.614 -12.797 22.243 1.00 95.38 293 VAL A CA 1
ATOM 2192 C C . VAL A 1 293 ? -11.198 -12.752 23.707 1.00 95.38 293 VAL A C 1
ATOM 2194 O O . VAL A 1 293 ? -12.035 -12.892 24.595 1.00 95.38 293 VAL A O 1
ATOM 2197 N N . ILE A 1 294 ? -9.906 -12.552 23.968 1.00 94.94 294 ILE A N 1
ATOM 2198 C CA . ILE A 1 294 ? -9.329 -12.573 25.316 1.00 94.94 294 ILE A CA 1
ATOM 2199 C C . ILE A 1 294 ? -8.443 -11.347 25.509 1.00 94.94 294 ILE A C 1
ATOM 2201 O O . ILE A 1 294 ? -7.319 -11.284 25.016 1.00 94.94 294 ILE A O 1
ATOM 2205 N N . GLY A 1 295 ? -8.922 -10.398 26.305 1.00 91.69 295 GLY A N 1
ATOM 2206 C CA . GLY A 1 295 ? -8.165 -9.214 26.675 1.00 91.69 295 GLY A CA 1
ATOM 2207 C C . GLY A 1 295 ? -8.081 -8.163 25.570 1.00 91.69 295 GLY A C 1
ATOM 2208 O O . GLY A 1 295 ? -7.947 -8.468 24.386 1.00 91.69 295 GLY A O 1
ATOM 2209 N N . GLY A 1 296 ? -8.099 -6.900 25.988 1.00 92.56 296 GLY A N 1
ATOM 2210 C CA . GLY A 1 296 ? -8.048 -5.752 25.086 1.00 92.56 296 GLY A CA 1
ATOM 2211 C C . GLY A 1 296 ? -9.408 -5.086 24.902 1.00 92.56 296 GLY A C 1
ATOM 2212 O O . GLY A 1 296 ? -10.321 -5.283 25.710 1.00 92.56 296 GLY A O 1
ATOM 2213 N N . LYS A 1 297 ? -9.508 -4.260 23.860 1.00 93.56 297 LYS A N 1
ATOM 2214 C CA . LYS A 1 297 ? -10.666 -3.405 23.589 1.00 93.56 297 LYS A CA 1
ATOM 2215 C C . LYS A 1 297 ? -11.030 -3.493 22.110 1.00 93.56 297 LYS A C 1
ATOM 2217 O O . LYS A 1 297 ? -10.188 -3.237 21.252 1.00 93.56 297 LYS A O 1
ATOM 2222 N N . LEU A 1 298 ? -12.271 -3.879 21.831 1.00 93.94 298 LEU A N 1
ATOM 2223 C CA . LEU A 1 298 ? -12.827 -3.962 20.484 1.00 93.94 298 LEU A CA 1
ATOM 2224 C C . LEU A 1 298 ? -13.910 -2.898 20.353 1.00 93.94 298 LEU A C 1
ATOM 2226 O O . LEU A 1 298 ? -14.842 -2.868 21.154 1.00 93.94 298 LEU A O 1
ATOM 2230 N N . GLN A 1 299 ? -13.791 -2.047 19.345 1.00 91.62 299 GLN A N 1
ATOM 2231 C CA . GLN A 1 299 ? -14.737 -0.985 19.053 1.00 91.62 299 GLN A CA 1
ATOM 2232 C C . GLN A 1 299 ? -15.255 -1.125 17.625 1.00 91.62 299 GLN A C 1
ATOM 2234 O O . GLN A 1 299 ? -14.466 -1.177 16.685 1.00 91.62 299 GLN A O 1
ATOM 2239 N N . SER A 1 300 ? -16.573 -1.184 17.481 1.00 90.00 300 SER A N 1
ATOM 2240 C CA . SER A 1 300 ? -17.273 -1.278 16.204 1.00 90.00 300 SER A CA 1
ATOM 2241 C C . SER A 1 300 ? -18.302 -0.159 16.090 1.00 90.00 300 SER A C 1
ATOM 2243 O O . SER A 1 300 ? -19.028 0.126 17.051 1.00 90.00 300 SER A O 1
ATOM 2245 N N . GLY A 1 301 ? -18.381 0.459 14.914 1.00 85.19 301 GLY A N 1
ATOM 2246 C CA . GLY A 1 301 ? -19.463 1.380 14.579 1.00 85.19 301 GLY A CA 1
ATOM 2247 C C . GLY A 1 301 ? -20.787 0.669 14.284 1.00 85.19 301 GLY A C 1
ATOM 2248 O O . GLY A 1 301 ? -21.834 1.294 14.421 1.00 85.19 301 GLY A O 1
ATOM 2249 N N . SER A 1 302 ? -20.772 -0.632 13.961 1.00 86.00 302 SER A N 1
ATOM 2250 C CA . SER A 1 302 ? -21.982 -1.441 13.759 1.00 86.00 302 SER A CA 1
ATOM 2251 C C . SER A 1 302 ? -22.002 -2.714 14.622 1.00 86.00 302 SER A C 1
ATOM 2253 O O . SER A 1 302 ? -21.914 -2.631 15.849 1.00 86.00 302 SER A O 1
ATOM 2255 N N . ASP A 1 303 ? -22.185 -3.881 14.006 1.00 89.38 303 ASP A N 1
ATOM 2256 C CA . ASP A 1 303 ? -22.395 -5.163 14.663 1.00 89.38 303 ASP A CA 1
ATOM 2257 C C . ASP A 1 303 ? -21.083 -5.826 15.098 1.00 89.38 303 ASP A C 1
ATOM 2259 O O . ASP A 1 303 ? -20.074 -5.814 14.388 1.00 89.38 303 ASP A O 1
ATOM 2263 N N . ILE A 1 304 ? -21.123 -6.500 16.248 1.00 92.19 304 ILE A N 1
ATOM 2264 C CA . ILE A 1 304 ? -20.032 -7.354 16.725 1.00 92.19 304 ILE A CA 1
ATOM 2265 C C . ILE A 1 304 ? -20.537 -8.790 16.835 1.00 92.19 304 ILE A C 1
ATOM 2267 O O . ILE A 1 304 ? -21.404 -9.097 17.650 1.00 92.19 304 ILE A O 1
ATOM 2271 N N . GLU A 1 305 ? -19.949 -9.696 16.063 1.00 93.25 305 GLU A N 1
ATOM 2272 C CA . GLU A 1 305 ? -20.239 -11.129 16.122 1.00 93.25 305 GLU A CA 1
ATOM 2273 C C . GLU A 1 305 ? -19.027 -11.893 16.662 1.00 93.25 305 GLU A C 1
ATOM 2275 O O . GLU A 1 305 ? -17.984 -11.896 16.018 1.00 93.25 305 GLU A O 1
ATOM 2280 N N . ILE A 1 306 ? -19.135 -12.571 17.808 1.00 93.75 306 ILE A N 1
ATOM 2281 C CA . ILE A 1 306 ? -18.012 -13.283 18.452 1.00 93.75 306 ILE A CA 1
ATOM 2282 C C . ILE A 1 306 ? -18.437 -14.693 18.884 1.00 93.75 306 ILE A C 1
ATOM 2284 O O . ILE A 1 306 ? -19.573 -14.914 19.305 1.00 93.75 306 ILE A O 1
ATOM 2288 N N . LYS A 1 307 ? -17.524 -15.672 18.828 1.00 92.88 307 LYS A N 1
ATOM 2289 C CA . LYS A 1 307 ? -17.785 -17.008 19.383 1.00 92.88 307 LYS A CA 1
ATOM 2290 C C . LYS A 1 307 ? -17.738 -17.009 20.907 1.00 92.88 307 LYS A C 1
ATOM 2292 O O . LYS A 1 307 ? -18.741 -17.310 21.542 1.00 92.88 307 LYS A O 1
ATOM 2297 N N . GLU A 1 308 ? -16.593 -16.684 21.500 1.00 92.25 308 GLU A N 1
ATOM 2298 C CA . GLU A 1 308 ? -16.413 -16.669 22.958 1.00 92.25 308 GLU A CA 1
ATOM 2299 C C . GLU A 1 308 ? -15.707 -15.394 23.403 1.00 92.25 308 GLU A C 1
ATOM 2301 O O . GLU A 1 308 ? -14.790 -14.911 22.732 1.00 92.25 308 GLU A O 1
ATOM 2306 N N . LEU A 1 309 ? -16.134 -14.859 24.546 1.00 93.19 309 LEU A N 1
ATOM 2307 C CA . LEU A 1 309 ? -15.652 -13.593 25.080 1.00 93.19 309 LEU A CA 1
ATOM 2308 C C . LEU A 1 309 ? -15.092 -13.774 26.497 1.00 93.19 309 LEU A C 1
ATOM 2310 O O . LEU A 1 309 ? -15.823 -14.112 27.427 1.00 93.19 309 LEU A O 1
ATOM 2314 N N . GLY A 1 310 ? -13.807 -13.477 26.671 1.00 91.06 310 GLY A N 1
ATOM 2315 C CA . GLY A 1 310 ? -13.067 -13.617 27.922 1.00 91.06 310 GLY A CA 1
ATOM 2316 C C . GLY A 1 310 ? -12.487 -15.019 28.132 1.00 91.06 310 GLY A C 1
ATOM 2317 O O . GLY A 1 310 ? -12.463 -15.851 27.229 1.00 91.06 310 GLY A O 1
ATOM 2318 N N . ASN A 1 311 ? -11.972 -15.275 29.336 1.00 93.00 311 ASN A N 1
ATOM 2319 C CA . ASN A 1 311 ? -11.386 -16.562 29.710 1.00 93.00 311 ASN A CA 1
ATOM 2320 C C . ASN A 1 311 ? -11.633 -16.906 31.191 1.00 93.00 311 ASN A C 1
ATOM 2322 O O . ASN A 1 311 ? -12.074 -16.077 31.985 1.00 93.00 311 ASN A O 1
ATOM 2326 N N . HIS A 1 312 ? -11.266 -18.128 31.586 1.00 89.56 312 HIS A N 1
ATOM 2327 C CA . HIS A 1 312 ? -11.355 -18.609 32.973 1.00 89.56 312 HIS A CA 1
ATOM 2328 C C . HIS A 1 312 ? -10.473 -17.842 33.974 1.00 89.56 312 HIS A C 1
ATOM 2330 O O . HIS A 1 312 ? -10.686 -17.947 35.177 1.00 89.56 312 HIS A O 1
ATOM 2336 N N . LEU A 1 313 ? -9.491 -17.080 33.486 1.00 90.19 313 LEU A N 1
ATOM 2337 C CA . LEU A 1 313 ? -8.642 -16.209 34.304 1.00 90.19 313 LEU A CA 1
ATOM 2338 C C . LEU A 1 313 ? -9.249 -14.808 34.489 1.00 90.19 313 LEU A C 1
ATOM 2340 O O . LEU A 1 313 ? -8.582 -13.927 35.024 1.00 90.19 313 LEU A O 1
ATOM 2344 N N . TYR A 1 314 ? -10.484 -14.588 34.023 1.00 89.31 314 TYR A N 1
ATOM 2345 C CA . TYR A 1 314 ? -11.218 -13.324 34.129 1.00 89.31 314 TYR A CA 1
ATOM 2346 C C . TYR A 1 314 ? -10.419 -12.131 33.592 1.00 89.31 314 TYR A C 1
ATOM 2348 O O . TYR A 1 314 ? -10.374 -11.053 34.188 1.00 89.31 314 TYR A O 1
ATOM 2356 N N . THR A 1 315 ? -9.746 -12.333 32.457 1.00 90.94 315 THR A N 1
ATOM 2357 C CA . THR A 1 315 ? -8.984 -11.272 31.791 1.00 90.94 315 THR A CA 1
ATOM 2358 C C . THR A 1 315 ? -9.934 -10.174 31.320 1.00 90.94 315 THR A C 1
ATOM 2360 O O . THR A 1 315 ? -10.869 -10.438 30.557 1.00 90.94 315 THR A O 1
ATOM 2363 N N . LYS A 1 316 ? -9.675 -8.934 31.756 1.00 92.00 316 LYS A N 1
ATOM 2364 C CA . LYS A 1 316 ? -10.502 -7.774 31.413 1.00 92.00 316 LYS A CA 1
ATOM 2365 C C . LYS A 1 316 ? -10.585 -7.608 29.897 1.00 92.00 316 LYS A C 1
ATOM 2367 O O . LYS A 1 316 ? -9.557 -7.446 29.242 1.00 92.00 316 LYS A O 1
ATOM 2372 N N . THR A 1 317 ? -11.800 -7.639 29.362 1.00 93.38 317 THR A N 1
ATOM 2373 C CA . THR A 1 317 ? -12.060 -7.522 27.921 1.00 93.38 317 THR A CA 1
ATOM 2374 C C . THR A 1 317 ? -13.225 -6.567 27.702 1.00 93.38 317 THR A C 1
ATOM 2376 O O . THR A 1 317 ? -14.275 -6.735 28.323 1.00 93.38 317 THR A O 1
ATOM 2379 N N . GLU A 1 318 ? -13.038 -5.567 26.847 1.00 93.06 318 GLU A N 1
ATOM 2380 C CA . GLU A 1 318 ? -14.016 -4.505 26.602 1.00 93.06 318 GLU A CA 1
ATOM 2381 C C . GLU A 1 318 ? -14.539 -4.578 25.165 1.00 93.06 318 GLU A C 1
ATOM 2383 O O . GLU A 1 318 ? -13.755 -4.602 24.215 1.00 93.06 318 GLU A O 1
ATOM 2388 N N . LEU A 1 319 ? -15.862 -4.597 25.004 1.00 91.56 319 LEU A N 1
ATOM 2389 C CA . LEU A 1 319 ? -16.536 -4.483 23.711 1.00 91.56 319 LEU A CA 1
ATOM 2390 C C . LEU A 1 319 ? -17.331 -3.184 23.670 1.00 91.56 319 LEU A C 1
ATOM 2392 O O . LEU A 1 319 ? -18.078 -2.903 24.602 1.00 91.56 319 LEU A O 1
ATOM 2396 N N . LEU A 1 320 ? -17.199 -2.417 22.595 1.00 88.69 320 LEU A N 1
ATOM 2397 C CA . LEU A 1 320 ? -17.955 -1.196 22.353 1.00 88.69 320 LEU A CA 1
ATOM 2398 C C . LEU A 1 320 ? -18.630 -1.320 20.988 1.00 88.69 320 LEU A C 1
ATOM 2400 O O . LEU A 1 320 ? -17.937 -1.336 19.976 1.00 88.69 320 LEU A O 1
ATOM 2404 N N . ALA A 1 321 ? -19.958 -1.412 20.958 1.00 86.00 321 ALA A N 1
ATOM 2405 C CA . ALA A 1 321 ? -20.731 -1.440 19.716 1.00 86.00 321 ALA A CA 1
ATOM 2406 C C . ALA A 1 321 ? -21.539 -0.152 19.533 1.00 86.00 321 ALA A C 1
ATOM 2408 O O . ALA A 1 321 ? -21.933 0.488 20.515 1.00 86.00 321 ALA A O 1
ATOM 2409 N N . GLY A 1 322 ? -21.782 0.215 18.272 1.00 75.62 322 GLY A N 1
ATOM 2410 C CA . GLY A 1 322 ? -22.509 1.434 17.911 1.00 75.62 322 GLY A CA 1
ATOM 2411 C C . GLY A 1 322 ? -21.766 2.715 18.283 1.00 75.62 322 GLY A C 1
ATOM 2412 O O . GLY A 1 322 ? -22.396 3.737 18.539 1.00 75.62 322 GLY A O 1
ATOM 2413 N N . ASN A 1 323 ? -20.435 2.661 18.390 1.00 68.81 323 ASN A N 1
ATOM 2414 C CA . ASN A 1 323 ? -19.624 3.830 18.707 1.00 68.81 323 ASN A CA 1
ATOM 2415 C C . ASN A 1 323 ? -18.524 3.981 17.661 1.00 68.81 323 ASN A C 1
ATOM 2417 O O . ASN A 1 323 ? -17.481 3.332 17.749 1.00 68.81 323 ASN A O 1
ATOM 2421 N N . ASP A 1 324 ? -18.754 4.851 16.686 1.00 68.19 324 ASP A N 1
ATOM 2422 C CA . ASP A 1 324 ? -17.729 5.262 15.736 1.00 68.19 324 ASP A CA 1
ATOM 2423 C C . ASP A 1 324 ? -16.689 6.123 16.474 1.00 68.19 324 ASP A C 1
ATOM 2425 O O . ASP A 1 324 ? -17.007 7.195 16.993 1.00 68.19 324 ASP A O 1
ATOM 2429 N N . SER A 1 325 ? -15.446 5.640 16.588 1.00 64.69 325 SER A N 1
ATOM 2430 C CA . SER A 1 325 ? -14.399 6.382 17.301 1.00 64.69 325 SER A CA 1
ATOM 2431 C C . SER A 1 325 ? -14.096 7.724 16.647 1.00 64.69 325 SER A C 1
ATOM 2433 O O . SER A 1 325 ? -13.678 8.629 17.358 1.00 64.69 325 SER A O 1
ATOM 2435 N N . ASN A 1 326 ? -14.274 7.869 15.330 1.00 67.50 326 ASN A N 1
ATOM 2436 C CA . ASN A 1 326 ? -14.015 9.138 14.652 1.00 67.50 326 ASN A CA 1
ATOM 2437 C C . ASN A 1 326 ? -15.049 10.176 15.096 1.00 67.50 326 ASN A C 1
ATOM 2439 O O . ASN A 1 326 ? -14.685 11.281 15.490 1.00 67.50 326 ASN A O 1
ATOM 2443 N N . VAL A 1 327 ? -16.317 9.769 15.156 1.00 68.31 327 VAL A N 1
ATOM 2444 C CA . VAL A 1 327 ? -17.429 10.582 15.666 1.00 68.31 327 VAL A CA 1
ATOM 2445 C C . VAL A 1 327 ? -17.262 10.869 17.163 1.00 68.31 327 VAL A C 1
ATOM 2447 O O . VAL A 1 327 ? -17.495 11.989 17.608 1.00 68.31 327 VAL A O 1
ATOM 2450 N N . HIS A 1 328 ? -16.836 9.886 17.962 1.00 68.00 328 HIS A N 1
ATOM 2451 C CA . HIS A 1 328 ? -16.615 10.082 19.397 1.00 68.00 328 HIS A CA 1
ATOM 2452 C C . HIS A 1 328 ? -15.430 11.007 19.698 1.00 68.00 328 HIS A C 1
ATOM 2454 O O . HIS A 1 328 ? -15.557 11.888 20.541 1.00 68.00 328 HIS A O 1
ATOM 2460 N N . ASN A 1 329 ? -14.306 10.849 18.993 1.00 71.94 329 ASN A N 1
ATOM 2461 C CA . ASN A 1 329 ? -13.150 11.733 19.141 1.00 71.94 329 ASN A CA 1
ATOM 2462 C C . ASN A 1 329 ? -13.494 13.155 18.676 1.00 71.94 329 ASN A C 1
ATOM 2464 O O . ASN A 1 329 ? -13.149 14.113 19.359 1.00 71.94 329 ASN A O 1
ATOM 2468 N N . ALA A 1 330 ? -14.224 13.297 17.562 1.00 73.50 330 ALA A N 1
ATOM 2469 C CA . ALA A 1 330 ? -14.699 14.595 17.088 1.00 73.50 330 ALA A CA 1
ATOM 2470 C C . ALA A 1 330 ? -15.633 15.267 18.108 1.00 73.50 330 ALA A C 1
ATOM 2472 O O . ALA A 1 330 ? -15.484 16.451 18.396 1.00 73.50 330 ALA A O 1
ATOM 2473 N N . GLU A 1 331 ? -16.560 14.518 18.710 1.00 77.12 331 GLU A N 1
ATOM 2474 C CA . GLU A 1 331 ? -17.402 15.017 19.802 1.00 77.12 331 GLU A CA 1
ATOM 2475 C C . GLU A 1 331 ? -16.564 15.451 21.013 1.00 77.12 331 GLU A C 1
ATOM 2477 O O . GLU A 1 331 ? -16.805 16.524 21.564 1.00 77.12 331 GLU A O 1
ATOM 2482 N N . GLU A 1 332 ? -15.579 14.653 21.430 1.00 78.50 332 GLU A N 1
ATOM 2483 C CA . GLU A 1 332 ? -14.703 14.996 22.553 1.00 78.50 332 GLU A CA 1
ATOM 2484 C C . GLU A 1 332 ? -13.907 16.282 22.271 1.00 78.50 332 GLU A C 1
ATOM 2486 O O . GLU A 1 332 ? -13.825 17.164 23.132 1.00 78.50 332 GLU A O 1
ATOM 2491 N N . ASP A 1 333 ? -13.389 16.442 21.052 1.00 83.62 333 ASP A N 1
ATOM 2492 C CA . ASP A 1 333 ? -12.695 17.651 20.605 1.00 83.62 333 ASP A CA 1
ATOM 2493 C C . ASP A 1 333 ? -13.618 18.881 20.626 1.00 83.62 333 ASP A C 1
ATOM 2495 O O . ASP A 1 333 ? -13.245 19.927 21.175 1.00 83.62 333 ASP A O 1
ATOM 2499 N N . LEU A 1 334 ? -14.847 18.753 20.116 1.00 83.19 334 LEU A N 1
ATOM 2500 C CA . LEU A 1 334 ? -15.848 19.825 20.125 1.00 83.19 334 LEU A CA 1
ATOM 2501 C C . LEU A 1 334 ? -16.301 20.179 21.550 1.00 83.19 334 LEU A C 1
ATOM 2503 O O . LEU A 1 334 ? -16.411 21.358 21.888 1.00 83.19 334 LEU A O 1
ATOM 2507 N N . LEU A 1 335 ? -16.511 19.195 22.430 1.00 83.81 335 LEU A N 1
ATOM 2508 C CA . LEU A 1 335 ? -16.846 19.428 23.841 1.00 83.81 335 LEU A CA 1
ATOM 2509 C C . LEU A 1 335 ? -15.708 20.145 24.576 1.00 83.81 335 LEU A C 1
ATOM 2511 O O . LEU A 1 335 ? -15.952 21.084 25.342 1.00 83.81 335 LEU A O 1
ATOM 2515 N N . ASN A 1 336 ? -14.461 19.755 24.308 1.00 86.62 336 ASN A N 1
ATOM 2516 C CA . ASN A 1 336 ? -13.279 20.413 24.852 1.00 86.62 336 ASN A CA 1
ATOM 2517 C C . ASN A 1 336 ? -13.144 21.859 24.348 1.00 86.62 336 ASN A C 1
ATOM 2519 O O . ASN A 1 336 ? -12.792 22.755 25.125 1.00 86.62 336 ASN A O 1
ATOM 2523 N N . GLU A 1 337 ? -13.435 22.124 23.071 1.00 86.88 337 GLU A N 1
ATOM 2524 C CA . GLU A 1 337 ? -13.471 23.487 22.531 1.00 86.88 337 GLU A CA 1
ATOM 2525 C C . GLU A 1 337 ? -14.606 24.315 23.159 1.00 86.88 337 GLU A C 1
ATOM 2527 O O . GLU A 1 337 ? -14.381 25.461 23.569 1.00 86.88 337 GLU A O 1
ATOM 2532 N N . SER A 1 338 ? -15.788 23.717 23.332 1.00 86.12 338 SER A N 1
ATOM 2533 C CA . SER A 1 338 ? -16.949 24.340 23.979 1.00 86.12 338 SER A CA 1
ATOM 2534 C C . SER A 1 338 ? -16.623 24.762 25.409 1.00 86.12 338 SER A C 1
ATOM 2536 O O . SER A 1 338 ? -16.840 25.917 25.787 1.00 86.12 338 SER A O 1
ATOM 2538 N N . ALA A 1 339 ? -15.999 23.875 26.191 1.00 87.06 339 ALA A N 1
ATOM 2539 C CA . ALA A 1 339 ? -15.590 24.153 27.564 1.00 87.06 339 ALA A CA 1
ATOM 2540 C C . ALA A 1 339 ? -14.607 25.338 27.656 1.00 87.06 339 ALA A C 1
ATOM 2542 O O . ALA A 1 339 ? -14.794 26.235 28.486 1.00 87.06 339 ALA A O 1
ATOM 2543 N N . LYS A 1 340 ? -13.606 25.401 26.764 1.00 89.00 340 LYS A N 1
ATOM 2544 C CA . LYS A 1 340 ? -12.631 26.512 26.688 1.00 89.00 340 LYS A CA 1
ATOM 2545 C C . LYS A 1 340 ? -13.293 27.847 26.331 1.00 89.00 340 LYS A C 1
ATOM 2547 O O . LYS A 1 340 ? -12.957 28.891 26.904 1.00 89.00 340 LYS A O 1
ATOM 2552 N N . LEU A 1 341 ? -14.245 27.828 25.396 1.00 85.50 341 LEU A N 1
ATOM 2553 C CA . LEU A 1 341 ? -15.030 29.004 25.013 1.00 85.50 341 LEU A CA 1
ATOM 2554 C C . LEU A 1 341 ? -15.915 29.479 26.170 1.00 85.50 341 LEU A C 1
ATOM 2556 O O . LEU A 1 341 ? -15.957 30.677 26.453 1.00 85.50 341 LEU A O 1
ATOM 2560 N N . HIS A 1 342 ? -16.553 28.555 26.888 1.00 85.06 342 HIS A N 1
ATOM 2561 C CA . HIS A 1 342 ? -17.372 28.863 28.060 1.00 85.06 342 HIS A CA 1
ATOM 2562 C C . HIS A 1 342 ? -16.548 29.483 29.199 1.00 85.06 342 HIS A C 1
ATOM 2564 O O . HIS A 1 342 ? -16.987 30.432 29.851 1.00 85.06 342 HIS A O 1
ATOM 2570 N N . GLU A 1 343 ? -15.326 28.995 29.425 1.00 87.44 343 GLU A N 1
ATOM 2571 C CA . GLU A 1 343 ? -14.402 29.580 30.401 1.00 87.44 343 GLU A CA 1
ATOM 2572 C C . GLU A 1 343 ? -13.974 31.001 29.999 1.00 87.44 343 GLU A C 1
ATOM 2574 O O . GLU A 1 343 ? -13.967 31.918 30.825 1.00 87.44 343 GLU A O 1
ATOM 2579 N N . SER A 1 344 ? -13.679 31.211 28.714 1.00 83.94 344 SER A N 1
ATOM 2580 C CA . SER A 1 344 ? -13.365 32.534 28.158 1.00 83.94 344 SER A CA 1
ATOM 2581 C C . SER A 1 344 ? -14.542 33.501 28.299 1.00 83.94 344 SER A C 1
ATOM 2583 O O . SER A 1 344 ? -14.350 34.660 28.673 1.00 83.94 344 SER A O 1
ATOM 2585 N N . PHE A 1 345 ? -15.766 33.014 28.082 1.00 83.81 345 PHE A N 1
ATOM 2586 C CA . PHE A 1 345 ? -16.987 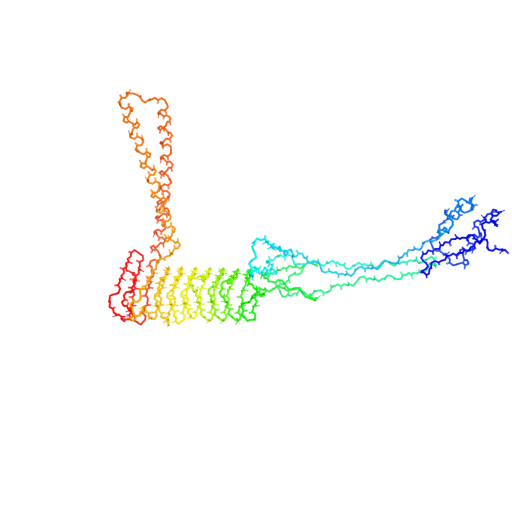33.786 28.277 1.00 83.81 345 PHE A CA 1
ATOM 2587 C C . PHE A 1 345 ? -17.152 34.210 29.741 1.00 83.81 345 PHE A C 1
ATOM 2589 O O . PHE A 1 345 ? -17.334 35.396 30.003 1.00 83.81 345 PHE A O 1
ATOM 2596 N N . LYS A 1 346 ? -16.984 33.287 30.702 1.00 84.44 346 LYS A N 1
ATOM 2597 C CA . LYS A 1 346 ? -17.029 33.601 32.145 1.00 84.44 346 LYS A CA 1
ATOM 2598 C C . LYS A 1 346 ? -15.988 34.651 32.551 1.00 84.44 346 LYS A C 1
ATOM 2600 O O . LYS A 1 346 ? -16.299 35.553 33.328 1.00 84.44 346 LYS A O 1
ATOM 2605 N N . LYS A 1 347 ? -14.762 34.567 32.016 1.00 85.50 347 LYS A N 1
ATOM 2606 C CA . LYS A 1 347 ? -13.706 35.570 32.255 1.00 85.50 347 LYS A CA 1
ATOM 2607 C C . LYS A 1 347 ? -14.121 36.947 31.738 1.00 85.50 347 LYS A C 1
ATOM 2609 O O . LYS A 1 347 ? -14.015 37.916 32.485 1.00 85.50 347 LYS A O 1
ATOM 2614 N N . LEU A 1 348 ? -14.638 37.038 30.511 1.00 82.00 348 LEU A N 1
ATOM 2615 C CA . LEU A 1 348 ? -15.138 38.298 29.951 1.00 82.00 348 LEU A CA 1
ATOM 2616 C C . LEU A 1 348 ? -16.311 38.870 30.760 1.00 82.00 348 LEU A C 1
ATOM 2618 O O . LEU A 1 348 ? -16.312 40.066 31.041 1.00 82.00 348 LEU A O 1
ATOM 2622 N N . ASP A 1 349 ? -17.244 38.023 31.198 1.00 80.19 349 ASP A N 1
ATOM 2623 C CA . ASP A 1 349 ? -18.401 38.429 32.005 1.00 80.19 349 ASP A CA 1
ATOM 2624 C C . ASP A 1 349 ? -17.962 39.016 33.355 1.00 80.19 349 ASP A C 1
ATOM 2626 O O . ASP A 1 349 ? -18.418 40.082 33.761 1.00 80.19 349 ASP A O 1
ATOM 2630 N N . SER A 1 350 ? -16.981 38.391 34.018 1.00 81.69 350 SER A N 1
ATOM 2631 C CA . SER A 1 350 ? -16.422 38.915 35.272 1.00 81.69 350 SER A CA 1
ATOM 2632 C C . SER A 1 350 ? -15.737 40.278 35.114 1.00 81.69 350 SER A C 1
ATOM 2634 O O . SER A 1 350 ? -15.771 41.098 36.034 1.00 81.69 350 SER A O 1
ATOM 2636 N N . ILE A 1 351 ? -15.130 40.546 33.952 1.00 79.94 351 ILE A N 1
ATOM 2637 C CA . ILE A 1 351 ? -14.522 41.848 33.663 1.00 79.94 351 ILE A CA 1
ATOM 2638 C C . ILE A 1 351 ? -15.622 42.883 33.398 1.00 79.94 351 ILE A C 1
ATOM 2640 O O . ILE A 1 351 ? -15.532 43.992 33.920 1.00 79.94 351 ILE A O 1
ATOM 2644 N N . GLU A 1 352 ? -16.673 42.523 32.654 1.00 73.38 352 GLU A N 1
ATOM 2645 C CA . GLU A 1 352 ? -17.826 43.398 32.403 1.00 73.38 352 GLU A CA 1
ATOM 2646 C C . GLU A 1 352 ? -18.512 43.792 33.721 1.00 73.38 352 GLU A C 1
ATOM 2648 O O . GLU A 1 352 ? -18.756 44.978 33.954 1.00 73.38 352 GLU A O 1
ATOM 2653 N N . VAL A 1 353 ? -18.731 42.838 34.634 1.00 79.88 353 VAL A N 1
ATOM 2654 C CA . VAL A 1 353 ? -19.285 43.101 35.975 1.00 79.88 353 VAL A CA 1
ATOM 2655 C C . VAL A 1 353 ? -18.394 44.066 36.765 1.00 79.88 353 VAL A C 1
ATOM 2657 O O . VAL A 1 353 ? -18.890 45.094 37.225 1.00 79.88 353 VAL A O 1
ATOM 2660 N N . ARG A 1 354 ? -17.077 43.819 36.844 1.00 80.19 354 ARG A N 1
ATOM 2661 C CA . ARG A 1 354 ? -16.127 44.705 37.552 1.00 80.19 354 ARG A CA 1
ATOM 2662 C C . ARG A 1 354 ? -16.095 46.120 36.978 1.00 80.19 354 ARG A C 1
ATOM 2664 O O . ARG A 1 354 ? -16.104 47.092 37.730 1.00 80.19 354 ARG A O 1
ATOM 2671 N N . LEU A 1 355 ? -16.073 46.250 35.653 1.00 71.69 355 LEU A N 1
ATOM 2672 C CA . LEU A 1 355 ? -16.086 47.553 34.983 1.00 71.69 355 LEU A CA 1
ATOM 2673 C C . LEU A 1 355 ? -17.405 48.297 35.233 1.00 71.69 355 LEU A C 1
ATOM 2675 O O . LEU A 1 355 ? -17.402 49.510 35.443 1.00 71.69 355 LEU A O 1
ATOM 2679 N N . THR A 1 356 ? -18.526 47.575 35.270 1.00 71.62 356 THR A N 1
ATOM 2680 C CA . THR A 1 356 ? -19.850 48.147 35.551 1.00 71.62 356 THR A CA 1
ATOM 2681 C C . THR A 1 356 ? -19.980 48.585 37.015 1.00 71.62 356 THR A C 1
ATOM 2683 O O . THR A 1 356 ? -20.555 49.636 37.293 1.00 71.62 356 THR A O 1
ATOM 2686 N N . GLU A 1 357 ? -19.424 47.825 37.960 1.00 75.19 357 GLU A N 1
ATOM 2687 C CA . GLU A 1 357 ? -19.357 48.191 39.382 1.00 75.19 357 GLU A CA 1
ATOM 2688 C C . GLU A 1 357 ? -18.479 49.428 39.617 1.00 75.19 357 GLU A C 1
ATOM 2690 O O . GLU A 1 357 ? -18.899 50.364 40.300 1.00 75.19 357 GLU A O 1
ATOM 2695 N N . MET A 1 358 ? -17.304 49.491 38.984 1.00 67.94 358 MET A N 1
ATOM 2696 C CA . MET A 1 358 ? -16.427 50.668 39.034 1.00 67.94 358 MET A CA 1
ATOM 2697 C C . MET A 1 358 ? -17.097 51.920 38.451 1.00 67.94 358 MET A C 1
ATOM 2699 O O . MET A 1 358 ? -16.976 53.007 39.021 1.00 67.94 358 MET A O 1
ATOM 2703 N N . ALA A 1 359 ? -17.849 51.777 37.355 1.00 65.94 359 ALA A N 1
ATOM 2704 C CA . ALA A 1 359 ? -18.597 52.876 36.744 1.00 65.94 359 ALA A CA 1
ATOM 2705 C C . ALA A 1 359 ? -19.753 53.387 37.629 1.00 65.94 359 ALA A C 1
ATOM 2707 O O . ALA A 1 359 ? -20.049 54.583 37.620 1.00 65.94 359 ALA A O 1
ATOM 2708 N N . LYS A 1 360 ? -20.388 52.514 38.428 1.00 69.06 360 LYS A N 1
ATOM 2709 C CA . LYS A 1 360 ? -21.424 52.906 39.406 1.00 69.06 360 LYS A CA 1
ATOM 2710 C C . LYS A 1 360 ? -20.855 53.721 40.574 1.00 69.06 360 LYS A C 1
ATOM 2712 O O . LYS A 1 360 ? -21.534 54.622 41.053 1.00 69.06 360 LYS A O 1
ATOM 2717 N N . LEU A 1 361 ? -19.619 53.443 40.999 1.00 65.75 361 LEU A N 1
ATOM 2718 C CA . LEU A 1 361 ? -18.929 54.170 42.078 1.00 65.75 361 LEU A CA 1
ATOM 2719 C C . LEU A 1 361 ? -18.443 55.570 41.660 1.00 65.75 361 LEU A C 1
ATOM 2721 O O . LEU A 1 361 ? -18.326 56.455 42.500 1.00 65.75 361 LEU A O 1
ATOM 2725 N N . THR A 1 362 ? -18.164 55.778 40.370 1.00 62.81 362 THR A N 1
ATOM 2726 C CA . THR A 1 362 ? -17.579 57.020 39.819 1.00 62.81 362 THR A CA 1
ATOM 2727 C C . THR A 1 362 ? -18.577 57.894 39.049 1.00 62.81 362 THR A C 1
ATOM 2729 O O . THR A 1 362 ? -18.238 58.984 38.592 1.00 62.81 362 THR A O 1
ATOM 2732 N N . GLY A 1 363 ? -19.832 57.455 38.919 1.00 62.34 363 GLY A N 1
ATOM 2733 C CA . GLY A 1 363 ? -20.948 58.241 38.384 1.00 62.34 363 GLY A CA 1
ATOM 2734 C C . GLY A 1 363 ? -21.048 58.285 36.855 1.00 62.34 363 GLY A C 1
ATOM 2735 O O . GLY A 1 363 ? -22.167 58.337 36.343 1.00 62.34 363 GLY A O 1
ATOM 2736 N N . LYS A 1 364 ? -19.935 58.213 36.105 1.00 64.38 364 LYS A N 1
ATOM 2737 C CA . LYS A 1 364 ? -19.919 58.029 34.637 1.00 64.38 364 LYS A CA 1
ATOM 2738 C C . LYS A 1 364 ? -18.652 57.288 34.172 1.00 64.38 364 LYS A C 1
ATOM 2740 O O . LYS A 1 364 ? -17.565 57.654 34.607 1.00 64.38 364 LYS A O 1
ATOM 2745 N N . PRO A 1 365 ? -18.761 56.315 33.245 1.00 63.59 365 PRO A N 1
ATOM 2746 C CA . PRO A 1 365 ? -17.593 55.652 32.662 1.00 63.59 365 PRO A CA 1
ATOM 2747 C C . PRO A 1 365 ? -16.807 56.601 31.743 1.00 63.59 365 PRO A C 1
ATOM 2749 O O . PRO A 1 365 ? -17.419 57.318 30.943 1.00 63.59 365 PRO A O 1
ATOM 2752 N N . THR A 1 366 ? -15.472 56.577 31.830 1.00 71.56 366 THR A N 1
ATOM 2753 C CA . THR A 1 366 ? -14.554 57.331 30.951 1.00 71.56 366 THR A CA 1
ATOM 2754 C C . THR A 1 366 ? -14.583 56.816 29.506 1.00 71.56 366 THR A C 1
ATOM 2756 O O . THR A 1 366 ? -14.984 55.680 29.242 1.00 71.56 366 THR A O 1
ATOM 2759 N N . ASP A 1 367 ? -14.140 57.632 28.545 1.00 72.88 367 ASP A N 1
ATOM 2760 C CA . ASP A 1 367 ? -14.156 57.269 27.117 1.00 72.88 367 ASP A CA 1
ATOM 2761 C C . ASP A 1 367 ? -13.297 56.028 26.804 1.00 72.88 367 ASP A C 1
ATOM 2763 O O . ASP A 1 367 ? -13.709 55.173 26.019 1.00 72.88 367 ASP A O 1
ATOM 2767 N N . GLU A 1 368 ? -12.168 55.845 27.494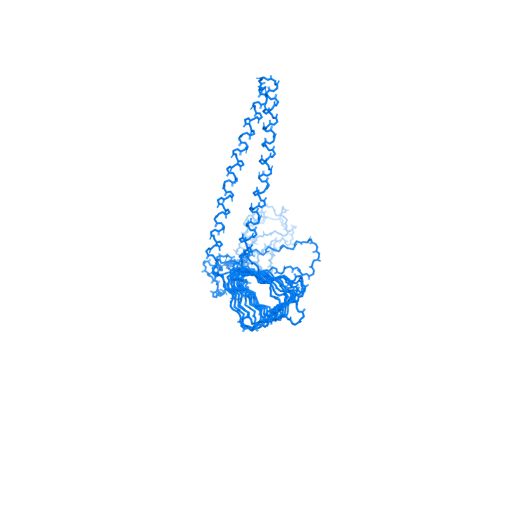 1.00 73.75 368 GLU A N 1
ATOM 2768 C CA . GLU A 1 368 ? -11.354 54.622 27.404 1.00 73.75 368 GLU A CA 1
ATOM 2769 C C . GLU A 1 368 ? -12.119 53.377 27.885 1.00 73.75 368 GLU A C 1
ATOM 2771 O O . GLU A 1 368 ? -12.107 52.337 27.223 1.00 73.75 368 GLU A O 1
ATOM 2776 N N . GLN A 1 369 ? -12.856 53.487 28.997 1.00 69.94 369 GLN A N 1
ATOM 2777 C CA . GLN A 1 369 ? -13.688 52.399 29.521 1.00 69.94 369 GLN A CA 1
ATOM 2778 C C . GLN A 1 369 ? -14.832 52.058 28.559 1.00 69.94 369 GLN A C 1
ATOM 2780 O O . GLN A 1 369 ? -15.137 50.883 28.360 1.00 69.94 369 GLN A O 1
ATOM 2785 N N . ARG A 1 370 ? -15.434 53.059 27.901 1.00 71.44 370 ARG A N 1
ATOM 2786 C CA . ARG A 1 370 ? -16.472 52.840 26.877 1.00 71.44 370 ARG A CA 1
ATOM 2787 C C . ARG A 1 370 ? -15.939 52.070 25.673 1.00 71.44 370 ARG A C 1
ATOM 2789 O O . ARG A 1 370 ? -16.612 51.156 25.199 1.00 71.44 370 ARG A O 1
ATOM 2796 N N . ILE A 1 371 ? -14.734 52.394 25.204 1.00 77.25 371 ILE A N 1
ATOM 2797 C CA . ILE A 1 371 ? -14.087 51.678 24.095 1.00 77.25 371 ILE A CA 1
ATOM 2798 C C . ILE A 1 371 ? -13.802 50.221 24.485 1.00 77.25 371 ILE A C 1
ATOM 2800 O O . ILE A 1 371 ? -14.041 49.315 23.684 1.00 77.25 371 ILE A O 1
ATOM 2804 N N . ILE A 1 372 ? -13.338 49.973 25.714 1.00 77.25 372 ILE A N 1
ATOM 2805 C CA . ILE A 1 372 ? -13.085 48.616 26.222 1.00 77.25 372 ILE A CA 1
ATOM 2806 C C . ILE A 1 372 ? -14.387 47.812 26.311 1.00 77.25 372 ILE A C 1
ATOM 2808 O O . ILE A 1 372 ? -14.425 46.681 25.829 1.00 77.25 372 ILE A O 1
ATOM 2812 N N . ILE A 1 373 ? -15.466 48.398 26.840 1.00 74.69 373 ILE A N 1
ATOM 2813 C CA . ILE A 1 373 ? -16.786 47.750 26.927 1.00 74.69 373 ILE A CA 1
ATOM 2814 C C . ILE A 1 373 ? -17.327 47.416 25.530 1.00 74.69 373 ILE A C 1
ATOM 2816 O O . ILE A 1 373 ? -17.827 46.315 25.307 1.00 74.69 373 ILE A O 1
ATOM 2820 N N . LEU A 1 374 ? -17.202 48.332 24.564 1.00 78.50 374 LEU A N 1
ATOM 2821 C CA . LEU A 1 374 ? -17.630 48.091 23.181 1.00 78.50 374 LEU A CA 1
ATOM 2822 C C . LEU A 1 374 ? -16.835 46.956 22.524 1.00 78.50 374 LEU A C 1
ATOM 2824 O O . LEU A 1 374 ? -17.433 46.059 21.930 1.00 78.50 374 LEU A O 1
ATOM 2828 N N . LYS A 1 375 ? -15.503 46.950 22.676 1.00 82.38 375 LYS A N 1
ATOM 2829 C CA . LYS A 1 375 ? -14.650 45.856 22.188 1.00 82.38 375 LYS A CA 1
ATOM 2830 C C . LYS A 1 375 ? -15.009 44.528 22.853 1.00 82.38 375 LYS A C 1
ATOM 2832 O O . LYS A 1 375 ? -15.133 43.524 22.161 1.00 82.38 375 LYS A O 1
ATOM 2837 N N . GLN A 1 376 ? -15.230 44.519 24.167 1.00 81.69 376 GLN A N 1
ATOM 2838 C CA . GLN A 1 376 ? -15.645 43.317 24.888 1.00 81.69 376 GLN A CA 1
ATOM 2839 C C . GLN A 1 376 ? -16.985 42.780 24.399 1.00 81.69 376 GLN A C 1
ATOM 2841 O O . GLN A 1 376 ? -17.090 41.581 24.165 1.00 81.69 376 GLN A O 1
ATOM 2846 N N . ARG A 1 377 ? -17.988 43.641 24.190 1.00 81.44 377 ARG A N 1
ATOM 2847 C CA . ARG A 1 377 ? -19.292 43.226 23.652 1.00 81.44 377 ARG A CA 1
ATOM 2848 C C . ARG A 1 377 ? -19.178 42.636 22.252 1.00 81.44 377 ARG A C 1
ATOM 2850 O O . ARG A 1 377 ? -19.803 41.614 21.987 1.00 81.44 377 ARG A O 1
ATOM 2857 N N . ALA A 1 378 ? -18.351 43.224 21.388 1.00 84.19 378 ALA A N 1
ATOM 2858 C CA . ALA A 1 378 ? -18.085 42.677 20.060 1.00 84.19 378 ALA A CA 1
ATOM 2859 C C . ALA A 1 378 ? -17.423 41.289 20.138 1.00 84.19 378 ALA A C 1
ATOM 2861 O O . ALA A 1 378 ? -17.878 40.351 19.485 1.00 84.19 378 ALA A O 1
ATOM 2862 N N . THR A 1 379 ? -16.408 41.123 20.993 1.00 84.88 379 THR A N 1
ATOM 2863 C CA . THR A 1 379 ? -15.765 39.821 21.231 1.00 84.88 379 THR A CA 1
ATOM 2864 C C . THR A 1 379 ? -16.749 38.807 21.818 1.00 84.88 379 THR A C 1
ATOM 2866 O O . THR A 1 379 ? -16.787 37.666 21.373 1.00 84.88 379 THR A O 1
ATOM 2869 N N . LYS A 1 380 ? -17.590 39.214 22.774 1.00 84.38 380 LYS A N 1
ATOM 2870 C CA . LYS A 1 380 ? -18.613 38.369 23.406 1.00 84.38 380 LYS A CA 1
ATOM 2871 C C . LYS A 1 380 ? -19.637 37.874 22.384 1.00 84.38 380 LYS A C 1
ATOM 2873 O O . LYS A 1 380 ? -19.910 36.679 22.348 1.00 84.38 380 LYS A O 1
ATOM 2878 N N . ALA A 1 381 ? -20.125 38.758 21.513 1.00 85.00 381 ALA A N 1
ATOM 2879 C CA . ALA A 1 381 ? -21.022 38.398 20.417 1.00 85.00 381 ALA A CA 1
ATOM 2880 C C . ALA A 1 381 ? -20.353 37.435 19.419 1.00 85.00 381 ALA A C 1
ATOM 2882 O O . ALA A 1 381 ? -20.965 36.461 18.987 1.00 85.00 381 ALA A O 1
ATOM 2883 N N . HIS A 1 382 ? -19.073 37.651 19.094 1.00 87.38 382 HIS A N 1
ATOM 2884 C CA . HIS A 1 382 ? -18.317 36.739 18.234 1.00 87.38 382 HIS A CA 1
ATOM 2885 C C . HIS A 1 382 ? -18.162 35.341 18.857 1.00 87.38 382 HIS A C 1
ATOM 2887 O O . HIS A 1 382 ? -18.398 34.339 18.184 1.00 87.38 382 HIS A O 1
ATOM 2893 N N . LEU A 1 383 ? -17.822 35.263 20.148 1.00 85.31 383 LEU A N 1
ATOM 2894 C CA . LEU A 1 383 ? -17.720 33.992 20.871 1.00 85.31 383 LEU A CA 1
ATOM 2895 C C . LEU A 1 383 ? -19.081 33.301 21.023 1.00 85.31 383 LEU A C 1
ATOM 2897 O O . LEU A 1 383 ? -19.138 32.080 20.919 1.00 85.31 383 LEU A O 1
ATOM 2901 N N . GLN A 1 384 ? -20.171 34.052 21.220 1.00 85.81 384 GLN A N 1
ATOM 2902 C CA . GLN A 1 384 ? -21.533 33.503 21.237 1.00 85.81 384 GLN A CA 1
ATOM 2903 C C . GLN A 1 384 ? -21.909 32.877 19.897 1.00 85.81 384 GLN A C 1
ATOM 2905 O O . GLN A 1 384 ? -22.396 31.754 19.885 1.00 85.81 384 GLN A O 1
ATOM 2910 N N . ASN A 1 385 ? -21.616 33.550 18.783 1.00 87.94 385 ASN A N 1
ATOM 2911 C CA . ASN A 1 385 ? -21.835 32.988 17.449 1.00 87.94 385 ASN A CA 1
ATOM 2912 C C . ASN A 1 385 ? -20.972 31.744 17.196 1.00 87.94 385 ASN A C 1
ATOM 2914 O O . ASN A 1 385 ? -21.377 30.837 16.476 1.00 87.94 385 ASN A O 1
ATOM 2918 N N . LYS A 1 386 ? -19.763 31.690 17.766 1.00 87.56 386 LYS A N 1
ATOM 2919 C CA . LYS A 1 386 ? -18.919 30.495 17.672 1.00 87.56 386 LYS A CA 1
ATOM 2920 C C . LYS A 1 386 ? -19.487 29.340 18.504 1.00 87.56 386 LYS A C 1
ATOM 2922 O O . LYS A 1 386 ? -19.532 28.222 18.011 1.00 87.56 386 LYS A O 1
ATOM 2927 N N . LEU A 1 387 ? -19.965 29.612 19.720 1.00 87.12 387 LEU A N 1
ATOM 2928 C CA . LEU A 1 387 ? -20.638 28.625 20.572 1.00 87.12 387 LEU A CA 1
ATOM 2929 C C . LEU A 1 387 ? -21.942 28.111 19.956 1.00 87.12 387 LEU A C 1
ATOM 2931 O O . LEU A 1 387 ? -22.227 26.926 20.075 1.00 87.12 387 LEU A O 1
ATOM 2935 N N . SER A 1 388 ? -22.728 28.973 19.305 1.00 87.38 388 SER A N 1
ATOM 2936 C CA . SER A 1 388 ? -23.964 28.540 18.647 1.00 87.38 388 SER A CA 1
ATOM 2937 C C . SER A 1 388 ? -23.672 27.573 17.504 1.00 87.38 388 SER A C 1
ATOM 2939 O O . SER A 1 388 ? -24.278 26.512 17.470 1.00 87.38 388 SER A O 1
ATOM 2941 N N . LYS A 1 389 ? -22.688 27.883 16.647 1.00 89.50 389 LYS A N 1
ATOM 2942 C CA . LYS A 1 389 ? -22.233 26.966 15.589 1.00 89.50 389 LYS A CA 1
ATOM 2943 C C . LYS A 1 389 ? -21.741 25.638 16.154 1.00 89.50 389 LYS A C 1
ATOM 2945 O O . LYS A 1 389 ? -22.171 24.590 15.712 1.00 89.50 389 LYS A O 1
ATOM 2950 N N . LEU A 1 390 ? -20.914 25.688 17.196 1.00 86.75 390 LEU A N 1
ATOM 2951 C CA . LEU A 1 390 ? -20.384 24.484 17.831 1.00 86.75 390 LEU A CA 1
ATOM 2952 C C . LEU A 1 390 ? -21.492 23.590 18.416 1.00 86.75 390 LEU A C 1
ATOM 2954 O O . LEU A 1 390 ? -21.401 22.370 18.365 1.00 86.75 390 LEU A O 1
ATOM 2958 N N . ASN A 1 391 ? -22.545 24.195 18.974 1.00 85.25 391 ASN A N 1
ATOM 2959 C CA . ASN A 1 391 ? -23.713 23.460 19.458 1.00 85.25 391 ASN A CA 1
ATOM 2960 C C . ASN A 1 391 ? -24.558 22.885 18.309 1.00 85.25 391 ASN A C 1
ATOM 2962 O O . ASN A 1 391 ? -25.132 21.813 18.477 1.00 85.25 391 ASN A O 1
ATOM 2966 N N . GLU A 1 392 ? -24.652 23.578 17.169 1.00 88.19 392 GLU A N 1
ATOM 2967 C CA . GLU A 1 392 ? -25.280 23.044 15.952 1.00 88.19 392 GLU A CA 1
ATOM 2968 C C . GLU A 1 392 ? -24.506 21.823 15.432 1.00 88.19 392 GLU A C 1
ATOM 2970 O O . GLU A 1 392 ? -25.125 20.782 15.208 1.00 88.19 392 GLU A O 1
ATOM 2975 N N . ASP A 1 393 ? -23.173 21.912 15.355 1.00 85.88 393 ASP A N 1
ATOM 2976 C CA . ASP A 1 393 ? -22.287 20.814 14.944 1.00 85.88 393 ASP A CA 1
ATOM 2977 C C . ASP A 1 393 ? -22.410 19.606 15.898 1.00 85.88 393 ASP A C 1
ATOM 2979 O O . ASP A 1 393 ? -22.526 18.461 15.460 1.00 85.88 393 ASP A O 1
ATOM 2983 N N . LEU A 1 394 ? -22.452 19.848 17.218 1.00 84.88 394 LEU A N 1
ATOM 2984 C CA . LEU A 1 394 ? -22.675 18.798 18.222 1.00 84.88 394 LEU A CA 1
ATOM 2985 C C . LEU A 1 394 ? -24.047 18.129 18.067 1.00 84.88 394 LEU A C 1
ATOM 2987 O O . LEU A 1 394 ? -24.138 16.907 18.151 1.00 84.88 394 LEU A O 1
ATOM 2991 N N . ALA A 1 395 ? -25.107 18.902 17.819 1.00 83.06 395 ALA A N 1
ATOM 2992 C CA . ALA A 1 395 ? -26.445 18.353 17.603 1.00 83.06 395 ALA A CA 1
ATOM 2993 C C . ALA A 1 395 ? -26.539 17.544 16.296 1.00 83.06 395 ALA A C 1
ATOM 2995 O O . ALA A 1 395 ? -27.296 16.579 16.212 1.00 83.06 395 ALA A O 1
ATOM 2996 N N . GLU A 1 396 ? -25.787 17.922 15.260 1.00 84.81 396 GLU A N 1
ATOM 2997 C CA . GLU A 1 396 ? -25.676 17.147 14.023 1.00 84.81 396 GLU A CA 1
ATOM 2998 C C . GLU A 1 396 ? -24.956 15.813 14.248 1.00 84.81 396 GLU A C 1
ATOM 3000 O O . GLU A 1 396 ? -25.487 14.772 13.860 1.00 84.81 396 GLU A O 1
ATOM 3005 N N . LEU A 1 397 ? -23.838 15.824 14.976 1.00 79.25 397 LEU A N 1
ATOM 3006 C CA . LEU A 1 397 ? -23.129 14.612 15.395 1.00 79.25 397 LEU A CA 1
ATOM 3007 C C . LEU A 1 397 ? -23.990 13.693 16.273 1.00 79.25 397 LEU A C 1
ATOM 3009 O O . LEU A 1 397 ? -23.951 12.475 16.108 1.00 79.25 397 LEU A O 1
ATOM 3013 N N . GLU A 1 398 ? -24.780 14.243 17.201 1.00 75.69 398 GLU A N 1
ATOM 3014 C CA . GLU A 1 398 ? -25.707 13.446 18.016 1.00 75.69 398 GLU A CA 1
ATOM 3015 C C . GLU A 1 398 ? -26.777 12.758 17.154 1.00 75.69 398 GLU A C 1
ATOM 3017 O O . GLU A 1 398 ? -27.046 11.574 17.363 1.00 75.69 398 GLU A O 1
ATOM 3022 N N . ARG A 1 399 ? -27.320 13.439 16.135 1.00 74.31 399 ARG A N 1
ATOM 3023 C CA . ARG A 1 399 ? -28.259 12.825 15.177 1.00 74.31 399 ARG A CA 1
ATOM 3024 C C . ARG A 1 399 ? -27.610 11.706 14.365 1.00 74.31 399 ARG A C 1
ATOM 3026 O O . ARG A 1 399 ? -28.204 10.641 14.226 1.00 74.31 399 ARG A O 1
ATOM 3033 N N . GLU A 1 400 ? -26.383 11.906 13.884 1.00 71.56 400 GLU A N 1
ATOM 3034 C CA . GLU A 1 400 ? -25.646 10.873 13.142 1.00 71.56 400 GLU A CA 1
ATOM 3035 C C . GLU A 1 400 ? -25.405 9.616 14.001 1.00 71.56 400 GLU A C 1
ATOM 3037 O O . GLU A 1 400 ? -25.473 8.483 13.516 1.00 71.56 400 GLU A O 1
ATOM 3042 N N . LYS A 1 401 ? -25.176 9.795 15.309 1.00 70.31 401 LYS A N 1
ATOM 3043 C CA . LYS A 1 401 ? -25.061 8.682 16.263 1.00 70.31 401 LYS A CA 1
ATOM 3044 C C . LYS A 1 401 ? -26.377 7.945 16.477 1.00 70.31 401 LYS A C 1
ATOM 3046 O O . LYS A 1 401 ? -26.364 6.717 16.546 1.00 70.31 401 LYS A O 1
ATOM 3051 N N . GLU A 1 402 ? -27.488 8.668 16.598 1.00 66.31 402 GLU A N 1
ATOM 3052 C CA . GLU A 1 402 ? -28.815 8.066 16.768 1.00 66.31 402 GLU A CA 1
ATOM 3053 C C . GLU A 1 402 ? -29.228 7.243 15.538 1.00 66.31 402 GLU A C 1
ATOM 3055 O O . GLU A 1 402 ? -29.768 6.147 15.690 1.00 66.31 402 GLU A O 1
ATOM 3060 N N . GLU A 1 403 ? -28.899 7.694 14.323 1.00 61.47 403 GLU A N 1
ATOM 3061 C CA . GLU A 1 403 ? -29.148 6.932 13.088 1.00 61.47 403 GLU A CA 1
ATOM 3062 C C . GLU A 1 403 ? -28.317 5.637 13.008 1.00 61.47 403 GLU A C 1
ATOM 3064 O O . GLU A 1 403 ? -28.782 4.618 12.486 1.00 61.47 403 GLU A O 1
ATOM 3069 N N . LYS A 1 404 ? -27.105 5.638 13.580 1.00 59.94 404 LYS A N 1
ATOM 3070 C CA . LYS A 1 404 ? -26.197 4.476 13.645 1.00 59.94 404 LYS A CA 1
ATOM 3071 C C . LYS A 1 404 ? -26.491 3.524 14.818 1.00 59.94 404 LYS A C 1
ATOM 3073 O O . LYS A 1 404 ? -25.826 2.499 14.965 1.00 59.94 404 LYS A O 1
ATOM 3078 N N . MET A 1 405 ? -27.509 3.796 15.636 1.00 60.72 405 MET A N 1
ATOM 3079 C CA . MET A 1 405 ? -27.756 3.107 16.912 1.00 60.72 405 MET A CA 1
ATOM 3080 C C . MET A 1 405 ? -28.374 1.695 16.790 1.00 60.72 405 MET A C 1
ATOM 3082 O O . MET A 1 405 ? -28.695 1.064 17.794 1.00 60.72 405 MET A O 1
ATOM 3086 N N . ASN A 1 406 ? -28.467 1.146 15.573 1.00 68.56 406 ASN A N 1
ATOM 3087 C CA . ASN A 1 406 ? -28.951 -0.216 15.295 1.00 68.56 406 ASN A CA 1
ATOM 3088 C C . ASN A 1 406 ? -27.898 -1.322 15.516 1.00 68.56 406 ASN A C 1
ATOM 3090 O O . ASN A 1 406 ? -28.084 -2.453 15.068 1.00 68.56 406 ASN A O 1
ATOM 3094 N N . ALA A 1 407 ? -26.795 -1.014 16.197 1.00 76.69 407 ALA A N 1
ATOM 3095 C CA . ALA A 1 407 ? -25.735 -1.970 16.474 1.00 76.69 407 ALA A CA 1
ATOM 3096 C C . ALA A 1 407 ? -26.203 -3.119 17.383 1.00 76.69 407 ALA A C 1
ATOM 3098 O O . ALA A 1 407 ? -26.869 -2.921 18.406 1.00 76.69 407 ALA A O 1
ATOM 3099 N N . SER A 1 408 ? -25.791 -4.337 17.045 1.00 84.94 408 SER A N 1
ATOM 3100 C CA . SER A 1 408 ? -26.047 -5.538 17.832 1.00 84.94 408 SER A CA 1
ATOM 3101 C C . SER A 1 408 ? -24.754 -6.275 18.178 1.00 84.94 408 SER A C 1
ATOM 3103 O O . SER A 1 408 ? -23.791 -6.297 17.416 1.00 84.94 408 SER A O 1
ATOM 3105 N N . ILE A 1 409 ? -24.721 -6.893 19.361 1.00 87.88 409 ILE A N 1
ATOM 3106 C CA . ILE A 1 409 ? -23.617 -7.763 19.778 1.00 87.88 409 ILE A CA 1
ATOM 3107 C C . ILE A 1 409 ? -24.159 -9.182 19.904 1.00 87.88 409 ILE A C 1
ATOM 3109 O O . ILE A 1 409 ? -25.022 -9.474 20.735 1.00 87.88 409 ILE A O 1
ATOM 3113 N N . LEU A 1 410 ? -23.637 -10.073 19.073 1.00 89.75 410 LEU A N 1
ATOM 3114 C CA . LEU A 1 410 ? -24.018 -11.474 18.982 1.00 89.75 410 LEU A CA 1
ATOM 3115 C C . LEU A 1 410 ? -22.873 -12.336 19.502 1.00 89.75 410 LEU A C 1
ATOM 3117 O O . LEU A 1 410 ? -21.796 -12.368 18.906 1.00 89.75 410 LEU A O 1
ATOM 3121 N N . ILE A 1 411 ? -23.109 -13.051 20.604 1.00 90.25 411 ILE A N 1
ATOM 3122 C CA . ILE A 1 411 ? -22.128 -13.978 21.170 1.00 90.25 411 ILE A CA 1
ATOM 3123 C C . ILE A 1 411 ? -22.700 -15.392 21.148 1.00 90.25 411 ILE A C 1
ATOM 3125 O O . ILE A 1 411 ? -23.650 -15.702 21.868 1.00 90.25 411 ILE A O 1
ATOM 3129 N N . TYR A 1 412 ? -22.121 -16.253 20.309 1.00 88.38 412 TYR A N 1
ATOM 3130 C CA . TYR A 1 412 ? -22.649 -17.595 20.045 1.00 88.38 412 TYR A CA 1
ATOM 3131 C C . TYR A 1 412 ? -22.359 -18.587 21.183 1.00 88.38 412 TYR A C 1
ATOM 3133 O O . TYR A 1 412 ? -23.182 -19.452 21.480 1.00 88.38 412 TYR A O 1
ATOM 3141 N N . GLY A 1 413 ? -21.194 -18.468 21.817 1.00 88.94 413 GLY A N 1
ATOM 3142 C CA . GLY A 1 413 ? -20.656 -19.387 22.817 1.00 88.94 413 GLY A CA 1
ATOM 3143 C C . GLY A 1 413 ? -20.781 -18.847 24.237 1.00 88.94 413 GLY A C 1
ATOM 3144 O O . GLY A 1 413 ? -21.882 -18.582 24.709 1.00 88.94 413 GLY A O 1
ATOM 3145 N N . GLN A 1 414 ? -19.665 -18.745 24.959 1.00 90.56 414 GLN A N 1
ATOM 3146 C CA . GLN A 1 414 ? -19.656 -18.352 26.372 1.00 90.56 414 GLN A CA 1
ATOM 3147 C C . GLN A 1 414 ? -19.083 -16.951 26.569 1.00 90.56 414 GLN A C 1
ATOM 3149 O O . GLN A 1 414 ? -18.177 -16.529 25.849 1.00 90.56 414 GLN A O 1
ATOM 3154 N N . ILE A 1 415 ? -19.592 -16.257 27.583 1.00 91.56 415 ILE A N 1
ATOM 3155 C CA . ILE A 1 415 ? -19.036 -15.001 28.083 1.00 91.56 415 ILE A CA 1
ATOM 3156 C C . ILE A 1 415 ? -18.537 -15.240 29.497 1.00 91.56 415 ILE A C 1
ATOM 3158 O O . ILE A 1 415 ? -19.298 -15.695 30.352 1.00 91.56 415 ILE A O 1
ATOM 3162 N N . TYR A 1 416 ? -17.275 -14.916 29.744 1.00 92.69 416 TYR A N 1
ATOM 3163 C CA . TYR A 1 416 ? -16.627 -15.070 31.038 1.00 92.69 416 TYR A CA 1
ATOM 3164 C C . TYR A 1 416 ? -16.712 -13.786 31.879 1.00 92.69 416 TYR A C 1
ATOM 3166 O O . TYR A 1 416 ? -16.800 -12.693 31.317 1.00 92.69 416 TYR A O 1
ATOM 3174 N N . PRO A 1 417 ? -16.650 -13.885 33.221 1.00 91.69 417 PRO A N 1
ATOM 3175 C CA . PRO A 1 417 ? -16.608 -12.727 34.111 1.00 91.69 417 PRO A CA 1
ATOM 3176 C C . PRO A 1 417 ? -15.484 -11.734 33.789 1.00 91.69 417 PRO A C 1
ATOM 3178 O O . PRO A 1 417 ? -14.463 -12.098 33.206 1.00 91.69 417 PRO A O 1
ATOM 3181 N N . ASN A 1 418 ? -15.667 -10.488 34.240 1.00 91.12 418 ASN A N 1
ATOM 3182 C CA . ASN A 1 418 ? -14.772 -9.344 33.997 1.00 91.12 418 ASN A CA 1
ATOM 3183 C C . ASN A 1 418 ? -14.719 -8.890 32.524 1.00 91.12 418 ASN A C 1
ATOM 3185 O O . ASN A 1 418 ? -13.792 -8.203 32.094 1.00 91.12 418 ASN A O 1
ATOM 3189 N N . THR A 1 419 ? -15.737 -9.251 31.746 1.00 91.25 419 THR A N 1
ATOM 3190 C CA . THR A 1 419 ? -16.012 -8.654 30.437 1.00 91.25 419 THR A CA 1
ATOM 3191 C C . THR A 1 419 ? -16.953 -7.468 30.593 1.00 91.25 419 THR A C 1
ATOM 3193 O O . THR A 1 419 ? -17.917 -7.517 31.362 1.00 91.25 419 THR A O 1
ATOM 3196 N N . VAL A 1 420 ? -16.665 -6.387 29.875 1.00 91.62 420 VAL A N 1
ATOM 3197 C CA . VAL A 1 420 ? -17.477 -5.170 29.883 1.00 91.62 420 VAL A CA 1
ATOM 3198 C C . VAL A 1 420 ? -18.011 -4.938 28.484 1.00 91.62 420 VAL A C 1
ATOM 3200 O O . VAL A 1 420 ? -17.254 -4.888 27.518 1.00 91.62 420 VAL A O 1
ATOM 3203 N N . ILE A 1 421 ? -19.327 -4.817 28.383 1.00 89.44 421 ILE A N 1
ATOM 3204 C CA . ILE A 1 421 ? -20.020 -4.536 27.134 1.00 89.44 421 ILE A CA 1
ATOM 3205 C C . ILE A 1 421 ? -20.549 -3.112 27.213 1.00 89.44 421 ILE A C 1
ATOM 3207 O O . ILE A 1 421 ? -21.264 -2.769 28.154 1.00 89.44 421 ILE A O 1
ATOM 3211 N N . HIS A 1 422 ? -20.207 -2.298 26.226 1.00 85.69 422 HIS A N 1
ATOM 3212 C CA . HIS A 1 422 ? -20.650 -0.925 26.086 1.00 85.69 422 HIS A CA 1
ATOM 3213 C C . HIS A 1 422 ? -21.515 -0.774 24.834 1.00 85.69 422 HIS A C 1
ATOM 3215 O O . HIS A 1 422 ? -21.158 -1.252 23.757 1.00 85.69 422 HIS A O 1
ATOM 3221 N N . PHE A 1 423 ? -22.617 -0.051 24.990 1.00 80.75 423 PHE A N 1
ATOM 3222 C CA . PHE A 1 423 ? -23.456 0.443 23.904 1.00 80.75 423 PHE A CA 1
ATOM 3223 C C . PHE A 1 423 ? -23.634 1.945 24.106 1.00 80.75 423 PHE A C 1
ATOM 3225 O O . PHE A 1 423 ? -24.329 2.368 25.035 1.00 80.75 423 PHE A O 1
ATOM 3232 N N . GLY A 1 424 ? -22.962 2.754 23.286 1.00 70.50 424 GLY A N 1
ATOM 3233 C CA . GLY A 1 424 ? -22.922 4.206 23.469 1.00 70.50 424 GLY A CA 1
ATOM 3234 C C . GLY A 1 424 ? -22.537 4.601 24.904 1.00 70.50 424 GLY A C 1
ATOM 3235 O O . GLY A 1 424 ? -21.457 4.265 25.387 1.00 70.50 424 GLY A O 1
ATOM 3236 N N . LYS A 1 425 ? -23.445 5.296 25.603 1.00 69.06 425 LYS A N 1
ATOM 3237 C CA . LYS A 1 425 ? -23.254 5.778 26.988 1.00 69.06 425 LYS A CA 1
ATOM 3238 C C . LYS A 1 425 ? -23.488 4.700 28.060 1.00 69.06 425 LYS A C 1
ATOM 3240 O O . LYS A 1 425 ? -23.155 4.914 29.225 1.00 69.06 425 LYS A O 1
ATOM 3245 N N . TYR A 1 426 ? -24.055 3.551 27.699 1.00 78.31 426 TYR A N 1
ATOM 3246 C CA . TYR A 1 426 ? -24.401 2.488 28.640 1.00 78.31 426 TYR A CA 1
ATOM 3247 C C . TYR A 1 426 ? -23.303 1.433 28.703 1.00 78.31 426 TYR A C 1
ATOM 3249 O O . TYR A 1 426 ? -22.708 1.071 27.690 1.00 78.31 426 TYR A O 1
ATOM 3257 N N . SER A 1 427 ? -23.055 0.902 29.900 1.00 84.50 427 SER A N 1
ATOM 3258 C CA . SER A 1 427 ? -22.111 -0.193 30.104 1.00 84.50 427 SER A CA 1
ATOM 3259 C C . SER A 1 427 ? -22.689 -1.264 31.022 1.00 84.50 427 SER A C 1
ATOM 3261 O O . SER A 1 427 ? -23.435 -0.979 31.960 1.00 84.50 427 SER A O 1
ATOM 3263 N N . LYS A 1 428 ? -22.351 -2.521 30.737 1.00 88.31 428 LYS A N 1
ATOM 3264 C CA . LYS A 1 428 ? -22.723 -3.682 31.541 1.00 88.31 428 LYS A CA 1
ATOM 3265 C C . LYS A 1 428 ? -21.501 -4.558 31.764 1.00 88.31 428 LYS A C 1
ATOM 3267 O O . LYS A 1 428 ? -20.899 -5.057 30.817 1.00 88.31 428 LYS A O 1
ATOM 3272 N N . VAL A 1 429 ? -21.166 -4.766 33.033 1.00 90.50 429 VAL A N 1
ATOM 3273 C CA . VAL A 1 429 ? -20.108 -5.691 33.449 1.00 90.50 429 VAL A CA 1
ATOM 3274 C C . VAL A 1 429 ? -20.718 -7.067 33.684 1.00 90.50 429 VAL A C 1
ATOM 3276 O O . VAL A 1 429 ? -21.703 -7.205 34.413 1.00 90.50 429 VAL A O 1
ATOM 3279 N N . ILE A 1 430 ? -20.125 -8.095 33.088 1.00 90.75 430 ILE A N 1
ATOM 3280 C CA . ILE A 1 430 ? -20.519 -9.485 33.303 1.00 90.75 430 ILE A CA 1
ATOM 3281 C C . ILE A 1 430 ? -19.787 -10.024 34.534 1.00 90.75 430 ILE A C 1
ATOM 3283 O O . ILE A 1 430 ? -18.557 -10.051 34.592 1.00 90.75 430 ILE A O 1
ATOM 3287 N N . GLN A 1 431 ? -20.557 -10.448 35.537 1.00 88.56 431 GLN A N 1
ATOM 3288 C CA . GLN A 1 431 ? -20.034 -10.945 36.816 1.00 88.56 431 GLN A CA 1
ATOM 3289 C C . GLN A 1 431 ? -19.994 -12.476 36.903 1.00 88.56 431 GLN A C 1
ATOM 3291 O O . GLN A 1 431 ? -19.274 -13.025 37.731 1.00 88.56 431 GLN A O 1
ATOM 3296 N N . GLN A 1 432 ? -20.766 -13.172 36.069 1.00 87.88 432 GLN A N 1
ATOM 3297 C CA . GLN A 1 432 ? -20.883 -14.629 36.072 1.00 87.88 432 GLN A CA 1
ATOM 3298 C C . GLN A 1 432 ? -20.845 -15.157 34.644 1.00 87.88 432 GLN A C 1
ATOM 3300 O O . GLN A 1 432 ? -21.262 -14.461 33.717 1.00 87.88 432 GLN A O 1
ATOM 3305 N N . THR A 1 433 ? -20.363 -16.387 34.472 1.00 88.31 433 THR A N 1
ATOM 3306 C CA . THR A 1 433 ? -20.320 -17.016 33.154 1.00 88.31 433 THR A CA 1
ATOM 3307 C C . THR A 1 433 ? -21.731 -17.218 32.620 1.00 88.31 433 THR A C 1
ATOM 3309 O O . THR A 1 433 ? -22.575 -17.828 33.275 1.00 88.31 433 THR A O 1
ATOM 3312 N N . VAL A 1 434 ? -21.971 -16.740 31.406 1.00 89.06 434 VAL A N 1
ATOM 3313 C CA . VAL A 1 434 ? -23.262 -16.839 30.722 1.00 89.06 434 VAL A CA 1
ATOM 3314 C C . VAL A 1 434 ? -23.066 -17.423 29.326 1.00 89.06 434 VAL A C 1
ATOM 3316 O O . VAL A 1 434 ? -22.008 -17.264 28.719 1.00 89.06 434 VAL A O 1
ATOM 3319 N N . LYS A 1 435 ? -24.069 -18.150 28.826 1.00 86.19 435 LYS A N 1
ATOM 3320 C CA . LYS A 1 435 ? -24.023 -18.821 27.520 1.00 86.19 435 LYS A CA 1
ATOM 3321 C C . LYS A 1 435 ? -24.982 -18.160 26.541 1.00 86.19 435 LYS A C 1
ATOM 3323 O O . LYS A 1 435 ? -26.097 -17.835 26.932 1.00 86.19 435 LYS A O 1
ATOM 3328 N N . SER A 1 436 ? -24.532 -18.034 25.297 1.00 73.88 436 SER A N 1
ATOM 3329 C CA . SER A 1 436 ? -25.284 -17.677 24.093 1.00 73.88 436 SER A CA 1
ATOM 3330 C C . SER A 1 436 ? -26.238 -16.503 24.300 1.00 73.88 436 SER A C 1
ATOM 3332 O O . SER A 1 436 ? -27.422 -16.676 24.584 1.00 73.88 436 SER A O 1
ATOM 3334 N N . LEU A 1 437 ? -25.709 -15.292 24.151 1.00 78.75 437 LEU A N 1
ATOM 3335 C CA . LEU A 1 437 ? -26.438 -14.054 24.396 1.00 78.75 437 LEU A CA 1
ATOM 3336 C C . LEU A 1 437 ? -26.413 -13.167 23.159 1.00 78.75 437 LEU A C 1
ATOM 3338 O O . LEU A 1 437 ? -25.378 -12.976 22.521 1.00 78.75 437 LEU A O 1
ATOM 3342 N N . LYS A 1 438 ? -27.574 -12.585 22.869 1.00 80.12 438 LYS A N 1
ATOM 3343 C CA . LYS A 1 438 ? -27.713 -11.470 21.943 1.00 80.12 438 LYS A CA 1
ATOM 3344 C C . LYS A 1 438 ? -27.990 -10.217 22.758 1.00 80.12 438 LYS A C 1
ATOM 3346 O O . LYS A 1 438 ? -28.967 -10.172 23.502 1.00 80.12 438 LYS A O 1
ATOM 3351 N N . PHE A 1 439 ? -27.139 -9.215 22.604 1.00 76.00 439 PHE A N 1
ATOM 3352 C CA . PHE A 1 439 ? -27.392 -7.872 23.098 1.00 76.00 439 PHE A CA 1
ATOM 3353 C C . PHE A 1 439 ? -27.798 -6.997 21.919 1.00 76.00 439 PHE A C 1
ATOM 3355 O O . PHE A 1 439 ? -27.191 -7.050 20.850 1.00 76.00 439 PHE A O 1
ATOM 3362 N N . HIS A 1 440 ? -28.835 -6.201 22.115 1.00 68.19 440 HIS A N 1
ATOM 3363 C CA . HIS A 1 440 ? -29.246 -5.172 21.178 1.00 68.19 440 HIS A CA 1
ATOM 3364 C C . HIS A 1 440 ? -29.571 -3.915 21.971 1.00 68.19 440 HIS A C 1
ATOM 3366 O O . HIS A 1 440 ? -29.989 -4.000 23.132 1.00 68.19 440 HIS A O 1
ATOM 3372 N N . PHE A 1 441 ? -29.358 -2.766 21.343 1.00 61.84 441 PHE A N 1
ATOM 3373 C CA . PHE A 1 441 ? -29.917 -1.523 21.840 1.00 61.84 441 PHE A CA 1
ATOM 3374 C C . PHE A 1 441 ? -31.451 -1.576 21.683 1.00 61.84 441 PHE A C 1
ATOM 3376 O O . PHE A 1 441 ? -31.949 -2.196 20.738 1.00 61.84 441 PHE A O 1
ATOM 3383 N N . LEU A 1 442 ? -32.195 -1.049 22.659 1.00 51.22 442 LEU A N 1
ATOM 3384 C CA . LEU A 1 442 ? -33.666 -1.023 22.685 1.00 51.22 442 LEU A CA 1
ATOM 3385 C C . LEU A 1 442 ? -34.171 0.409 22.646 1.00 51.22 442 LEU A C 1
ATOM 3387 O O . LEU A 1 442 ? -33.574 1.231 23.378 1.00 51.22 442 LEU A O 1
#

Sequence (442 aa):
MENLFQLLVDAHGLSAWIQPIDIDELNGTVQPEMIHKLLADGKVIFGVSEEVIQRICKEPFSVEYPIPIAKGVPAENGSDAYLLNEVSFDRKTGRKGFNFRDVLHIPSVTQGQLLASVIPATPGASGKNIFGKLIPAKDGKPLRVKAGKSVFVNGGKYYSLLDGQVSFTQNSISVNPVFEVNGDLDLKTGNINFVGNVVIRGNVPAGYEIIAGGDIIVAGLVEGSFLQADNNVLVTGGISGSHKGSVISGGSVQAAYLNQANVKAEQDVIIQKSILHSYVQAVGAIRCREALVIGGKLQSGSDIEIKELGNHLYTKTELLAGNDSNVHNAEEDLLNESAKLHESFKKLDSIEVRLTEMAKLTGKPTDEQRIIILKQRATKAHLQNKLSKLNEDLAELEREKEEKMNASILIYGQIYPNTVIHFGKYSKVIQQTVKSLKFHFL

InterPro domains:
  IPR005646 Flagellar assembly protein A [PTHR38032] (31-433)
  IPR046865 Flagellar Assembly Protein A, beta solenoid domain [PF03961] (177-441)
  IPR046866 Flagellar Assembly Protein A , N-terminal region [PF20250] (29-171)